Protein AF-A0A373LM29-F1 (afdb_monomer_lite)

Foldseek 3Di:
DDDDDDDDDDDDDDDDDDDDDDDDPDDPPVVVCVVDDPPPPVVPVCPDDDDPVVVVVVVVVCVVVPPPPPQDLVSVVVVLQQQKKFFADPDPDQKDFFFAALDPPGDTFFIFGGRFIWGFDDDDNQWTFTAFDPTTGIDGVVGIHHDPVRVQSQLCVLQKKWAAAPAKFFFAADPDPPGDGPDIDGHRDIFGFNDADPVNQWTWTDPDPPDIGIDGPVRTRIGGHGDTIDGPVVVVVVVVVVVVVVVVVVLVVLLVCQLVQLPDPVDPLLSLLSSLQLSVAASALLDKDFDDPVCPVALGMFHGSNTQGFQRLLVLLLQLCVVPVVVLLVLLLVLDDDPCSNVVSVVLVCVSNDPDRCRVVSDYDDPSSSSSSSSSSPDPSNVVSRSVVSSVLLVVQLCCCCPVLVAPQSLSSSLLSSVCSQPVVLSVVLSVVLQVVLPHRVSLNPDPCSLVSSLVSQCPDPRNVVVNVSSVVSSVSSNCSRVCVVVVVVVVVVVVVVVVVVVVVVVVVVVVVVVVVVVVVVVVVVVVVVVVVVVD

Secondary structure (DSSP, 8-state):
---------------------S-----SHHHHHHHH--TTHHHHT-SS---HHHHHHHHHHHHHH-------HHHHHHHHHHTEEEE---SS-SEEEEESSSSTTSPEEEEEETT-EEEEEEEETTEEEEEETTEEEEEEGGGEE-GGGHHHHHHHTT-EEEE--SS-EEEESSSSTTSPEEEEEPTT-EEEEEEE-TTSSEEEEE-SSS-EEEEETTT-EEEE--PPPEEHHHHHHHHHHHHHHHHHHHHHHHHHHHHHHS---S-HHHHHHHHHHHHHS---TT-EEE--TT-TT--SEEETTTTEETHHHHHHHHHHHHH-HHHHHHHHHHT--STTHHHHHHHHHHHHTSS--TTTTT----HHHHHHHHHHHTSHHHHHHHHHHHHHHHHHHHHHHHHTS---SHHHHHHHHHHHHH-HHHHHHHHHHHHHHTTSHHHHHH-TTHHHHHHHHHHHSTTTGGGHHHHHHHHHHHHHHHTS-S-HHHHHHHHHHHHHHHHHHHHHHHHHHHHHHHHHHHHHHHHHHHHHHHT-

Radius of gyration: 38.59 Å; chains: 1; bounding box: 109×78×110 Å

Structure (mmCIF, N/CA/C/O backbone):
data_AF-A0A373LM29-F1
#
_entry.id   AF-A0A373LM29-F1
#
loop_
_atom_site.group_PDB
_atom_site.id
_atom_site.type_symbol
_atom_site.label_atom_id
_atom_site.label_alt_id
_atom_site.label_comp_id
_atom_site.label_asym_id
_atom_site.label_entity_id
_atom_site.label_seq_id
_atom_site.pdbx_PDB_ins_code
_atom_site.Cartn_x
_atom_site.Cartn_y
_atom_site.Cartn_z
_atom_site.occupancy
_atom_site.B_iso_or_equiv
_atom_site.auth_seq_id
_atom_site.auth_comp_id
_atom_site.auth_asym_id
_atom_site.auth_atom_id
_atom_site.pdbx_PDB_model_num
ATOM 1 N N . MET A 1 1 ? -6.151 -47.023 -67.844 1.00 28.08 1 MET A N 1
ATOM 2 C CA . MET A 1 1 ? -7.246 -47.976 -67.551 1.00 28.08 1 MET A CA 1
ATOM 3 C C . MET A 1 1 ? -8.215 -47.364 -66.530 1.00 28.08 1 MET A C 1
ATOM 5 O O . MET A 1 1 ? -7.757 -46.992 -65.463 1.00 28.08 1 MET A O 1
ATOM 9 N N . ARG A 1 2 ? -9.507 -47.250 -66.916 1.00 25.52 2 ARG A N 1
ATOM 10 C CA . ARG A 1 2 ? -10.777 -47.074 -66.138 1.00 25.52 2 ARG A CA 1
ATOM 11 C C . ARG A 1 2 ? -10.863 -45.910 -65.105 1.00 25.52 2 ARG A C 1
ATOM 13 O O . ARG A 1 2 ? -10.330 -46.039 -64.017 1.00 25.52 2 ARG A O 1
ATOM 20 N N . LYS A 1 3 ? -11.390 -44.709 -65.452 1.00 23.17 3 LYS A N 1
ATOM 21 C CA . LYS A 1 3 ? -12.810 -44.182 -65.463 1.00 23.17 3 LYS A CA 1
ATOM 22 C C . LYS A 1 3 ? -13.514 -44.208 -64.081 1.00 23.17 3 LYS A C 1
ATOM 24 O O . LYS A 1 3 ? -13.527 -45.263 -63.463 1.00 23.17 3 LYS A O 1
ATOM 29 N N . LYS A 1 4 ? -14.113 -43.123 -63.540 1.00 22.72 4 LYS A N 1
ATOM 30 C CA . LYS A 1 4 ? -15.275 -42.273 -63.974 1.00 22.72 4 LYS A CA 1
ATOM 31 C C . LYS A 1 4 ? -15.140 -40.834 -63.377 1.00 22.72 4 LYS A C 1
ATOM 33 O O . LYS A 1 4 ? -14.701 -40.765 -62.237 1.00 22.72 4 LYS A O 1
ATOM 38 N N . VAL A 1 5 ? -15.348 -39.660 -64.008 1.00 23.27 5 VAL A N 1
ATOM 39 C CA . VAL A 1 5 ? -16.317 -39.049 -64.977 1.00 23.27 5 VAL A CA 1
ATOM 40 C C . VAL A 1 5 ? -17.492 -38.280 -64.321 1.00 23.27 5 VAL A C 1
ATOM 42 O O . VAL A 1 5 ? -18.133 -38.833 -63.432 1.00 23.27 5 VAL A O 1
ATOM 45 N N . CYS A 1 6 ? -17.724 -37.047 -64.842 1.00 20.19 6 CYS A N 1
ATOM 46 C CA . CYS A 1 6 ? -18.932 -36.167 -64.939 1.00 20.19 6 CYS A CA 1
ATOM 47 C C . CYS A 1 6 ? -18.599 -34.730 -64.455 1.00 20.19 6 CYS A C 1
ATOM 49 O O . CYS A 1 6 ? -18.489 -34.533 -63.252 1.00 20.19 6 CYS A O 1
ATOM 51 N N . ILE A 1 7 ? -18.202 -33.726 -65.261 1.00 24.00 7 ILE A N 1
ATOM 52 C CA . ILE A 1 7 ? -18.800 -32.990 -66.414 1.00 24.00 7 ILE A CA 1
ATOM 53 C C . ILE A 1 7 ? -20.195 -32.371 -66.155 1.00 24.00 7 ILE A C 1
ATOM 55 O O . ILE A 1 7 ? -21.092 -33.077 -65.706 1.00 24.00 7 ILE A O 1
ATOM 59 N N . LEU A 1 8 ? -20.321 -31.102 -66.601 1.00 22.56 8 LEU A N 1
ATOM 60 C CA . LEU A 1 8 ? -21.496 -30.297 -67.016 1.00 22.56 8 LEU A CA 1
ATOM 61 C C . LEU A 1 8 ? -22.105 -29.392 -65.929 1.00 22.56 8 LEU A C 1
ATOM 63 O O . LEU A 1 8 ? -22.351 -29.841 -64.822 1.00 22.56 8 LEU A O 1
ATOM 67 N N . ALA A 1 9 ? -22.416 -28.116 -66.165 1.00 22.73 9 ALA A N 1
ATOM 68 C CA . ALA A 1 9 ? -22.293 -27.259 -67.342 1.00 22.73 9 ALA A CA 1
ATOM 69 C C . ALA A 1 9 ? -22.375 -25.799 -66.861 1.00 22.73 9 ALA A C 1
ATOM 71 O O . ALA A 1 9 ? -23.258 -25.461 -66.077 1.00 22.73 9 ALA A O 1
ATOM 72 N N . ILE A 1 10 ? -21.476 -24.944 -67.341 1.00 28.41 10 ILE A N 1
ATOM 73 C CA . ILE A 1 10 ? -21.659 -23.492 -67.326 1.00 28.41 10 ILE A CA 1
ATOM 74 C C . ILE A 1 10 ? -22.197 -23.169 -68.720 1.00 28.41 10 ILE A C 1
ATOM 76 O O . ILE A 1 10 ? -21.441 -23.245 -69.686 1.00 28.41 10 ILE A O 1
ATOM 80 N N . SER A 1 11 ? -23.497 -22.892 -68.850 1.00 24.70 11 SER A N 1
ATOM 81 C CA . SER A 1 11 ? -24.034 -22.236 -70.045 1.00 24.70 11 SER A CA 1
ATOM 82 C C . SER A 1 11 ? -24.272 -20.769 -69.723 1.00 24.70 11 SER A C 1
ATOM 84 O O . SER A 1 11 ? -24.936 -20.434 -68.743 1.00 24.70 11 SER A O 1
ATOM 86 N N . ALA A 1 12 ? -23.676 -19.925 -70.551 1.00 30.03 12 ALA A N 1
ATOM 87 C CA . ALA A 1 12 ? -23.659 -18.480 -70.467 1.00 30.03 12 ALA A CA 1
ATOM 88 C C . ALA A 1 12 ? -25.061 -17.843 -70.450 1.00 30.03 12 ALA A C 1
ATOM 90 O O . ALA A 1 12 ? -25.943 -18.250 -71.202 1.00 30.03 12 ALA A O 1
ATOM 91 N N . MET A 1 13 ? -25.206 -16.761 -69.684 1.00 25.89 13 MET A N 1
ATOM 92 C CA . MET A 1 13 ? -25.984 -15.605 -70.121 1.00 25.89 13 MET A CA 1
ATOM 93 C C . MET A 1 13 ? -25.057 -14.395 -70.125 1.00 25.89 13 MET A C 1
ATOM 95 O O . MET A 1 13 ? -24.537 -13.956 -69.101 1.00 25.89 13 MET A O 1
ATOM 99 N N . THR A 1 14 ? -24.806 -13.942 -71.341 1.00 31.20 14 THR A N 1
ATOM 100 C CA . THR A 1 14 ? -24.091 -12.742 -71.742 1.00 31.20 14 THR A CA 1
ATOM 101 C C . THR A 1 14 ? -24.740 -11.516 -71.100 1.00 31.20 14 THR A C 1
ATOM 103 O O . THR A 1 14 ? -25.924 -11.276 -71.316 1.00 31.20 14 THR A O 1
ATOM 106 N N . ILE A 1 15 ? -23.976 -10.712 -70.357 1.00 29.80 15 ILE A N 1
ATOM 107 C CA . ILE A 1 15 ? -24.334 -9.314 -70.090 1.00 29.80 15 ILE A CA 1
ATOM 108 C C . ILE A 1 15 ? -23.175 -8.462 -70.591 1.00 29.80 15 ILE A C 1
ATOM 110 O O . ILE A 1 15 ? -22.022 -8.650 -70.201 1.00 29.80 15 ILE A O 1
ATOM 114 N N . CYS A 1 16 ? -23.514 -7.591 -71.535 1.00 24.25 16 CYS A N 1
ATOM 115 C CA . CYS A 1 16 ? -22.631 -6.694 -72.252 1.00 24.25 16 CYS A CA 1
ATOM 116 C C . CYS A 1 16 ? -21.751 -5.859 -71.316 1.00 24.25 16 CYS A C 1
ATOM 118 O O . CYS A 1 16 ? -22.202 -5.293 -70.322 1.00 24.25 16 CYS A O 1
ATOM 120 N N . SER A 1 17 ? -20.487 -5.755 -71.700 1.00 28.31 17 SER A N 1
ATOM 121 C CA . SER A 1 17 ? -19.491 -4.840 -71.163 1.00 28.31 17 SER A CA 1
ATOM 122 C C . SER A 1 17 ? -19.869 -3.374 -71.397 1.00 28.31 17 SER A C 1
ATOM 124 O O . SER A 1 17 ? -20.134 -2.979 -72.530 1.00 28.31 17 SER A O 1
ATOM 126 N N . VAL A 1 18 ? -19.765 -2.559 -70.346 1.00 26.70 18 VAL A N 1
ATOM 127 C CA . VAL A 1 18 ? -19.536 -1.106 -70.431 1.00 26.70 18 VAL A CA 1
ATOM 128 C C . VAL A 1 18 ? -18.296 -0.789 -69.585 1.00 26.70 18 VAL A C 1
ATOM 130 O O . VAL A 1 18 ? -18.194 -1.307 -68.470 1.00 26.70 18 VAL A O 1
ATOM 133 N N . PRO A 1 19 ? -17.323 -0.005 -70.082 1.00 32.31 19 PRO A N 1
ATOM 134 C CA . PRO A 1 19 ? -16.088 0.243 -69.356 1.00 32.31 19 PRO A CA 1
ATOM 135 C C . PRO A 1 19 ? -16.306 1.372 -68.346 1.00 32.31 19 PRO A C 1
ATOM 137 O O . PRO A 1 19 ? -16.708 2.471 -68.720 1.00 32.31 19 PRO A O 1
ATOM 140 N N . VAL A 1 20 ? -15.998 1.129 -67.070 1.00 27.05 20 VAL A N 1
ATOM 141 C CA . VAL A 1 20 ? -15.798 2.211 -66.098 1.00 27.05 20 VAL A CA 1
ATOM 142 C C . VAL A 1 20 ? -14.397 2.087 -65.525 1.00 27.05 20 VAL A C 1
ATOM 144 O O . VAL A 1 20 ? -14.000 1.073 -64.954 1.00 27.05 20 VAL A O 1
ATOM 147 N N . SER A 1 21 ? -13.635 3.141 -65.777 1.00 27.64 21 SER A N 1
ATOM 148 C CA . SER A 1 21 ? -12.252 3.339 -65.392 1.00 27.64 21 SER A CA 1
ATOM 149 C C . SER A 1 21 ? -12.068 3.472 -63.881 1.00 27.64 21 SER A C 1
ATOM 151 O O . SER A 1 21 ? -12.837 4.163 -63.223 1.00 27.64 21 SER A O 1
ATOM 153 N N . ALA A 1 22 ? -10.936 2.933 -63.427 1.00 30.28 22 ALA A N 1
ATOM 154 C CA . ALA A 1 22 ? -10.089 3.389 -62.325 1.00 30.28 22 ALA A CA 1
ATOM 155 C C . ALA A 1 22 ? -10.669 3.468 -60.894 1.00 30.28 22 ALA A C 1
ATOM 157 O O . ALA A 1 22 ? -11.504 4.296 -60.557 1.00 30.28 22 ALA A O 1
ATOM 158 N N . ASN A 1 23 ? -10.008 2.687 -60.030 1.00 34.69 23 ASN A N 1
ATOM 159 C CA . ASN A 1 23 ? -9.918 2.790 -58.573 1.00 34.69 23 ASN A CA 1
ATOM 160 C C . ASN A 1 23 ? -11.218 2.675 -57.775 1.00 34.69 23 ASN A C 1
ATOM 162 O O . ASN A 1 23 ? -11.899 3.660 -57.529 1.00 34.69 23 ASN A O 1
ATOM 166 N N . THR A 1 24 ? -11.449 1.494 -57.195 1.00 25.92 24 THR A N 1
ATOM 167 C CA . THR A 1 24 ? -11.818 1.348 -55.773 1.00 25.92 24 THR A CA 1
ATOM 168 C C . THR A 1 24 ? -11.823 -0.122 -55.357 1.00 25.92 24 THR A C 1
ATOM 170 O O . THR A 1 24 ? -12.195 -1.013 -56.113 1.00 25.92 24 THR A O 1
ATOM 173 N N . HIS A 1 25 ? -11.395 -0.377 -54.120 1.00 34.34 25 HIS A N 1
ATOM 174 C CA . HIS A 1 25 ? -11.605 -1.639 -53.420 1.00 34.34 25 HIS A CA 1
ATOM 175 C C . HIS A 1 25 ? -13.110 -1.900 -53.262 1.00 34.34 25 HIS A C 1
ATOM 177 O O . HIS A 1 25 ? -13.752 -1.372 -52.363 1.00 34.34 25 HIS A O 1
ATOM 183 N N . THR A 1 26 ? -13.671 -2.697 -54.157 1.00 26.58 26 THR A N 1
ATOM 184 C CA . THR A 1 26 ? -15.031 -3.255 -54.131 1.00 26.58 26 THR A CA 1
ATOM 185 C C . THR A 1 26 ? -14.968 -4.361 -55.191 1.00 26.58 26 THR A C 1
ATOM 187 O O . THR A 1 26 ? -14.635 -4.095 -56.330 1.00 26.58 26 THR A O 1
ATOM 190 N N . ILE A 1 27 ? -15.083 -5.661 -54.943 1.00 28.86 27 ILE A N 1
ATOM 191 C CA . ILE A 1 27 ? -16.066 -6.419 -54.186 1.00 28.86 27 ILE A CA 1
ATOM 192 C C . ILE A 1 27 ? -15.527 -7.868 -54.187 1.00 28.86 27 ILE A C 1
ATOM 194 O O . ILE A 1 27 ? -15.405 -8.486 -55.238 1.00 28.86 27 ILE A O 1
ATOM 198 N N . SER A 1 28 ? -15.192 -8.427 -53.023 1.00 30.12 28 SER A N 1
ATOM 199 C CA . SER A 1 28 ? -15.122 -9.894 -52.817 1.00 30.12 28 SER A CA 1
ATOM 200 C C . SER A 1 28 ? -16.263 -10.363 -51.898 1.00 30.12 28 SER A C 1
ATOM 202 O O . SER A 1 28 ? -16.387 -11.534 -51.551 1.00 30.12 28 SER A O 1
ATOM 204 N N . THR A 1 29 ? -17.144 -9.433 -51.520 1.00 30.00 29 THR A N 1
ATOM 205 C CA . THR A 1 29 ? -18.279 -9.673 -50.627 1.00 30.00 29 THR A CA 1
ATOM 206 C C . THR A 1 29 ? -19.484 -10.224 -51.388 1.00 30.00 29 THR A C 1
ATOM 208 O O . THR A 1 29 ? -20.133 -11.136 -50.896 1.00 30.00 29 THR A O 1
ATOM 211 N N . THR A 1 30 ? -19.745 -9.781 -52.622 1.00 28.11 30 THR A N 1
ATOM 212 C CA . THR A 1 30 ? -20.923 -10.231 -53.389 1.00 28.11 30 THR A CA 1
ATOM 213 C C . THR A 1 30 ? -20.796 -11.683 -53.859 1.00 28.11 30 THR A C 1
ATOM 215 O O . THR A 1 30 ? -21.791 -12.396 -53.904 1.00 28.11 30 THR A O 1
ATOM 218 N N . GLN A 1 31 ? -19.574 -12.181 -54.088 1.00 32.06 31 GLN A N 1
ATOM 219 C CA . GLN A 1 31 ? -19.336 -13.616 -54.314 1.00 32.06 31 GLN A CA 1
ATOM 220 C C . GLN A 1 31 ? -19.479 -14.437 -53.015 1.00 32.06 31 GLN A C 1
ATOM 222 O O . GLN A 1 31 ? -20.004 -15.546 -53.039 1.00 32.06 31 GLN A O 1
ATOM 227 N N . LYS A 1 32 ? -19.093 -13.863 -51.865 1.00 33.69 32 LYS A N 1
ATOM 228 C CA . LYS A 1 32 ? -19.192 -14.491 -50.533 1.00 33.69 32 LYS A CA 1
ATOM 229 C C . LYS A 1 32 ? -20.627 -14.632 -50.013 1.00 33.69 32 LYS A C 1
ATOM 231 O O . LYS A 1 32 ? -20.899 -15.556 -49.250 1.00 33.69 32 LYS A O 1
ATOM 236 N N . VAL A 1 33 ? -21.546 -13.749 -50.414 1.00 28.81 33 VAL A N 1
ATOM 237 C CA . VAL A 1 33 ? -22.965 -13.819 -50.006 1.00 28.81 33 VAL A CA 1
ATOM 238 C C . VAL A 1 33 ? -23.672 -15.040 -50.617 1.00 28.81 33 VAL A C 1
ATOM 240 O O . VAL A 1 33 ? -24.536 -15.631 -49.965 1.00 28.81 33 VAL A O 1
ATOM 243 N N . LEU A 1 34 ? -23.259 -15.495 -51.807 1.00 31.33 34 LEU A N 1
ATOM 244 C CA . LEU A 1 34 ? -23.828 -16.696 -52.435 1.00 31.33 34 LEU A CA 1
ATOM 245 C C . LEU A 1 34 ? -23.349 -18.019 -51.811 1.00 31.33 34 LEU A C 1
ATOM 247 O O . LEU A 1 34 ? -24.071 -19.009 -51.885 1.00 31.33 34 LEU A O 1
ATOM 251 N N . GLU A 1 35 ? -22.168 -18.071 -51.188 1.00 34.75 35 GLU A N 1
ATOM 252 C CA . GLU A 1 35 ? -21.618 -19.336 -50.663 1.00 34.75 35 GLU A CA 1
ATOM 253 C C . GLU A 1 35 ? -22.075 -19.678 -49.232 1.00 34.75 35 GLU A C 1
ATOM 255 O O . GLU A 1 35 ? -21.959 -20.830 -48.805 1.00 34.75 35 GLU A O 1
ATOM 260 N N . HIS A 1 36 ? -22.627 -18.710 -48.487 1.00 34.81 36 HIS A N 1
ATOM 261 C CA . HIS A 1 36 ? -22.957 -18.880 -47.064 1.00 34.81 36 HIS A CA 1
ATOM 262 C C . HIS A 1 36 ? -24.384 -18.498 -46.640 1.00 34.81 36 HIS A C 1
ATOM 264 O O . HIS A 1 36 ? -24.701 -18.577 -45.449 1.00 34.81 36 HIS A O 1
ATOM 270 N N . SER A 1 37 ? -25.270 -18.147 -47.569 1.00 32.31 37 SER A N 1
ATOM 271 C CA . SER A 1 37 ? -26.675 -17.867 -47.252 1.00 32.31 37 SER A CA 1
ATOM 272 C C . SER A 1 37 ? -27.450 -19.159 -46.933 1.00 32.31 37 SER A C 1
ATOM 274 O O . SER A 1 37 ? -27.363 -20.171 -47.628 1.00 32.31 37 SER A O 1
ATOM 276 N N . SER A 1 38 ? -28.202 -19.153 -45.827 1.00 41.41 38 SER A N 1
ATOM 277 C CA . SER A 1 38 ? -29.119 -20.244 -45.473 1.00 41.41 38 SER A CA 1
ATOM 278 C C . SER A 1 38 ? -30.366 -20.240 -46.364 1.00 41.41 38 SER A C 1
ATOM 280 O O . SER A 1 38 ? -30.845 -19.172 -46.733 1.00 41.41 38 SER A O 1
ATOM 282 N N . GLU A 1 39 ? -30.917 -21.435 -46.613 1.00 41.47 39 GLU A N 1
ATOM 283 C CA . GLU A 1 39 ? -31.986 -21.820 -47.565 1.00 41.47 39 GLU A CA 1
ATOM 284 C C . GLU A 1 39 ? -33.251 -20.924 -47.658 1.00 41.47 39 GLU A C 1
ATOM 286 O O . GLU A 1 39 ? -34.013 -21.100 -48.601 1.00 41.47 39 GLU A O 1
ATOM 291 N N . ASN A 1 40 ? -33.475 -19.958 -46.758 1.00 37.44 40 ASN A N 1
ATOM 292 C CA . ASN A 1 40 ? -34.617 -19.028 -46.804 1.00 37.44 40 ASN A CA 1
ATOM 293 C C . ASN A 1 40 ? -34.282 -17.620 -47.336 1.00 37.44 40 ASN A C 1
ATOM 295 O O . ASN A 1 40 ? -35.202 -16.864 -47.611 1.00 37.44 40 ASN A O 1
ATOM 299 N N . GLN A 1 41 ? -33.006 -17.241 -47.469 1.00 40.75 41 GLN A N 1
ATOM 300 C CA . GLN A 1 41 ? -32.635 -15.848 -47.773 1.00 40.75 41 GLN A CA 1
ATOM 301 C C . GLN A 1 41 ? -32.588 -15.536 -49.280 1.00 40.75 41 GLN A C 1
ATOM 303 O O . GLN A 1 41 ? -32.723 -14.390 -49.674 1.00 40.75 41 GLN A O 1
ATOM 308 N N . ILE A 1 42 ? -32.453 -16.556 -50.136 1.00 38.94 42 ILE A N 1
ATOM 309 C CA . ILE A 1 42 ? -32.417 -16.378 -51.602 1.00 38.94 42 ILE A CA 1
ATOM 310 C C . ILE A 1 42 ? -33.808 -16.031 -52.164 1.00 38.94 42 ILE A C 1
ATOM 312 O O . ILE A 1 42 ? -33.910 -15.416 -53.219 1.00 38.94 42 ILE A O 1
ATOM 316 N N . VAL A 1 43 ? -34.879 -16.415 -51.464 1.00 39.00 43 VAL A N 1
ATOM 317 C CA . VAL A 1 43 ? -36.260 -16.195 -51.921 1.00 39.00 43 VAL A CA 1
ATOM 318 C C . VAL A 1 43 ? -36.784 -14.810 -51.512 1.00 39.00 43 VAL A C 1
ATOM 320 O O . VAL A 1 43 ? -37.634 -14.256 -52.198 1.00 39.00 43 VAL A O 1
ATOM 323 N N . ASP A 1 44 ? -36.258 -14.228 -50.430 1.00 41.00 44 ASP A N 1
ATOM 324 C CA . ASP A 1 44 ? -36.796 -12.994 -49.830 1.00 41.00 44 ASP A CA 1
ATOM 325 C C . ASP A 1 44 ? -36.197 -11.702 -50.428 1.00 41.00 44 ASP A C 1
ATOM 327 O O . ASP A 1 44 ? -36.768 -10.628 -50.272 1.00 41.00 44 ASP A O 1
ATOM 331 N N . ASP A 1 45 ? -35.086 -11.791 -51.173 1.00 37.91 45 ASP A N 1
ATOM 332 C CA . ASP A 1 45 ? -34.423 -10.621 -51.781 1.00 37.91 45 ASP A CA 1
ATOM 333 C C . ASP A 1 45 ? -34.971 -10.244 -53.182 1.00 37.91 45 ASP A C 1
ATOM 335 O O . ASP A 1 45 ? -34.440 -9.347 -53.834 1.00 37.91 45 ASP A O 1
ATOM 339 N N . GLY A 1 46 ? -36.044 -10.887 -53.666 1.00 42.53 46 GLY A N 1
ATOM 340 C CA . GLY A 1 46 ? -36.860 -10.373 -54.783 1.00 42.53 46 GLY A CA 1
ATOM 341 C C . GLY A 1 46 ? -36.170 -10.210 -56.148 1.00 42.53 46 GLY A C 1
ATOM 342 O O . GLY A 1 46 ? -36.661 -9.461 -56.987 1.00 42.53 46 GLY A O 1
ATOM 343 N N . VAL A 1 47 ? -35.042 -10.884 -56.405 1.00 41.47 47 VAL A N 1
ATOM 344 C CA . VAL A 1 47 ? -34.251 -10.635 -57.630 1.00 41.47 47 VAL A CA 1
ATOM 345 C C . VAL A 1 47 ? -34.819 -11.331 -58.885 1.00 41.47 47 VAL A C 1
ATOM 347 O O . VAL A 1 47 ? -34.516 -10.901 -59.992 1.00 41.47 47 VAL A O 1
ATOM 350 N N . PHE A 1 48 ? -35.689 -12.344 -58.760 1.00 36.53 48 PHE A N 1
ATOM 351 C CA . PHE A 1 48 ? -36.421 -12.944 -59.892 1.00 36.53 48 PHE A CA 1
ATOM 352 C C . PHE A 1 48 ? -37.794 -13.479 -59.454 1.00 36.53 48 PHE A C 1
ATOM 354 O O . PHE A 1 48 ? -37.873 -14.252 -58.499 1.00 36.53 48 PHE A O 1
ATOM 361 N N . GLU A 1 49 ? -38.868 -13.132 -60.173 1.00 41.34 49 GLU A N 1
ATOM 362 C CA . GLU A 1 49 ? -40.171 -13.790 -60.003 1.00 41.34 49 GLU A CA 1
ATOM 363 C C . GLU A 1 49 ? -40.110 -15.219 -60.558 1.00 41.34 49 GLU A C 1
ATOM 365 O O . GLU A 1 49 ? -39.890 -15.440 -61.750 1.00 41.34 49 GLU A O 1
ATOM 370 N N . VAL A 1 50 ? -40.306 -16.207 -59.684 1.00 47.94 50 VAL A N 1
ATOM 371 C CA . VAL A 1 50 ? -40.377 -17.629 -60.042 1.00 47.94 50 VAL A CA 1
ATOM 372 C C . VAL A 1 50 ? -41.716 -18.178 -59.565 1.00 47.94 50 VAL A C 1
ATOM 374 O O . VAL A 1 50 ? -42.139 -17.919 -58.439 1.00 47.94 50 VAL A O 1
ATOM 377 N N . ASP A 1 51 ? -42.402 -18.952 -60.407 1.00 53.53 51 ASP A N 1
ATOM 378 C CA . ASP A 1 51 ? -43.695 -19.525 -60.044 1.00 53.53 51 ASP A CA 1
ATOM 379 C C . ASP A 1 51 ? -43.565 -20.560 -58.900 1.00 53.53 51 ASP A C 1
ATOM 381 O O . ASP A 1 51 ? -42.586 -21.311 -58.799 1.00 53.53 51 ASP A O 1
ATOM 385 N N . LYS A 1 52 ? -44.597 -20.645 -58.047 1.00 51.59 52 LYS A N 1
ATOM 386 C CA . LYS A 1 52 ? -44.624 -21.496 -56.837 1.00 51.59 52 LYS A CA 1
ATOM 387 C C . LYS A 1 52 ? -44.379 -22.990 -57.106 1.00 51.59 52 LYS A C 1
ATOM 389 O O . LYS A 1 52 ? -44.018 -23.734 -56.187 1.00 51.59 52 LYS A O 1
ATOM 394 N N . VAL A 1 53 ? -44.615 -23.478 -58.326 1.00 51.09 53 VAL A N 1
ATOM 395 C CA . VAL A 1 53 ? -44.383 -24.879 -58.710 1.00 51.09 53 VAL A CA 1
ATOM 396 C C . VAL A 1 53 ? -42.900 -25.113 -58.995 1.00 51.09 53 VAL A C 1
ATOM 398 O O . VAL A 1 53 ? -42.345 -26.126 -58.551 1.00 51.09 53 VAL A O 1
ATOM 401 N N . SER A 1 54 ? -42.243 -24.174 -59.672 1.00 49.53 54 SER A N 1
ATOM 402 C CA . SER A 1 54 ? -40.799 -24.198 -59.930 1.00 49.53 54 SER A CA 1
ATOM 403 C C . SER A 1 54 ? -39.990 -24.002 -58.648 1.00 49.53 54 SER A C 1
ATOM 405 O O . SER A 1 54 ? -39.044 -24.751 -58.397 1.00 49.53 54 SER A O 1
ATOM 407 N N . GLU A 1 55 ? -40.440 -23.118 -57.761 1.00 47.50 55 GLU A N 1
ATOM 408 C CA . GLU A 1 55 ? -39.856 -22.897 -56.435 1.00 47.50 55 GLU A CA 1
ATOM 409 C C . GLU A 1 55 ? -39.853 -24.186 -55.586 1.00 47.50 55 GLU A C 1
ATOM 411 O O . GLU A 1 55 ? -38.820 -24.629 -55.071 1.00 47.50 55 GLU A O 1
ATOM 416 N N . LYS A 1 56 ? -40.990 -24.897 -55.537 1.00 50.12 56 LYS A N 1
ATOM 417 C CA . LYS A 1 56 ? -41.096 -26.196 -54.849 1.00 50.12 56 LYS A CA 1
ATOM 418 C C . LYS A 1 56 ? -40.205 -27.273 -55.470 1.00 50.12 56 LYS A C 1
ATOM 420 O O . LYS A 1 56 ? -39.684 -28.117 -54.736 1.00 50.12 56 LYS A O 1
ATOM 425 N N . LYS A 1 57 ? -40.015 -27.277 -56.794 1.00 50.41 57 LYS A N 1
ATOM 426 C CA . LYS A 1 57 ? -39.129 -28.233 -57.485 1.00 50.41 57 LYS A CA 1
ATOM 427 C C . LYS A 1 57 ? -37.653 -27.947 -57.201 1.00 50.41 57 LYS A C 1
ATOM 429 O O . LYS A 1 57 ? -36.918 -28.897 -56.928 1.00 50.41 57 LYS A O 1
ATOM 434 N N . ILE A 1 58 ? -37.244 -26.678 -57.166 1.00 50.12 58 ILE A N 1
ATOM 435 C CA . ILE A 1 58 ? -35.883 -26.245 -56.814 1.00 50.12 58 ILE A CA 1
ATOM 436 C C . ILE A 1 58 ? -35.571 -26.619 -55.357 1.00 50.12 58 ILE A C 1
ATOM 438 O O . ILE A 1 58 ? -34.594 -27.324 -55.097 1.00 50.12 58 ILE A O 1
ATOM 442 N N . ILE A 1 59 ? -36.459 -26.292 -54.411 1.00 50.56 59 ILE A N 1
ATOM 443 C CA . ILE A 1 59 ? -36.306 -26.657 -52.990 1.00 50.56 59 ILE A CA 1
ATOM 444 C C . ILE A 1 59 ? -36.223 -28.182 -52.812 1.00 50.56 59 ILE A C 1
ATOM 446 O O . ILE A 1 59 ? -35.418 -28.684 -52.023 1.00 50.56 59 ILE A O 1
ATOM 450 N N . LYS A 1 60 ? -37.027 -28.955 -53.554 1.00 46.09 60 LYS A N 1
ATOM 451 C CA . LYS A 1 60 ? -37.032 -30.426 -53.482 1.00 46.09 60 LYS A CA 1
ATOM 452 C C . LYS A 1 60 ? -35.776 -31.046 -54.109 1.00 46.09 60 LYS A C 1
ATOM 454 O O . LYS A 1 60 ? -35.275 -32.033 -53.572 1.00 46.09 60 LYS A O 1
ATOM 459 N N . PHE A 1 61 ? -35.241 -30.468 -55.186 1.00 43.44 61 PHE A N 1
ATOM 460 C CA . PHE A 1 61 ? -33.981 -30.887 -55.813 1.00 43.44 61 PHE A CA 1
ATOM 461 C C . PHE A 1 61 ? -32.775 -30.627 -54.894 1.00 43.44 61 PHE A C 1
ATOM 463 O O . PHE A 1 61 ? -31.967 -31.532 -54.673 1.00 43.44 61 PHE A O 1
ATOM 470 N N . TYR A 1 62 ? -32.708 -29.451 -54.259 1.00 44.00 62 TYR A N 1
ATOM 471 C CA . TYR A 1 62 ? -31.658 -29.119 -53.288 1.00 44.00 62 TYR A CA 1
ATOM 472 C C . TYR A 1 62 ? -31.773 -29.932 -51.988 1.00 44.00 62 TYR A C 1
ATOM 474 O O . TYR A 1 62 ? -30.767 -30.466 -51.520 1.00 44.00 62 TYR A O 1
ATOM 482 N N . LYS A 1 63 ? -32.984 -30.163 -51.452 1.00 43.75 63 LYS A N 1
ATOM 483 C CA . LYS A 1 63 ? -33.194 -31.063 -50.296 1.00 43.75 63 LYS A CA 1
ATOM 484 C C . LYS A 1 63 ? -32.799 -32.514 -50.581 1.00 43.75 63 LYS A C 1
ATOM 486 O O . LYS A 1 63 ? -32.320 -33.197 -49.680 1.00 43.75 63 LYS A O 1
ATOM 491 N N . LYS A 1 64 ? -32.976 -32.994 -51.818 1.00 39.59 64 LYS A N 1
ATOM 492 C CA . LYS A 1 64 ? -32.613 -34.364 -52.222 1.00 39.59 64 LYS A CA 1
ATOM 493 C C . LYS A 1 64 ? -31.097 -34.542 -52.419 1.00 39.59 64 LYS A C 1
ATOM 495 O O . LYS A 1 64 ? -30.598 -35.646 -52.210 1.00 39.59 64 LYS A O 1
ATOM 500 N N . ASN A 1 65 ? -30.369 -33.467 -52.747 1.00 41.69 65 ASN A N 1
ATOM 501 C CA . ASN A 1 65 ? -28.918 -33.475 -52.996 1.00 41.69 65 ASN A CA 1
ATOM 502 C C . ASN A 1 65 ? -28.056 -32.910 -51.840 1.00 41.69 65 ASN A C 1
ATOM 504 O O . ASN A 1 65 ? -26.844 -33.129 -51.814 1.00 41.69 65 ASN A O 1
ATOM 508 N N . SER A 1 66 ? -28.656 -32.263 -50.835 1.00 40.91 66 SER A N 1
ATOM 509 C CA . SER A 1 66 ? -27.996 -31.785 -49.609 1.00 40.91 66 SER A CA 1
ATOM 510 C C . SER A 1 66 ? -27.740 -32.928 -48.614 1.00 40.91 66 SER A C 1
ATOM 512 O O . SER A 1 66 ? -28.385 -33.077 -47.574 1.00 40.91 66 SER A O 1
ATOM 514 N N . LYS A 1 67 ? -26.734 -33.765 -48.887 1.00 42.34 67 LYS A N 1
ATOM 515 C CA . LYS A 1 67 ? -26.079 -34.507 -47.801 1.00 42.34 67 LYS A CA 1
ATOM 516 C C . LYS A 1 67 ? -25.267 -33.485 -47.004 1.00 42.34 67 LYS A C 1
ATOM 518 O O . LYS A 1 67 ? -24.174 -33.137 -47.438 1.00 42.34 67 LYS A O 1
ATOM 523 N N . LYS A 1 68 ? -25.769 -33.006 -45.854 1.00 47.09 68 LYS A N 1
ATOM 524 C CA . LYS A 1 68 ? -24.998 -32.178 -44.896 1.00 47.09 68 LYS A CA 1
ATOM 525 C C . LYS A 1 68 ? -23.654 -32.857 -44.605 1.00 47.09 68 LYS A C 1
ATOM 527 O O . LYS A 1 68 ? -23.563 -33.742 -43.751 1.00 47.09 68 LYS A O 1
ATOM 532 N N . LYS A 1 69 ? -22.597 -32.471 -45.326 1.00 53.12 69 LYS A N 1
ATOM 533 C CA . LYS A 1 69 ? -21.240 -32.975 -45.112 1.00 53.12 69 LYS A CA 1
ATOM 534 C C . LYS A 1 69 ? -20.844 -32.554 -43.701 1.00 53.12 69 LYS A C 1
ATOM 536 O O . LYS A 1 69 ? -20.752 -31.367 -43.400 1.00 53.12 69 LYS A O 1
ATOM 541 N N . LYS A 1 70 ? -20.679 -33.523 -42.799 1.00 67.31 70 LYS A N 1
ATOM 542 C CA . LYS A 1 70 ? -20.312 -33.258 -41.404 1.00 67.31 70 LYS A CA 1
ATOM 543 C C . LYS A 1 70 ? -18.925 -32.609 -41.388 1.00 67.31 70 LYS A C 1
ATOM 545 O O . LYS A 1 70 ? -17.932 -33.304 -41.585 1.00 67.31 70 LYS A O 1
ATOM 550 N N . LEU A 1 71 ? -18.877 -31.293 -41.170 1.00 75.00 71 LEU A N 1
ATOM 551 C CA . LEU A 1 71 ? -17.635 -30.517 -41.072 1.00 75.00 71 LEU A CA 1
ATOM 552 C C . LEU A 1 71 ? -16.675 -31.174 -40.077 1.00 75.00 71 LEU A C 1
ATOM 554 O O . LEU A 1 71 ? -17.080 -31.546 -38.962 1.00 75.00 71 LEU A O 1
ATOM 558 N N . THR A 1 72 ? -15.408 -31.314 -40.472 1.00 84.88 72 THR A N 1
ATOM 559 C CA . THR A 1 72 ? -14.380 -31.862 -39.589 1.00 84.88 72 THR A CA 1
ATOM 560 C C . THR A 1 72 ? -14.079 -30.885 -38.449 1.00 84.88 72 THR A C 1
ATOM 562 O O . THR A 1 72 ? -14.509 -29.730 -38.445 1.00 84.88 72 THR A O 1
ATOM 565 N N . LYS A 1 73 ? -13.343 -31.347 -37.431 1.00 85.25 73 LYS A N 1
ATOM 566 C CA . LYS A 1 73 ? -12.926 -30.486 -36.310 1.00 85.25 73 LYS A CA 1
ATOM 567 C C . LYS A 1 73 ? -12.075 -29.300 -36.783 1.00 85.25 73 LYS A C 1
ATOM 569 O O . LYS A 1 73 ? -12.221 -28.215 -36.234 1.00 85.25 73 LYS A O 1
ATOM 574 N N . ILE A 1 74 ? -11.241 -29.513 -37.803 1.00 87.88 74 ILE A N 1
ATOM 575 C CA . ILE A 1 74 ? -10.406 -28.469 -38.403 1.00 87.88 74 ILE A CA 1
ATOM 576 C C . ILE A 1 74 ? -11.241 -27.495 -39.222 1.00 87.88 74 ILE A C 1
ATOM 578 O O . ILE A 1 74 ? -11.062 -26.297 -39.050 1.00 87.88 74 ILE A O 1
ATOM 582 N N . ASP A 1 75 ? -12.196 -27.970 -40.024 1.00 83.81 75 ASP A N 1
ATOM 583 C CA . ASP A 1 75 ? -13.048 -27.064 -40.811 1.00 83.81 75 ASP A CA 1
ATOM 584 C C . ASP A 1 75 ? -13.838 -26.126 -39.887 1.00 83.81 75 ASP A C 1
ATOM 586 O O . ASP A 1 75 ? -13.895 -24.922 -40.104 1.00 83.81 75 ASP A O 1
ATOM 590 N N . LYS A 1 76 ? -14.364 -26.656 -38.773 1.00 86.25 76 LYS A N 1
ATOM 591 C CA . LYS A 1 76 ? -15.031 -25.843 -37.742 1.00 86.25 76 LYS A CA 1
ATOM 592 C C . LYS A 1 76 ? -14.100 -24.847 -37.055 1.00 86.25 76 LYS A C 1
ATOM 594 O O . LYS A 1 76 ? -14.568 -23.808 -36.606 1.00 86.25 76 LYS A O 1
ATOM 599 N N . TYR A 1 77 ? -12.826 -25.192 -36.889 1.00 89.25 77 TYR A N 1
ATOM 600 C CA . TYR A 1 77 ? -11.835 -24.292 -36.309 1.00 89.25 77 TYR A CA 1
ATOM 601 C C . TYR A 1 77 ? -11.489 -23.163 -37.285 1.00 89.25 77 TYR A C 1
ATOM 603 O O . TYR A 1 77 ? -11.564 -22.005 -36.896 1.00 89.25 77 TYR A O 1
ATOM 611 N N . LYS A 1 78 ? -11.217 -23.485 -38.554 1.00 86.62 78 LYS A N 1
ATOM 612 C CA . LYS A 1 78 ? -10.898 -22.499 -39.596 1.00 86.62 78 LYS A CA 1
ATOM 613 C C . LYS A 1 78 ? -12.041 -21.516 -39.832 1.00 86.62 78 LYS A C 1
ATOM 615 O O . LYS A 1 78 ? -11.814 -20.321 -39.717 1.00 86.62 78 LYS A O 1
ATOM 620 N N . LEU A 1 79 ? -13.273 -22.012 -39.980 1.00 83.25 79 LEU A N 1
ATOM 621 C CA . LEU A 1 79 ? -14.466 -21.159 -40.093 1.00 83.25 79 LEU A CA 1
ATOM 622 C C . LEU A 1 79 ? -14.618 -20.208 -38.898 1.00 83.25 79 LEU A C 1
ATOM 624 O O . LEU A 1 79 ? -14.990 -19.053 -39.055 1.00 83.25 79 LEU A O 1
ATOM 628 N N . LYS A 1 80 ? -14.312 -20.677 -37.680 1.00 84.62 80 LYS A N 1
ATOM 629 C CA . LYS A 1 80 ? -14.320 -19.798 -36.506 1.00 84.62 80 LYS A CA 1
ATOM 630 C C . LYS A 1 80 ? -13.232 -18.738 -36.590 1.00 84.62 80 LYS A C 1
ATOM 632 O O . LYS A 1 80 ? -13.503 -17.616 -36.210 1.00 84.62 80 LYS A O 1
ATOM 637 N N . VAL A 1 81 ? -12.020 -19.091 -37.007 1.00 86.50 81 VAL A N 1
ATOM 638 C CA . VAL A 1 81 ? -10.895 -18.150 -37.103 1.00 86.50 81 VAL A CA 1
ATOM 639 C C . VAL A 1 81 ? -11.148 -17.081 -38.167 1.00 86.50 81 VAL A C 1
ATOM 641 O O . VAL A 1 81 ? -10.834 -15.925 -37.921 1.00 86.50 81 VAL A O 1
ATOM 644 N N . GLU A 1 82 ? -11.758 -17.445 -39.294 1.00 81.88 82 GLU A N 1
ATOM 645 C CA . GLU A 1 82 ? -12.119 -16.520 -40.378 1.00 81.88 82 GLU A CA 1
ATOM 646 C C . GLU A 1 82 ? -13.136 -15.455 -39.935 1.00 81.88 82 GLU A C 1
ATOM 648 O O . GLU A 1 82 ? -13.018 -14.294 -40.310 1.00 81.88 82 GLU A O 1
ATOM 653 N N . ASP A 1 83 ? -14.091 -15.831 -39.082 1.00 84.31 83 ASP A N 1
ATOM 654 C CA . ASP A 1 83 ? -15.097 -14.926 -38.506 1.00 84.31 83 ASP A CA 1
ATOM 655 C C . ASP A 1 83 ? -14.557 -14.055 -37.350 1.00 84.31 83 ASP A C 1
ATOM 657 O O . ASP A 1 83 ? -15.300 -13.253 -36.766 1.00 84.31 83 ASP A O 1
ATOM 661 N N . LEU A 1 84 ? -13.304 -14.252 -36.932 1.00 90.31 84 LEU A N 1
ATOM 662 C CA . LEU A 1 84 ? -12.728 -13.583 -35.770 1.00 90.31 84 LEU A CA 1
ATOM 663 C C . LEU A 1 84 ? -11.828 -12.416 -36.168 1.00 90.31 84 LEU A C 1
ATOM 665 O O . LEU A 1 84 ? -11.107 -12.443 -37.154 1.00 90.31 84 LEU A O 1
ATOM 669 N N . GLY A 1 85 ? -11.822 -11.405 -35.309 1.00 91.50 85 GLY A N 1
ATOM 670 C CA . GLY A 1 85 ? -10.790 -10.385 -35.245 1.00 91.50 85 GLY A CA 1
ATOM 671 C C . GLY A 1 85 ? -10.134 -10.406 -33.871 1.00 91.50 85 GLY A C 1
ATOM 672 O O . GLY A 1 85 ? -10.776 -10.747 -32.875 1.00 91.50 85 GLY A O 1
ATOM 673 N N . ILE A 1 86 ? -8.861 -10.039 -33.792 1.00 91.31 86 ILE A N 1
ATOM 674 C CA . ILE A 1 86 ? -8.134 -9.878 -32.538 1.00 91.31 86 ILE A CA 1
ATOM 675 C C . ILE A 1 86 ? -7.997 -8.404 -32.217 1.00 91.31 86 ILE A C 1
ATOM 677 O O . ILE A 1 86 ? -7.426 -7.627 -32.978 1.00 91.31 86 ILE A O 1
ATOM 681 N N . VAL A 1 87 ? -8.486 -8.021 -31.046 1.00 90.38 87 VAL A N 1
ATOM 682 C CA . VAL A 1 87 ? -8.339 -6.656 -30.554 1.00 90.38 87 VAL A CA 1
ATOM 683 C C . VAL A 1 87 ? -6.877 -6.39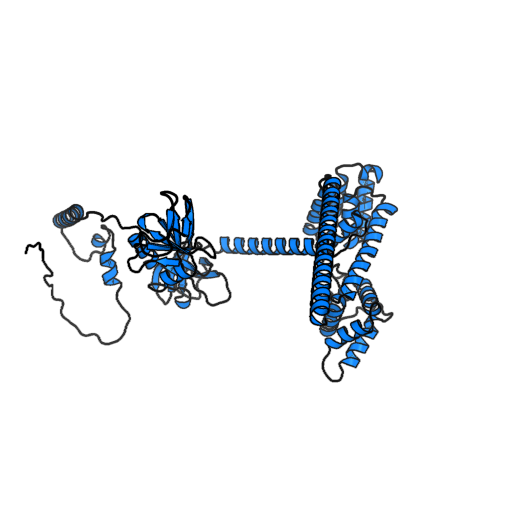5 -30.232 1.00 90.38 87 VAL A C 1
ATOM 685 O O . VAL A 1 87 ? -6.300 -7.061 -29.377 1.00 90.38 87 VAL A O 1
ATOM 688 N N . LYS A 1 88 ? -6.283 -5.403 -30.886 1.00 84.31 88 LYS A N 1
ATOM 689 C CA . LYS A 1 88 ? -4.882 -5.030 -30.710 1.00 84.31 88 LYS A CA 1
ATOM 690 C C . LYS A 1 88 ? -4.799 -3.525 -30.535 1.00 84.31 88 LYS A C 1
ATOM 692 O O . LYS A 1 88 ? -4.953 -2.791 -31.496 1.00 84.31 88 LYS A O 1
ATOM 697 N N . ASN A 1 89 ? -4.522 -3.062 -29.326 1.00 74.56 89 ASN A N 1
ATOM 698 C CA . ASN A 1 89 ? -4.226 -1.657 -29.079 1.00 74.56 89 ASN A CA 1
ATOM 699 C C . ASN A 1 89 ? -2.740 -1.529 -28.740 1.00 74.56 89 ASN A C 1
ATOM 701 O O . ASN A 1 89 ? -2.214 -2.305 -27.947 1.00 74.56 89 ASN A O 1
ATOM 705 N N . SER A 1 90 ? -2.060 -0.590 -29.393 1.00 57.62 90 SER A N 1
ATOM 706 C CA . SER A 1 90 ? -0.632 -0.321 -29.197 1.00 57.62 90 SER A CA 1
ATOM 707 C C . SER A 1 90 ? -0.355 0.672 -28.068 1.00 57.62 90 SER A C 1
ATOM 709 O O . SER A 1 90 ? 0.799 1.002 -27.822 1.00 57.62 90 SER A O 1
ATOM 711 N N . ARG A 1 91 ? -1.401 1.224 -27.447 1.00 59.12 91 ARG A N 1
ATOM 712 C CA . ARG A 1 91 ? -1.292 2.106 -26.282 1.00 59.12 91 ARG A CA 1
ATOM 713 C C . ARG A 1 91 ? -1.210 1.241 -25.028 1.00 59.12 91 ARG A C 1
ATOM 715 O O . ARG A 1 91 ? -1.846 0.192 -25.004 1.00 59.12 91 ARG A O 1
ATOM 722 N N . ASP A 1 92 ? -0.520 1.716 -23.993 1.00 54.91 92 ASP A N 1
ATOM 723 C CA . ASP A 1 92 ? -0.343 1.049 -22.684 1.00 54.91 92 ASP A CA 1
ATOM 724 C C . ASP A 1 92 ? -1.658 0.820 -21.890 1.00 54.91 92 ASP A C 1
ATOM 726 O O . ASP A 1 92 ? -1.642 0.572 -20.688 1.00 54.91 92 ASP A O 1
ATOM 730 N N . ASP A 1 93 ? -2.817 0.904 -22.547 1.00 69.38 93 ASP A N 1
ATOM 731 C CA . ASP A 1 93 ? -4.128 0.609 -21.985 1.00 69.38 93 ASP A CA 1
ATOM 732 C C . ASP A 1 93 ? -4.453 -0.880 -22.168 1.00 69.38 93 ASP A C 1
ATOM 734 O O . ASP A 1 93 ? -4.598 -1.335 -23.301 1.00 69.38 93 ASP A O 1
ATOM 738 N N . ASP A 1 94 ? -4.708 -1.618 -21.086 1.00 80.44 94 ASP A N 1
ATOM 739 C CA . ASP A 1 94 ? -5.080 -3.048 -21.135 1.00 80.44 94 ASP A CA 1
ATOM 740 C C . ASP A 1 94 ? -6.422 -3.339 -21.833 1.00 80.44 94 ASP A C 1
ATOM 742 O O . ASP A 1 94 ? -6.708 -4.481 -22.216 1.00 80.44 94 ASP A O 1
ATOM 746 N N . PHE A 1 95 ? -7.263 -2.314 -22.004 1.00 87.00 95 PHE A N 1
ATOM 747 C CA . PHE A 1 95 ? -8.607 -2.430 -22.563 1.00 87.00 95 PHE A CA 1
ATOM 748 C C . PHE A 1 95 ? -8.834 -1.477 -23.737 1.00 87.00 95 PHE A C 1
ATOM 750 O O . PHE A 1 95 ? -8.578 -0.275 -23.670 1.00 87.00 95 PHE A O 1
ATOM 757 N N . THR A 1 96 ? -9.450 -2.002 -24.791 1.00 90.50 96 THR A N 1
ATOM 758 C CA . THR A 1 96 ? -9.928 -1.237 -25.941 1.00 90.50 96 THR A CA 1
ATOM 759 C C . THR A 1 96 ? -11.397 -0.859 -25.768 1.00 90.50 96 THR A C 1
ATOM 761 O O . THR A 1 96 ? -12.232 -1.664 -25.347 1.00 90.50 96 THR A O 1
ATOM 764 N N . LYS A 1 97 ? -11.725 0.388 -26.123 1.00 92.00 97 LYS A N 1
ATOM 765 C CA . LYS A 1 97 ? -13.093 0.922 -26.103 1.00 92.00 97 LYS A CA 1
ATOM 766 C C . LYS A 1 97 ? -13.866 0.452 -27.334 1.00 92.00 97 LYS A C 1
ATOM 768 O O . LYS A 1 97 ? -13.420 0.674 -28.457 1.00 92.00 97 LYS A O 1
ATOM 773 N N . ILE A 1 98 ? -15.050 -0.109 -27.113 1.00 93.69 98 ILE A N 1
ATOM 774 C CA . ILE A 1 98 ? -16.019 -0.454 -28.156 1.00 93.69 98 ILE A CA 1
ATOM 775 C C . ILE A 1 98 ? -17.008 0.703 -28.282 1.00 93.69 98 ILE A C 1
ATOM 777 O O . ILE A 1 98 ? -17.630 1.116 -27.300 1.00 93.69 98 ILE A O 1
ATOM 781 N N . LYS A 1 99 ? -17.144 1.239 -29.489 1.00 94.38 99 LYS A N 1
ATOM 782 C CA . LYS A 1 99 ? -18.023 2.360 -29.826 1.00 94.38 99 LYS A CA 1
ATOM 783 C C . LYS A 1 99 ? -19.448 1.898 -30.119 1.00 94.38 99 LYS A C 1
ATOM 785 O O . LYS A 1 99 ? -19.646 0.765 -30.543 1.00 94.38 99 LYS A O 1
ATOM 790 N N . SER A 1 100 ? -20.442 2.746 -29.861 1.00 93.25 100 SER A N 1
ATOM 791 C CA . SER A 1 100 ? -21.843 2.435 -30.185 1.00 93.25 100 SER A CA 1
ATOM 792 C C . SER A 1 100 ? -22.144 2.550 -31.680 1.00 93.25 100 SER A C 1
ATOM 794 O O . SER A 1 100 ? -23.005 1.833 -32.174 1.00 93.25 100 SER A O 1
ATOM 796 N N . GLU A 1 101 ? -21.406 3.403 -32.389 1.00 91.69 101 GLU A N 1
ATOM 797 C CA . GLU A 1 101 ? -21.536 3.673 -33.826 1.00 91.69 101 GLU A CA 1
ATOM 798 C C . GLU A 1 101 ? -20.148 3.688 -34.484 1.00 91.69 101 GLU A C 1
ATOM 800 O O . GLU A 1 101 ? -19.128 3.818 -33.797 1.00 91.69 101 GLU A O 1
ATOM 805 N N . ASP A 1 102 ? -20.105 3.614 -35.811 1.00 88.38 102 ASP A N 1
ATOM 806 C CA . ASP A 1 102 ? -18.912 3.596 -36.670 1.00 88.38 102 ASP A CA 1
ATOM 807 C C . ASP A 1 102 ? -18.230 4.972 -36.821 1.00 88.38 102 ASP A C 1
ATOM 809 O O . ASP A 1 102 ? -17.639 5.313 -37.843 1.00 88.38 102 ASP A O 1
ATOM 813 N N . ASN A 1 103 ? -18.263 5.777 -35.757 1.00 87.69 103 ASN A N 1
ATOM 814 C CA . ASN A 1 103 ? -17.585 7.063 -35.686 1.00 87.69 103 ASN A CA 1
ATOM 815 C C . ASN A 1 103 ? -16.827 7.235 -34.359 1.00 87.69 103 ASN A C 1
ATOM 817 O O . ASN A 1 103 ? -17.215 6.740 -33.297 1.00 87.69 103 ASN A O 1
ATOM 821 N N . LYS A 1 104 ? -15.717 7.986 -34.398 1.00 83.88 104 LYS A N 1
ATOM 822 C CA . LYS A 1 104 ? -14.808 8.162 -33.245 1.00 83.88 104 LYS A CA 1
ATOM 823 C C . LYS A 1 104 ? -15.449 8.896 -32.059 1.00 83.88 104 LYS A C 1
ATOM 825 O O . LYS A 1 104 ? -15.030 8.673 -30.917 1.00 83.88 104 LYS A O 1
ATOM 830 N N . LYS A 1 105 ? -16.418 9.779 -32.321 1.00 87.75 105 LYS A N 1
ATOM 831 C CA . LYS A 1 105 ? -17.049 10.661 -31.323 1.00 87.75 105 LYS A CA 1
ATOM 832 C C . LYS A 1 105 ? -18.217 9.995 -30.586 1.00 87.75 105 LYS A C 1
ATOM 834 O O . LYS A 1 105 ? -18.622 10.496 -29.541 1.00 87.75 105 LYS A O 1
ATOM 839 N N . SER A 1 106 ? -18.697 8.852 -31.069 1.00 90.88 106 SER A N 1
ATOM 840 C CA . SER A 1 106 ? -19.802 8.114 -30.463 1.00 90.88 106 SER A CA 1
ATOM 841 C C . SER A 1 106 ? -19.501 7.637 -29.038 1.00 90.88 106 SER A C 1
ATOM 843 O O . SER A 1 106 ? -18.341 7.524 -28.591 1.00 90.88 106 SER A O 1
ATOM 845 N N . LYS A 1 107 ? -20.587 7.355 -28.310 1.00 93.38 107 LYS A N 1
ATOM 846 C CA . LYS A 1 107 ? -20.557 6.856 -26.933 1.00 93.38 107 LYS A CA 1
ATOM 847 C C . LYS A 1 107 ? -19.868 5.488 -26.873 1.00 93.38 107 LYS A C 1
ATOM 849 O O . LYS A 1 107 ? -19.765 4.753 -27.851 1.00 93.38 107 LYS A O 1
ATOM 854 N N . THR A 1 108 ? -19.355 5.143 -25.694 1.00 93.69 108 THR A N 1
ATOM 855 C CA . THR A 1 108 ? -18.715 3.837 -25.472 1.00 93.69 108 THR A CA 1
ATOM 856 C C . THR A 1 108 ? -19.776 2.811 -25.081 1.00 93.69 108 THR A C 1
ATOM 858 O O . THR A 1 108 ? -20.408 2.948 -24.032 1.00 93.69 108 THR A O 1
ATOM 861 N N . ALA A 1 109 ? -19.958 1.794 -25.922 1.00 91.56 109 ALA A N 1
ATOM 862 C CA . ALA A 1 109 ? -20.865 0.670 -25.695 1.00 91.56 109 ALA A CA 1
ATOM 863 C C . ALA A 1 109 ? -20.279 -0.355 -24.707 1.00 91.56 109 ALA A C 1
ATOM 865 O O . ALA A 1 109 ? -21.010 -0.979 -23.935 1.00 91.56 109 ALA A O 1
ATOM 866 N N . GLY A 1 110 ? -18.952 -0.507 -24.689 1.00 93.62 110 GLY A N 1
ATOM 867 C CA . GLY A 1 110 ? -18.280 -1.422 -23.777 1.00 93.62 110 GLY A CA 1
ATOM 868 C C . GLY A 1 110 ? -16.762 -1.381 -23.867 1.00 93.62 110 GLY A C 1
ATOM 869 O O . GLY A 1 110 ? -16.180 -0.554 -24.567 1.00 93.62 110 GLY A O 1
ATOM 870 N N . TYR A 1 111 ? -16.133 -2.294 -23.139 1.00 92.81 111 TYR A N 1
ATOM 871 C CA . TYR A 1 111 ? -14.687 -2.442 -23.046 1.00 92.81 111 TYR A CA 1
ATOM 872 C C . TYR A 1 111 ? -14.318 -3.899 -23.264 1.00 92.81 111 TYR A C 1
ATOM 874 O O . TYR A 1 111 ? -15.010 -4.800 -22.789 1.00 92.81 111 TYR A O 1
ATOM 882 N N . ILE A 1 112 ? -13.219 -4.140 -23.961 1.00 92.94 112 ILE A N 1
ATOM 883 C CA . ILE A 1 112 ? -12.686 -5.483 -24.146 1.00 92.94 112 ILE A CA 1
ATOM 884 C C . ILE A 1 112 ? -11.184 -5.474 -23.937 1.00 92.94 112 ILE A C 1
ATOM 886 O O . ILE A 1 112 ? -10.501 -4.544 -24.355 1.00 92.94 112 ILE A O 1
ATOM 890 N N . LYS A 1 113 ? -10.683 -6.501 -23.256 1.00 89.38 113 LYS A N 1
ATOM 891 C CA . LYS A 1 113 ? -9.257 -6.648 -22.997 1.00 89.38 113 LYS A CA 1
ATOM 892 C C . LYS A 1 113 ? -8.506 -6.839 -24.313 1.00 89.38 113 LYS A C 1
ATOM 894 O O . LYS A 1 113 ? -8.983 -7.557 -25.197 1.00 89.38 113 LYS A O 1
ATOM 899 N N . ASN A 1 114 ? -7.339 -6.225 -24.438 1.00 87.88 114 ASN A N 1
ATOM 900 C CA . ASN A 1 114 ? -6.485 -6.421 -25.604 1.00 87.88 114 ASN A CA 1
ATOM 901 C C . ASN A 1 114 ? -6.115 -7.903 -25.768 1.00 87.88 114 ASN A C 1
ATOM 903 O O . ASN A 1 114 ? -6.151 -8.683 -24.815 1.00 87.88 114 ASN A O 1
ATOM 907 N N . ASN A 1 115 ? -5.779 -8.287 -26.995 1.00 87.62 115 ASN A N 1
ATOM 908 C CA . ASN A 1 115 ? -5.485 -9.652 -27.437 1.00 87.62 115 ASN A CA 1
ATOM 909 C C . ASN A 1 115 ? -6.680 -10.616 -27.354 1.00 87.62 115 ASN A C 1
ATOM 911 O O . ASN A 1 115 ? -6.515 -11.822 -27.528 1.00 87.62 115 ASN A O 1
ATOM 915 N N . SER A 1 116 ? -7.889 -10.099 -27.119 1.00 90.31 116 SER A N 1
ATOM 916 C CA . SER A 1 116 ? -9.109 -10.906 -27.131 1.00 90.31 116 SER A CA 1
ATOM 917 C C . SER A 1 116 ? -9.644 -11.058 -28.550 1.00 90.31 116 SER A C 1
ATOM 919 O O . SER A 1 116 ? -9.687 -10.097 -29.319 1.00 90.31 116 SER A O 1
ATOM 921 N N . ALA A 1 117 ? -10.107 -12.262 -28.865 1.00 91.50 117 ALA A N 1
ATOM 922 C CA . ALA A 1 117 ? -10.828 -12.563 -30.088 1.00 91.50 117 ALA A CA 1
ATOM 923 C C . ALA A 1 117 ? -12.296 -12.114 -29.993 1.00 91.50 117 ALA A C 1
ATOM 925 O O . ALA A 1 117 ? -12.982 -12.402 -29.003 1.00 91.50 117 ALA A O 1
ATOM 926 N N . VAL A 1 118 ? -12.779 -11.439 -31.033 1.00 92.12 118 VAL A N 1
ATOM 927 C CA . VAL A 1 118 ? -14.154 -10.949 -31.199 1.00 92.12 118 VAL A CA 1
ATOM 928 C C . VAL A 1 118 ? -14.721 -11.416 -32.524 1.00 92.12 118 VAL A C 1
ATOM 930 O O . VAL A 1 118 ? -13.982 -11.521 -33.494 1.00 92.12 118 VAL A O 1
ATOM 933 N N . LYS A 1 119 ? -16.031 -11.669 -32.588 1.00 92.00 119 LYS A N 1
ATOM 934 C CA . LYS A 1 119 ? -16.668 -11.988 -33.866 1.00 92.00 119 LYS A CA 1
ATOM 935 C C . LYS A 1 119 ? -16.819 -10.711 -34.687 1.00 92.00 119 LYS A C 1
ATOM 937 O O . LYS A 1 119 ? -17.449 -9.774 -34.193 1.00 92.00 119 LYS A O 1
ATOM 942 N N . VAL A 1 120 ? -16.290 -10.699 -35.904 1.00 90.75 120 VAL A N 1
ATOM 943 C CA . VAL A 1 120 ? -16.493 -9.627 -36.884 1.00 90.75 120 VAL A CA 1
ATOM 944 C C . VAL A 1 120 ? -17.785 -9.904 -37.647 1.00 90.75 120 VAL A C 1
ATOM 946 O O . VAL A 1 120 ? -18.096 -11.048 -37.969 1.00 90.75 120 VAL A O 1
ATOM 949 N N . ILE A 1 121 ? -18.587 -8.863 -37.852 1.00 90.44 121 ILE A N 1
ATOM 950 C CA . ILE A 1 121 ? -19.879 -8.946 -38.545 1.00 90.44 121 ILE A CA 1
ATOM 951 C C . ILE A 1 121 ? -19.827 -8.149 -39.844 1.00 90.44 121 ILE A C 1
ATOM 953 O O . ILE A 1 121 ? -20.277 -8.628 -40.876 1.00 90.44 121 ILE A O 1
ATOM 957 N N . GLU A 1 122 ? -19.305 -6.927 -39.778 1.00 87.19 122 GLU A N 1
ATOM 958 C CA . GLU A 1 122 ? -19.395 -5.952 -40.861 1.00 87.19 122 GLU A CA 1
ATOM 959 C C . GLU A 1 122 ? -18.215 -4.980 -40.778 1.00 87.19 122 GLU A C 1
ATOM 961 O O . GLU A 1 122 ? -17.640 -4.794 -39.701 1.00 87.19 122 GLU A O 1
ATOM 966 N N . TYR A 1 123 ? -17.871 -4.354 -41.900 1.00 88.00 123 TYR A N 1
ATOM 967 C CA . TYR A 1 123 ? -16.880 -3.287 -41.976 1.00 88.00 123 TYR A CA 1
ATOM 968 C C . TYR A 1 123 ? -17.480 -2.083 -42.702 1.00 88.00 123 TYR A C 1
ATOM 970 O O . TYR A 1 123 ? -17.931 -2.207 -43.839 1.00 88.00 123 TYR A O 1
ATOM 978 N N . SER A 1 124 ? -17.480 -0.926 -42.043 1.00 82.81 124 SER A N 1
ATOM 979 C CA . SER A 1 124 ? -17.976 0.344 -42.579 1.00 82.81 124 SER A CA 1
ATOM 980 C C . SER A 1 124 ? -17.152 1.499 -42.014 1.00 82.81 124 SER A C 1
ATOM 982 O O . SER A 1 124 ? -16.712 1.455 -40.867 1.00 82.81 124 SER A O 1
ATOM 984 N N . ASN A 1 125 ? -16.917 2.549 -42.804 1.00 85.50 125 ASN A N 1
ATOM 985 C CA . ASN A 1 125 ? -16.317 3.805 -42.327 1.00 85.50 125 ASN A CA 1
ATOM 986 C C . ASN A 1 125 ? -14.974 3.660 -41.564 1.00 85.50 125 ASN A C 1
ATOM 988 O O . ASN A 1 125 ? -14.664 4.457 -40.676 1.00 85.50 125 ASN A O 1
ATOM 992 N N . ASN A 1 126 ? -14.139 2.675 -41.923 1.00 90.06 126 ASN A N 1
ATOM 993 C CA . ASN A 1 126 ? -12.895 2.301 -41.223 1.00 90.06 126 ASN A CA 1
ATOM 994 C C . ASN A 1 126 ? -13.099 1.747 -39.794 1.00 90.06 126 ASN A C 1
ATOM 996 O O . ASN A 1 126 ? -12.209 1.827 -38.935 1.00 90.06 126 ASN A O 1
ATOM 1000 N N . PHE A 1 127 ? -14.276 1.187 -39.524 1.00 91.06 127 PHE A N 1
ATOM 1001 C CA . PHE A 1 127 ? -14.630 0.480 -38.301 1.00 91.06 127 PHE A CA 1
ATOM 1002 C C . PHE A 1 127 ? -15.158 -0.917 -38.618 1.00 91.06 127 PHE A C 1
ATOM 1004 O O . PHE A 1 127 ? -15.910 -1.130 -39.562 1.00 91.06 127 PHE A O 1
ATOM 1011 N N . TYR A 1 128 ? -14.819 -1.866 -37.755 1.00 91.75 128 TYR A N 1
ATOM 1012 C CA . TYR A 1 128 ? -15.414 -3.191 -37.742 1.00 91.75 128 TYR A CA 1
ATOM 1013 C C . TYR A 1 128 ? -16.534 -3.244 -36.714 1.00 91.75 128 TYR A C 1
ATOM 1015 O O . TYR A 1 128 ? -16.320 -2.952 -35.532 1.00 91.75 128 TYR A O 1
ATOM 1023 N N . LYS A 1 129 ? -17.714 -3.677 -37.148 1.00 92.50 129 LYS A N 1
ATOM 1024 C CA . LYS A 1 129 ? -18.808 -4.072 -36.268 1.00 92.50 129 LYS A CA 1
ATOM 1025 C C . LYS A 1 129 ? -18.497 -5.440 -35.691 1.00 92.50 129 LYS A C 1
ATOM 1027 O O . LYS A 1 129 ? -18.299 -6.411 -36.424 1.00 92.50 129 LYS A O 1
ATOM 1032 N N . ILE A 1 130 ? -18.466 -5.518 -34.371 1.00 94.38 130 ILE A N 1
ATOM 1033 C CA . ILE A 1 130 ? -18.078 -6.715 -33.637 1.00 94.38 130 ILE A CA 1
ATOM 1034 C C . ILE A 1 130 ? -19.136 -7.114 -32.621 1.00 94.38 130 ILE A C 1
ATOM 1036 O O . ILE A 1 130 ? -19.884 -6.283 -32.099 1.00 94.38 130 ILE A O 1
ATOM 1040 N N . LYS A 1 131 ? -19.161 -8.407 -32.300 1.00 93.06 131 LYS A N 1
ATOM 1041 C CA . LYS A 1 131 ? -19.973 -8.974 -31.222 1.00 93.06 131 LYS A CA 1
ATOM 1042 C C . LYS A 1 131 ? -19.107 -9.808 -30.292 1.00 93.06 131 LYS A C 1
ATOM 1044 O O . LYS A 1 131 ? -18.411 -10.730 -30.713 1.00 93.06 131 LYS A O 1
ATOM 1049 N N . SER A 1 132 ? -19.172 -9.494 -29.001 1.00 92.31 132 SER A N 1
ATOM 1050 C CA . SER A 1 132 ? -18.471 -10.236 -27.954 1.00 92.31 132 SER A CA 1
ATOM 1051 C C . SER A 1 132 ? -19.266 -10.208 -26.653 1.00 92.31 132 SER A C 1
ATOM 1053 O O . SER A 1 132 ? -19.627 -9.152 -26.134 1.00 92.31 132 SER A O 1
ATOM 1055 N N . GLY A 1 133 ? -19.579 -11.390 -26.119 1.00 89.44 133 GLY A N 1
ATOM 1056 C CA . GLY A 1 133 ? -20.445 -11.513 -24.947 1.00 89.44 133 GLY A CA 1
ATOM 1057 C C . GLY A 1 133 ? -21.807 -10.846 -25.169 1.00 89.44 133 GLY A C 1
ATOM 1058 O O . GLY A 1 133 ? -22.527 -11.198 -26.101 1.00 89.44 133 GLY A O 1
ATOM 1059 N N . LYS A 1 134 ? -22.154 -9.892 -24.296 1.00 89.69 134 LYS A N 1
ATOM 1060 C CA . LYS A 1 134 ? -23.404 -9.111 -24.369 1.00 89.69 134 LYS A CA 1
ATOM 1061 C C . LYS A 1 134 ? -23.253 -7.785 -25.128 1.00 89.69 134 LYS A C 1
ATOM 1063 O O . LYS A 1 134 ? -24.217 -7.035 -25.215 1.00 89.69 134 LYS A O 1
ATOM 1068 N N . VAL A 1 135 ? -22.062 -7.471 -25.639 1.00 93.69 135 VAL A N 1
ATOM 1069 C CA . VAL A 1 135 ? -21.768 -6.189 -26.290 1.00 93.69 135 VAL A CA 1
ATOM 1070 C C . VAL A 1 135 ? -21.705 -6.386 -27.802 1.00 93.69 135 VAL A C 1
ATOM 1072 O O . VAL A 1 135 ? -21.000 -7.268 -28.295 1.00 93.69 135 VAL A O 1
ATOM 1075 N N . THR A 1 136 ? -22.437 -5.540 -28.524 1.00 94.69 136 THR A N 1
ATOM 1076 C CA . THR A 1 136 ? -22.301 -5.342 -29.972 1.00 94.69 136 THR A CA 1
ATOM 1077 C C . THR A 1 136 ? -21.952 -3.876 -30.198 1.00 94.69 136 THR A C 1
ATOM 1079 O O . THR A 1 136 ? -22.543 -3.010 -29.554 1.00 94.69 136 THR A O 1
ATOM 1082 N N . GLY A 1 137 ? -20.973 -3.595 -31.050 1.00 93.94 137 GLY A N 1
ATOM 1083 C CA . GLY A 1 137 ? -20.523 -2.230 -31.320 1.00 93.94 137 GLY A CA 1
ATOM 1084 C C . GLY A 1 137 ? -19.364 -2.201 -32.306 1.00 93.94 137 GLY A C 1
ATOM 1085 O O . GLY A 1 137 ? -19.135 -3.184 -33.002 1.00 93.94 137 GLY A O 1
ATOM 1086 N N . TYR A 1 138 ? -18.628 -1.096 -32.354 1.00 94.56 138 TYR A N 1
ATOM 1087 C CA . TYR A 1 138 ? -17.639 -0.816 -33.392 1.00 94.56 138 TYR A CA 1
ATOM 1088 C C . TYR A 1 138 ? -16.231 -0.624 -32.821 1.00 94.56 138 TYR A C 1
ATOM 1090 O O . TYR A 1 138 ? -16.041 0.033 -31.792 1.00 94.56 138 TYR A O 1
ATOM 1098 N N . ILE A 1 139 ? -15.227 -1.180 -33.497 1.00 93.31 139 ILE A N 1
ATOM 1099 C CA . ILE A 1 139 ? -13.801 -0.988 -33.198 1.00 93.31 139 ILE A CA 1
ATOM 1100 C C . ILE A 1 139 ? -13.122 -0.461 -34.460 1.00 93.31 139 ILE A C 1
ATOM 1102 O O . ILE A 1 139 ? -13.337 -0.988 -35.544 1.00 93.31 139 ILE A O 1
ATOM 1106 N N . GLY A 1 140 ? -12.317 0.594 -34.331 1.00 90.19 140 GLY A N 1
ATOM 1107 C CA . GLY A 1 140 ? -11.595 1.157 -35.474 1.00 90.19 140 GLY A CA 1
ATOM 1108 C C . GLY A 1 140 ? -10.574 0.167 -36.032 1.00 90.19 140 GLY A C 1
ATOM 1109 O O . GLY A 1 140 ? -9.940 -0.551 -35.264 1.00 90.19 140 GLY A O 1
ATOM 1110 N N . GLU A 1 141 ? -10.375 0.178 -37.345 1.00 89.75 141 GLU A N 1
ATOM 1111 C CA . GLU A 1 141 ? -9.494 -0.748 -38.072 1.00 89.75 141 GLU A CA 1
ATOM 1112 C C . GLU A 1 141 ? -8.086 -0.865 -37.477 1.00 89.75 141 GLU A C 1
ATOM 1114 O O . GLU A 1 141 ? -7.571 -1.959 -37.289 1.00 89.75 141 GLU A O 1
ATOM 1119 N N . LYS A 1 142 ? -7.494 0.258 -37.056 1.00 89.25 142 LYS A N 1
ATOM 1120 C CA . LYS A 1 142 ? -6.156 0.281 -36.437 1.00 89.25 142 LYS A CA 1
ATOM 1121 C C . LYS A 1 142 ? -6.052 -0.523 -35.135 1.00 89.25 142 LYS A C 1
ATOM 1123 O O . LYS A 1 142 ? -4.943 -0.816 -34.702 1.00 89.25 142 LYS A O 1
ATOM 1128 N N . ASN A 1 143 ? -7.187 -0.825 -34.503 1.00 89.81 143 ASN A N 1
ATOM 1129 C CA . ASN A 1 143 ? -7.262 -1.518 -33.223 1.00 89.81 143 ASN A CA 1
ATOM 1130 C C . ASN A 1 143 ? -7.743 -2.976 -33.352 1.00 89.81 143 ASN A C 1
ATOM 1132 O O . ASN A 1 143 ? -8.018 -3.619 -32.332 1.00 89.81 143 ASN A O 1
ATOM 1136 N N . LEU A 1 144 ? -7.903 -3.493 -34.576 1.00 91.31 144 LEU A N 1
ATOM 1137 C CA . LEU A 1 144 ? -8.401 -4.841 -34.824 1.00 91.31 144 LEU A CA 1
ATOM 1138 C C . LEU A 1 144 ? -7.601 -5.525 -35.934 1.00 91.31 144 LEU A C 1
ATOM 1140 O O . LEU A 1 144 ? -7.501 -5.025 -37.046 1.00 91.31 144 LEU A O 1
ATOM 1144 N N . LEU A 1 145 ? -7.054 -6.691 -35.618 1.00 90.56 145 LEU A N 1
ATOM 1145 C CA . LEU A 1 145 ? -6.343 -7.564 -36.542 1.00 90.56 145 LEU A CA 1
ATOM 1146 C C . LEU A 1 145 ? -7.312 -8.630 -37.065 1.00 90.56 145 LEU A C 1
ATOM 1148 O O . LEU A 1 145 ? -8.017 -9.246 -36.271 1.00 90.56 145 LEU A O 1
ATOM 1152 N N . VAL A 1 146 ? -7.371 -8.835 -38.378 1.00 89.25 146 VAL A N 1
ATOM 1153 C CA . VAL A 1 146 ? -8.366 -9.697 -39.045 1.00 89.25 146 VAL A CA 1
ATOM 1154 C C . VAL A 1 146 ? -7.701 -10.642 -40.053 1.00 89.25 146 VAL A C 1
ATOM 1156 O O . VAL A 1 146 ? -6.484 -10.604 -40.255 1.00 89.25 146 VAL A O 1
ATOM 1159 N N . ASP A 1 147 ? -8.496 -11.523 -40.658 1.00 86.06 147 ASP A N 1
ATOM 1160 C CA . ASP A 1 147 ? -8.085 -12.429 -41.732 1.00 86.06 147 ASP A CA 1
ATOM 1161 C C . ASP A 1 147 ? -6.878 -13.323 -41.369 1.00 86.06 147 ASP A C 1
ATOM 1163 O O . ASP A 1 147 ? -6.824 -13.956 -40.310 1.00 86.06 147 ASP A O 1
ATOM 1167 N N . LYS A 1 148 ? -5.889 -13.407 -42.271 1.00 84.31 148 LYS A N 1
ATOM 1168 C CA . LYS A 1 148 ? -4.746 -14.334 -42.212 1.00 84.31 148 LYS A CA 1
ATOM 1169 C C . LYS A 1 148 ? -3.836 -14.106 -41.004 1.00 84.31 148 LYS A C 1
ATOM 1171 O O . LYS A 1 148 ? -3.047 -14.984 -40.664 1.00 84.31 148 LYS A O 1
ATOM 1176 N N . GLU A 1 149 ? -3.929 -12.949 -40.358 1.00 87.75 149 GLU A N 1
ATOM 1177 C CA . GLU A 1 149 ? -3.096 -12.614 -39.205 1.00 87.75 149 GLU A CA 1
ATOM 1178 C C . GLU A 1 149 ? -3.633 -13.203 -37.888 1.00 87.75 149 GLU A C 1
ATOM 1180 O O . GLU A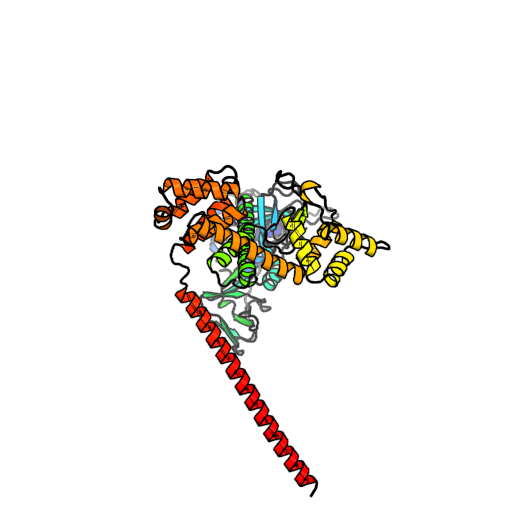 1 149 ? -2.886 -13.316 -36.911 1.00 87.75 149 GLU A O 1
ATOM 1185 N N . VAL A 1 150 ? -4.907 -13.618 -37.849 1.00 90.19 150 VAL A N 1
ATOM 1186 C CA . VAL A 1 150 ? -5.602 -14.056 -36.626 1.00 90.19 150 VAL A CA 1
ATOM 1187 C C . VAL A 1 150 ? -5.040 -15.373 -36.094 1.00 90.19 150 VAL A C 1
ATOM 1189 O O . VAL A 1 150 ? -4.684 -15.464 -34.917 1.00 90.19 150 VAL A O 1
ATOM 1192 N N . GLU A 1 151 ? -4.928 -16.399 -36.944 1.00 91.38 151 GLU A N 1
ATOM 1193 C CA . GLU A 1 151 ? -4.460 -17.734 -36.536 1.00 91.38 151 GLU A CA 1
ATOM 1194 C C . GLU A 1 151 ? -3.035 -17.703 -35.954 1.00 91.38 151 GLU A C 1
ATOM 1196 O O . GLU A 1 151 ? -2.839 -18.192 -34.833 1.00 91.38 151 GLU A O 1
ATOM 1201 N N . PRO A 1 152 ? -2.042 -17.085 -36.633 1.00 90.88 152 PRO A N 1
ATOM 1202 C CA . PRO A 1 152 ? -0.688 -16.989 -36.095 1.00 90.88 152 PRO A CA 1
ATOM 1203 C C . PRO A 1 152 ? -0.643 -16.245 -34.759 1.00 90.88 152 PRO A C 1
ATOM 1205 O O . PRO A 1 152 ? 0.105 -16.634 -33.859 1.00 90.88 152 PRO A O 1
ATOM 1208 N N . PHE A 1 153 ? -1.458 -15.197 -34.602 1.00 90.12 153 PHE A N 1
ATOM 1209 C CA . PHE A 1 153 ? -1.520 -14.433 -33.362 1.00 90.12 153 PHE A CA 1
ATOM 1210 C C . PHE A 1 153 ? -2.085 -15.262 -32.201 1.00 90.12 153 PHE A C 1
ATOM 1212 O O . PHE A 1 153 ? -1.520 -15.247 -31.103 1.00 90.12 153 PHE A O 1
ATOM 1219 N N . LEU A 1 154 ? -3.168 -16.010 -32.438 1.00 90.56 154 LEU A N 1
ATOM 1220 C CA . LEU A 1 154 ? -3.789 -16.874 -31.432 1.00 90.56 154 LEU A CA 1
ATOM 1221 C C . LEU A 1 154 ? -2.843 -17.991 -30.974 1.00 90.56 154 LEU A C 1
ATOM 1223 O O . LEU A 1 154 ? -2.734 -18.256 -29.777 1.00 90.56 154 LEU A O 1
ATOM 1227 N N . LEU A 1 155 ? -2.138 -18.627 -31.911 1.00 91.88 155 LEU A N 1
ATOM 1228 C CA . LEU A 1 155 ? -1.166 -19.681 -31.611 1.00 91.88 155 LEU A CA 1
ATOM 1229 C C . LEU A 1 155 ? 0.033 -19.134 -30.824 1.00 91.88 155 LEU A C 1
ATOM 1231 O O . LEU A 1 155 ? 0.404 -19.686 -29.786 1.00 91.88 155 LEU A O 1
ATOM 1235 N N . LYS A 1 156 ? 0.597 -17.996 -31.254 1.00 89.56 156 LYS A N 1
ATOM 1236 C CA . LYS A 1 156 ? 1.734 -17.345 -30.580 1.00 89.56 156 LYS A CA 1
ATOM 1237 C C . LYS A 1 156 ? 1.412 -16.967 -29.132 1.00 89.56 156 LYS A C 1
ATOM 1239 O O . LYS A 1 156 ? 2.247 -17.166 -28.248 1.00 89.56 156 LYS A O 1
ATOM 1244 N N . ASN A 1 157 ? 0.208 -16.452 -28.886 1.00 87.50 157 ASN A N 1
ATOM 1245 C CA . ASN A 1 157 ? -0.246 -16.053 -27.552 1.00 87.50 157 ASN A CA 1
ATOM 1246 C C . ASN A 1 157 ? -0.886 -17.195 -26.749 1.00 87.50 157 ASN A C 1
ATOM 1248 O O . ASN A 1 157 ? -1.345 -16.962 -25.634 1.00 87.50 157 ASN A O 1
ATOM 1252 N N . LYS A 1 158 ? -0.840 -18.437 -27.262 1.00 89.31 158 LYS A N 1
ATOM 1253 C CA . LYS A 1 158 ? -1.330 -19.650 -26.581 1.00 89.31 158 LYS A CA 1
ATOM 1254 C C . LYS A 1 158 ? -2.840 -19.637 -26.310 1.00 89.31 158 LYS A C 1
ATOM 1256 O O . LYS A 1 158 ? -3.306 -20.332 -25.416 1.00 89.31 158 LYS A O 1
ATOM 1261 N N . ASN A 1 159 ? -3.603 -18.886 -27.102 1.00 89.62 159 ASN A N 1
ATOM 1262 C CA . ASN A 1 159 ? -5.059 -18.789 -26.997 1.00 89.62 159 ASN A CA 1
ATOM 1263 C C . ASN A 1 159 ? -5.787 -19.963 -27.663 1.00 89.62 159 ASN A C 1
ATOM 1265 O O . ASN A 1 159 ? -6.992 -20.105 -27.490 1.00 89.62 159 ASN A O 1
ATOM 1269 N N . VAL A 1 160 ? -5.103 -20.794 -28.451 1.00 93.25 160 VAL A N 1
ATOM 1270 C CA . VAL A 1 160 ? -5.691 -22.019 -29.010 1.00 93.25 160 VAL A CA 1
ATOM 1271 C C . VAL A 1 160 ? -5.390 -23.174 -28.064 1.00 93.25 160 VAL A C 1
ATOM 1273 O O . VAL A 1 160 ? -4.224 -23.436 -27.775 1.00 93.25 160 VAL A O 1
ATOM 1276 N N . THR A 1 161 ? -6.415 -23.884 -27.598 1.00 93.62 161 THR A N 1
ATOM 1277 C CA . THR A 1 161 ? -6.261 -24.982 -26.633 1.00 93.62 161 THR A CA 1
ATOM 1278 C C . THR A 1 161 ? -6.719 -26.316 -27.210 1.00 93.62 161 THR A C 1
ATOM 1280 O O . THR A 1 161 ? -7.592 -26.390 -28.076 1.00 93.62 161 THR A O 1
ATOM 1283 N N . ALA A 1 162 ? -6.102 -27.391 -26.731 1.00 93.44 162 ALA A N 1
ATOM 1284 C CA . ALA A 1 162 ? -6.481 -28.765 -26.998 1.00 93.44 162 ALA A CA 1
ATOM 1285 C C . ALA A 1 162 ? -7.048 -29.391 -25.723 1.00 93.44 162 ALA A C 1
ATOM 1287 O O . ALA A 1 162 ? -6.332 -29.496 -24.725 1.00 93.44 162 ALA A O 1
ATOM 1288 N N . SER A 1 163 ? -8.297 -29.854 -25.772 1.00 91.50 163 SER A N 1
ATOM 1289 C CA . SER A 1 163 ? -8.922 -30.612 -24.686 1.00 91.50 163 SER A CA 1
ATOM 1290 C C . SER A 1 163 ? -9.093 -32.091 -25.042 1.00 91.50 163 SER A C 1
ATOM 1292 O O . SER A 1 163 ? -9.405 -32.460 -26.181 1.00 91.50 163 SER A O 1
ATOM 1294 N N . PHE A 1 164 ? -8.865 -32.964 -24.058 1.00 88.19 164 PHE A N 1
ATOM 1295 C CA . PHE A 1 164 ? -8.752 -34.413 -24.251 1.00 88.19 164 PHE A CA 1
ATOM 1296 C C . PHE A 1 164 ? -9.900 -35.149 -23.554 1.00 88.19 164 PHE A C 1
ATOM 1298 O O . PHE A 1 164 ? -9.865 -35.366 -22.349 1.00 88.19 164 PHE A O 1
ATOM 1305 N N . HIS A 1 165 ? -10.929 -35.570 -24.292 1.00 77.38 165 HIS A N 1
ATOM 1306 C CA . HIS A 1 165 ? -12.113 -36.205 -23.680 1.00 77.38 165 HIS A CA 1
ATOM 1307 C C . HIS A 1 165 ? -12.168 -37.729 -23.832 1.00 77.38 165 HIS A C 1
ATOM 1309 O O . HIS A 1 165 ? -12.868 -38.395 -23.072 1.00 77.38 165 HIS A O 1
ATOM 1315 N N . LYS A 1 166 ? -11.436 -38.301 -24.797 1.00 79.12 166 LYS A N 1
ATOM 1316 C CA . LYS A 1 166 ? -11.477 -39.746 -25.080 1.00 79.12 166 LYS A CA 1
ATOM 1317 C C . LYS A 1 166 ? -10.618 -40.581 -24.124 1.00 79.12 166 LYS A C 1
ATOM 1319 O O . LYS A 1 166 ? -10.933 -41.742 -23.905 1.00 79.12 166 LYS A O 1
ATOM 1324 N N . GLY A 1 167 ? -9.578 -39.995 -23.533 1.00 80.62 167 GLY A N 1
ATOM 1325 C CA . GLY A 1 167 ? -8.633 -40.685 -22.654 1.00 80.62 167 GLY A CA 1
ATOM 1326 C C . GLY A 1 167 ? -7.301 -39.945 -22.559 1.00 80.62 167 GLY A C 1
ATOM 1327 O O . GLY A 1 167 ? -7.126 -38.890 -23.174 1.00 80.62 167 GLY A O 1
ATOM 1328 N N . ASN A 1 168 ? -6.366 -40.513 -21.798 1.00 86.31 168 ASN A N 1
ATOM 1329 C CA . ASN A 1 168 ? -4.986 -40.035 -21.767 1.00 86.31 168 ASN A CA 1
ATOM 1330 C C . ASN A 1 168 ? -4.347 -40.245 -23.145 1.00 86.31 168 ASN A C 1
ATOM 1332 O O . ASN A 1 168 ? -4.518 -41.299 -23.753 1.00 86.31 168 ASN A O 1
ATOM 1336 N N . THR A 1 169 ? -3.636 -39.239 -23.647 1.00 88.25 169 THR A N 1
ATOM 1337 C CA . THR A 1 169 ? -3.053 -39.257 -24.996 1.00 88.25 169 THR A CA 1
ATOM 1338 C C . THR A 1 169 ? -1.544 -39.085 -24.923 1.00 88.25 169 THR A C 1
ATOM 1340 O O . THR A 1 169 ? -1.043 -38.194 -24.238 1.00 88.25 169 THR A O 1
ATOM 1343 N N . ASN A 1 170 ? -0.815 -39.937 -25.642 1.00 87.44 170 ASN A N 1
ATOM 1344 C CA . ASN A 1 170 ? 0.642 -39.893 -25.685 1.00 87.44 170 ASN A CA 1
ATOM 1345 C C . ASN A 1 170 ? 1.129 -38.694 -26.501 1.00 87.44 170 ASN A C 1
ATOM 1347 O O . ASN A 1 170 ? 0.785 -38.535 -27.672 1.00 87.44 170 ASN A O 1
ATOM 1351 N N . LEU A 1 171 ? 1.987 -37.892 -25.882 1.00 88.19 171 LEU A N 1
ATOM 1352 C CA . LEU A 1 171 ? 2.678 -36.771 -26.493 1.00 88.19 171 LEU A CA 1
ATOM 1353 C C . LEU A 1 171 ? 3.959 -37.281 -27.160 1.00 88.19 171 LEU A C 1
ATOM 1355 O O . LEU A 1 171 ? 4.781 -37.921 -26.502 1.00 88.19 171 LEU A O 1
ATOM 1359 N N . ARG A 1 172 ? 4.141 -37.023 -28.458 1.00 89.31 172 ARG A N 1
ATOM 1360 C CA . ARG A 1 172 ? 5.268 -37.571 -29.237 1.00 89.31 172 ARG A CA 1
ATOM 1361 C C . ARG A 1 172 ? 6.287 -36.507 -29.633 1.00 89.31 172 ARG A C 1
ATOM 1363 O O . ARG A 1 172 ? 5.922 -35.366 -29.881 1.00 89.31 172 ARG A O 1
ATOM 1370 N N . ASN A 1 173 ? 7.560 -36.874 -29.752 1.00 89.00 173 ASN A N 1
ATOM 1371 C CA . ASN A 1 173 ? 8.631 -35.927 -30.106 1.00 89.00 173 ASN A CA 1
ATOM 1372 C C . ASN A 1 173 ? 8.611 -35.430 -31.564 1.00 89.00 173 ASN A C 1
ATOM 1374 O O . ASN A 1 173 ? 9.375 -34.533 -31.901 1.00 89.00 173 ASN A O 1
ATOM 1378 N N . SER A 1 174 ? 7.780 -35.998 -32.444 1.00 87.31 174 SER A N 1
ATOM 1379 C CA . SER A 1 174 ? 7.724 -35.589 -33.851 1.00 87.31 174 SER A CA 1
ATOM 1380 C C . SER A 1 174 ? 6.337 -35.761 -34.466 1.00 87.31 174 SER A C 1
ATOM 1382 O O . SER A 1 174 ? 5.483 -36.495 -33.961 1.00 87.31 174 SER A O 1
ATOM 1384 N N . GLU A 1 175 ? 6.150 -35.172 -35.646 1.00 85.94 175 GLU A N 1
ATOM 1385 C CA . GLU A 1 175 ? 4.955 -35.338 -36.472 1.00 85.94 175 GLU A CA 1
ATOM 1386 C C . GLU A 1 175 ? 4.760 -36.768 -37.012 1.00 85.94 175 GLU A C 1
ATOM 1388 O O . GLU A 1 175 ? 3.757 -37.048 -37.665 1.00 85.94 175 GLU A O 1
ATOM 1393 N N . ARG A 1 176 ? 5.624 -37.746 -36.718 1.00 81.62 176 ARG A N 1
ATOM 1394 C CA . ARG A 1 176 ? 5.431 -39.145 -37.152 1.00 81.62 176 ARG A CA 1
ATOM 1395 C C . ARG A 1 176 ? 4.573 -39.924 -36.151 1.00 81.62 176 ARG A C 1
ATOM 1397 O O . ARG A 1 176 ? 4.671 -39.743 -34.945 1.00 81.62 176 ARG A O 1
ATOM 1404 N N . SER A 1 177 ? 3.649 -40.760 -36.630 1.00 70.88 177 SER A N 1
ATOM 1405 C CA . SER A 1 177 ? 2.698 -41.505 -35.774 1.00 70.88 177 SER A CA 1
ATOM 1406 C C . SER A 1 177 ? 3.363 -42.525 -34.840 1.00 70.88 177 SER A C 1
ATOM 1408 O O . SER A 1 177 ? 2.799 -42.830 -33.794 1.00 70.88 177 SER A O 1
ATOM 1410 N N . LYS A 1 178 ? 4.562 -43.009 -35.187 1.00 79.00 178 LYS A N 1
ATOM 1411 C CA . LYS A 1 178 ? 5.333 -44.006 -34.425 1.00 79.00 178 LYS A CA 1
ATOM 1412 C C . LYS A 1 178 ? 6.556 -43.434 -33.689 1.00 79.00 178 LYS A C 1
ATOM 1414 O O . LYS A 1 178 ? 7.420 -44.199 -33.288 1.00 79.00 178 LYS A O 1
ATOM 1419 N N . SER A 1 179 ? 6.678 -42.114 -33.535 1.00 85.88 179 SER A N 1
ATOM 1420 C CA . SER A 1 179 ? 7.864 -41.543 -32.882 1.00 85.88 179 SER A CA 1
ATOM 1421 C C . SER A 1 179 ? 7.813 -41.643 -31.358 1.00 85.88 179 SER A C 1
ATOM 1423 O O . SER A 1 179 ? 6.751 -41.899 -30.783 1.00 85.88 179 SER A O 1
ATOM 1425 N N . THR A 1 180 ? 8.961 -41.447 -30.711 1.00 87.06 180 THR A N 1
ATOM 1426 C CA . THR A 1 180 ? 9.141 -41.613 -29.266 1.00 87.06 180 THR A CA 1
ATOM 1427 C C . THR A 1 180 ? 8.117 -40.811 -28.469 1.00 87.06 180 THR A C 1
ATOM 1429 O O . THR A 1 180 ? 7.875 -39.630 -28.741 1.00 87.06 180 THR A O 1
ATOM 1432 N N . VAL A 1 181 ? 7.508 -41.471 -27.484 1.00 89.12 181 VAL A N 1
ATOM 1433 C CA . VAL A 1 181 ? 6.610 -40.836 -26.517 1.00 89.12 181 VAL A CA 1
ATOM 1434 C C . VAL A 1 181 ? 7.463 -40.093 -25.496 1.00 89.12 181 VAL A C 1
ATOM 1436 O O . VAL A 1 181 ? 8.346 -40.679 -24.883 1.00 89.12 181 VAL A O 1
ATOM 1439 N N . ILE A 1 182 ? 7.198 -38.804 -25.329 1.00 86.06 182 ILE A N 1
ATOM 1440 C CA . ILE A 1 182 ? 7.936 -37.902 -24.431 1.00 86.06 182 ILE A CA 1
ATOM 1441 C C . ILE A 1 182 ? 7.074 -37.386 -23.277 1.00 86.06 182 ILE A C 1
ATOM 1443 O O . ILE A 1 182 ? 7.534 -36.627 -22.429 1.00 86.06 182 ILE A O 1
ATOM 1447 N N . GLY A 1 183 ? 5.802 -37.778 -23.238 1.00 83.69 183 GLY A N 1
ATOM 1448 C CA . GLY A 1 183 ? 4.898 -37.431 -22.155 1.00 83.69 183 GLY A CA 1
ATOM 1449 C C . GLY A 1 183 ? 3.477 -37.907 -22.410 1.00 83.69 183 GLY A C 1
ATOM 1450 O O . GLY A 1 183 ? 3.180 -38.529 -23.428 1.00 83.69 183 GLY A O 1
ATOM 1451 N N . VAL A 1 184 ? 2.590 -37.575 -21.478 1.00 85.00 184 VAL A N 1
ATOM 1452 C CA . VAL A 1 184 ? 1.164 -37.904 -21.543 1.00 85.00 184 VAL A CA 1
ATOM 1453 C C . VAL A 1 184 ? 0.349 -36.646 -21.250 1.00 85.00 184 VAL A C 1
ATOM 1455 O O . VAL A 1 184 ? 0.607 -35.949 -20.263 1.00 85.00 184 VAL A O 1
ATOM 1458 N N . CYS A 1 185 ? -0.620 -36.354 -22.115 1.00 83.88 185 CYS A N 1
ATOM 1459 C CA . CYS A 1 185 ? -1.681 -35.376 -21.888 1.00 83.88 185 CYS A CA 1
ATOM 1460 C C . CYS A 1 185 ? -2.858 -36.085 -21.218 1.00 83.88 185 CYS A C 1
ATOM 1462 O O . CYS A 1 185 ? -3.334 -37.110 -21.716 1.00 83.88 185 CYS A O 1
ATOM 1464 N N . TYR A 1 186 ? -3.311 -35.562 -20.082 1.00 86.25 186 TYR A N 1
ATOM 1465 C CA . TYR A 1 186 ? -4.338 -36.223 -19.284 1.00 86.25 186 TYR A CA 1
ATOM 1466 C C . TYR A 1 186 ? -5.747 -35.926 -19.793 1.00 86.25 186 TYR A C 1
ATOM 1468 O O . TYR A 1 186 ? -6.033 -34.848 -20.319 1.00 86.25 186 TYR A O 1
ATOM 1476 N N . LYS A 1 187 ? -6.646 -36.896 -19.604 1.00 86.12 187 LYS A N 1
ATOM 1477 C CA . LYS A 1 187 ? -8.076 -36.724 -19.865 1.00 86.12 187 LYS A CA 1
ATOM 1478 C C . LYS A 1 187 ? -8.626 -35.530 -19.069 1.00 86.12 187 LYS A C 1
ATOM 1480 O O . LYS A 1 187 ? -8.218 -35.292 -17.936 1.00 86.12 187 LYS A O 1
ATOM 1485 N N . ASN A 1 188 ? -9.573 -34.804 -19.661 1.00 83.19 188 ASN A N 1
ATOM 1486 C CA . ASN A 1 188 ? -10.236 -33.615 -19.114 1.00 83.19 188 ASN A CA 1
ATOM 1487 C C . ASN A 1 188 ? -9.289 -32.451 -18.772 1.00 83.19 188 ASN A C 1
ATOM 1489 O O . ASN A 1 188 ? -9.683 -31.536 -18.058 1.00 83.19 188 ASN A O 1
ATOM 1493 N N . SER A 1 189 ? -8.055 -32.477 -19.279 1.00 85.12 189 SER A N 1
ATOM 1494 C CA . SER A 1 189 ? -7.120 -31.357 -19.184 1.00 85.12 189 SER A CA 1
ATOM 1495 C C . SER A 1 189 ? -7.108 -30.565 -20.488 1.00 85.12 189 SER A C 1
ATOM 1497 O O . SER A 1 189 ? -7.352 -31.123 -21.565 1.00 85.12 189 SER A O 1
ATOM 1499 N N . GLU A 1 190 ? -6.801 -29.275 -20.384 1.00 89.69 190 GLU A N 1
ATOM 1500 C CA . GLU A 1 190 ? -6.598 -28.383 -21.522 1.00 89.69 190 GLU A CA 1
ATOM 1501 C C . GLU A 1 190 ? -5.133 -27.966 -21.599 1.00 89.69 190 GLU A C 1
ATOM 1503 O O . GLU A 1 190 ? -4.513 -27.646 -20.585 1.00 89.69 190 GLU A O 1
ATOM 1508 N N . TYR A 1 191 ? -4.577 -27.982 -22.807 1.00 91.50 191 TYR A N 1
ATOM 1509 C CA . TYR A 1 191 ? -3.191 -27.594 -23.047 1.00 91.50 191 TYR A CA 1
ATOM 1510 C C . TYR A 1 191 ? -3.093 -26.654 -24.252 1.00 91.50 191 TYR A C 1
ATOM 1512 O O . TYR A 1 191 ? -3.814 -26.862 -25.231 1.00 91.50 191 TYR A O 1
ATOM 1520 N N . PRO A 1 192 ? -2.189 -25.660 -24.242 1.00 93.50 192 PRO A N 1
ATOM 1521 C CA . PRO A 1 192 ? -1.994 -24.782 -25.390 1.00 93.50 192 PRO A CA 1
ATOM 1522 C C . PRO A 1 192 ? -1.474 -25.504 -26.636 1.00 93.50 192 PRO A C 1
ATOM 1524 O O . PRO A 1 192 ? -0.544 -26.313 -26.552 1.00 93.50 192 PRO A O 1
ATOM 1527 N N . ILE A 1 193 ? -2.020 -25.145 -27.798 1.00 95.50 193 ILE A N 1
ATOM 1528 C CA . ILE A 1 193 ? -1.511 -25.517 -29.120 1.00 95.50 193 ILE A CA 1
ATOM 1529 C C . ILE A 1 193 ? -0.528 -24.441 -29.586 1.00 95.50 193 ILE A C 1
ATOM 1531 O O . ILE A 1 193 ? -0.867 -23.263 -29.648 1.00 95.50 193 ILE A O 1
ATOM 1535 N N . VAL A 1 194 ? 0.691 -24.856 -29.926 1.00 92.56 194 VAL A N 1
ATOM 1536 C CA . VAL A 1 194 ? 1.770 -23.978 -30.402 1.00 92.56 194 VAL A CA 1
ATOM 1537 C C . VAL A 1 194 ? 1.710 -23.804 -31.916 1.00 92.56 194 VAL A C 1
ATOM 1539 O O . VAL A 1 194 ? 1.911 -22.703 -32.417 1.00 92.56 194 VAL A O 1
ATOM 1542 N N . LYS A 1 195 ? 1.437 -24.887 -32.651 1.00 93.69 195 LYS A N 1
ATOM 1543 C CA . LYS A 1 195 ? 1.256 -24.879 -34.109 1.00 93.69 195 LYS A CA 1
ATOM 1544 C C . LYS A 1 195 ? 0.550 -26.145 -34.593 1.00 93.69 195 LYS A C 1
ATOM 1546 O O . LYS A 1 195 ? 0.468 -27.141 -33.870 1.00 93.69 195 LYS A O 1
ATOM 1551 N N . PHE A 1 196 ? 0.100 -26.121 -35.842 1.00 94.19 196 PHE A N 1
ATOM 1552 C CA . PHE A 1 196 ? -0.397 -27.292 -36.563 1.00 94.19 196 PHE A CA 1
ATOM 1553 C C . PHE A 1 196 ? 0.648 -27.812 -37.560 1.00 94.19 196 PHE A C 1
ATOM 1555 O O . PHE A 1 196 ? 1.517 -27.064 -38.009 1.00 94.19 196 PHE A O 1
ATOM 1562 N N . SER A 1 197 ? 0.562 -29.097 -37.915 1.00 92.88 197 SER A N 1
ATOM 1563 C CA . SER A 1 197 ? 1.293 -29.645 -39.065 1.00 92.88 197 SER A CA 1
ATOM 1564 C C . SER A 1 197 ? 0.788 -29.005 -40.360 1.00 92.88 197 SER A C 1
ATOM 1566 O O . SER A 1 197 ? -0.344 -28.521 -40.416 1.00 92.88 197 SER A O 1
ATOM 1568 N N . LYS A 1 198 ? 1.581 -29.054 -41.440 1.00 88.50 198 LYS A N 1
ATOM 1569 C CA . LYS A 1 198 ? 1.196 -28.474 -42.747 1.00 88.50 198 LYS A CA 1
ATOM 1570 C C . LYS A 1 198 ? -0.165 -28.971 -43.255 1.00 88.50 198 LYS A C 1
ATOM 1572 O O . LYS A 1 198 ? -0.894 -28.235 -43.908 1.00 88.50 198 LYS A O 1
ATOM 1577 N N . ASP A 1 199 ? -0.513 -30.218 -42.942 1.00 89.25 199 ASP A N 1
ATOM 1578 C CA . ASP A 1 199 ? -1.773 -30.858 -43.329 1.00 89.25 199 ASP A CA 1
ATOM 1579 C C . ASP A 1 199 ? -2.876 -30.782 -42.254 1.00 89.25 199 ASP A C 1
ATOM 1581 O O . ASP A 1 199 ? -3.934 -31.390 -42.423 1.00 89.25 199 ASP A O 1
ATOM 1585 N N . TYR A 1 200 ? -2.631 -30.078 -41.142 1.00 90.44 200 TYR A N 1
ATOM 1586 C CA . TYR A 1 200 ? -3.534 -29.933 -39.994 1.00 90.44 200 TYR A CA 1
ATOM 1587 C C . TYR A 1 200 ? -3.991 -31.257 -39.354 1.00 90.44 200 TYR A C 1
ATOM 1589 O O . TYR A 1 200 ? -4.952 -31.292 -38.582 1.00 90.44 200 TYR A O 1
ATOM 1597 N N . LYS A 1 201 ? -3.314 -32.380 -39.628 1.00 91.62 201 LYS A N 1
ATOM 1598 C CA . LYS A 1 201 ? -3.642 -33.670 -38.999 1.00 91.62 201 LYS A CA 1
ATOM 1599 C C . LYS A 1 201 ? -3.046 -33.806 -37.602 1.00 91.62 201 LYS A C 1
ATOM 1601 O O . LYS A 1 201 ? -3.511 -34.652 -36.824 1.00 91.62 201 LYS A O 1
ATOM 1606 N N . LYS A 1 202 ? -2.034 -32.999 -37.278 1.00 93.19 202 LYS A N 1
ATOM 1607 C CA . LYS A 1 202 ? -1.358 -32.984 -35.981 1.00 93.19 202 LYS A CA 1
ATOM 1608 C C . LYS A 1 202 ? -1.271 -31.581 -35.399 1.00 93.19 202 LYS A C 1
ATOM 1610 O O . LYS A 1 202 ? -1.203 -30.598 -36.131 1.00 93.19 202 LYS A O 1
ATOM 1615 N N . ALA A 1 203 ? -1.268 -31.530 -34.074 1.00 94.00 203 ALA A N 1
ATOM 1616 C CA . ALA A 1 203 ? -1.107 -30.316 -33.292 1.00 94.00 203 ALA A CA 1
ATOM 1617 C C . ALA A 1 203 ? 0.085 -30.485 -32.347 1.00 94.00 203 ALA A C 1
ATOM 1619 O O . ALA A 1 203 ? 0.236 -31.538 -31.720 1.00 94.00 203 ALA A O 1
ATOM 1620 N N . GLU A 1 204 ? 0.923 -29.461 -32.261 1.00 94.75 204 GLU A N 1
ATOM 1621 C CA . GLU A 1 204 ? 2.018 -29.379 -31.303 1.00 94.75 204 GLU A CA 1
ATOM 1622 C C . GLU A 1 204 ? 1.492 -28.759 -30.004 1.00 94.75 204 GLU A C 1
ATOM 1624 O O . GLU A 1 204 ? 1.026 -27.623 -29.991 1.00 94.75 204 GLU A O 1
ATOM 1629 N N . ILE A 1 205 ? 1.534 -29.520 -28.916 1.00 93.62 205 ILE A N 1
ATOM 1630 C CA . ILE A 1 205 ? 0.980 -29.189 -27.607 1.00 93.62 205 ILE A CA 1
ATOM 1631 C C . ILE A 1 205 ? 2.106 -28.826 -26.652 1.00 93.62 205 ILE A C 1
ATOM 1633 O O . ILE A 1 205 ? 3.041 -29.609 -26.459 1.00 93.62 205 ILE A O 1
ATOM 1637 N N . LYS A 1 206 ? 1.976 -27.676 -25.990 1.00 90.06 206 LYS A N 1
ATOM 1638 C CA . LYS A 1 206 ? 2.848 -27.293 -24.880 1.00 90.06 206 LYS A CA 1
ATOM 1639 C C . LYS A 1 206 ? 2.291 -27.859 -23.576 1.00 90.06 206 LYS A C 1
ATOM 1641 O O . LYS A 1 206 ? 1.345 -27.317 -23.012 1.00 90.06 206 LYS A O 1
ATOM 1646 N N . ARG A 1 207 ? 2.876 -28.955 -23.091 1.00 84.44 207 ARG A N 1
ATOM 1647 C CA . ARG A 1 207 ? 2.450 -29.617 -21.845 1.00 84.44 207 ARG A CA 1
ATOM 1648 C C . ARG A 1 207 ? 3.013 -28.925 -20.607 1.00 84.44 207 ARG A C 1
ATOM 1650 O O . ARG A 1 207 ? 2.318 -28.805 -19.605 1.00 84.44 207 ARG A O 1
ATOM 1657 N N . SER A 1 208 ? 4.271 -28.506 -20.667 1.00 77.38 208 SER A N 1
ATOM 1658 C CA . SER A 1 208 ? 4.950 -27.742 -19.616 1.00 77.38 208 SER A CA 1
ATOM 1659 C C . SER A 1 208 ? 5.893 -26.719 -20.248 1.00 77.38 208 SER A C 1
ATOM 1661 O O . SER A 1 208 ? 5.955 -26.589 -21.471 1.00 77.38 208 SER A O 1
ATOM 1663 N N . GLU A 1 209 ? 6.638 -25.968 -19.439 1.00 76.81 209 GLU A N 1
ATOM 1664 C CA . GLU A 1 209 ? 7.628 -25.020 -19.958 1.00 76.81 209 GLU A CA 1
ATOM 1665 C C . GLU A 1 209 ? 8.709 -25.687 -20.812 1.00 76.81 209 GLU A C 1
ATOM 1667 O O . GLU A 1 209 ? 9.113 -25.109 -21.820 1.00 76.81 209 GLU A O 1
ATOM 1672 N N . THR A 1 210 ? 9.104 -26.907 -20.444 1.00 80.69 210 THR A N 1
ATOM 1673 C CA . THR A 1 210 ? 10.200 -27.672 -21.055 1.00 80.69 210 THR A CA 1
ATOM 1674 C C . THR A 1 210 ? 9.734 -28.814 -21.957 1.00 80.69 210 THR A C 1
ATOM 1676 O O . THR A 1 210 ? 10.549 -29.387 -22.674 1.00 80.69 210 THR A O 1
ATOM 1679 N N . VAL A 1 211 ? 8.442 -29.162 -21.941 1.00 85.12 211 VAL A N 1
ATOM 1680 C CA . VAL A 1 211 ? 7.903 -30.301 -22.697 1.00 85.12 211 VAL A CA 1
ATOM 1681 C C . VAL A 1 211 ? 6.849 -29.835 -23.693 1.00 85.12 211 VAL A C 1
ATOM 1683 O O . VAL A 1 211 ? 5.735 -29.453 -23.321 1.00 85.12 211 VAL A O 1
ATOM 1686 N N . THR A 1 212 ? 7.197 -29.963 -24.971 1.00 90.75 212 THR A N 1
ATOM 1687 C CA . THR A 1 212 ? 6.328 -29.716 -26.122 1.00 90.75 212 THR A CA 1
ATOM 1688 C C . THR A 1 212 ? 6.379 -30.929 -27.043 1.00 90.75 212 THR A C 1
ATOM 1690 O O . THR A 1 212 ? 7.449 -31.497 -27.253 1.00 90.75 212 THR A O 1
ATOM 1693 N N . GLY A 1 213 ? 5.242 -31.349 -27.590 1.00 91.75 213 GLY A N 1
ATOM 1694 C CA . GLY A 1 213 ? 5.215 -32.470 -28.527 1.00 91.75 213 GLY A CA 1
ATOM 1695 C C . GLY A 1 213 ? 3.908 -32.600 -29.287 1.00 91.75 213 GLY A C 1
ATOM 1696 O O . GLY A 1 213 ? 3.007 -31.787 -29.151 1.00 91.75 213 GLY A O 1
ATOM 1697 N N . TRP A 1 214 ? 3.792 -33.637 -30.101 1.00 94.69 214 TRP A N 1
ATOM 1698 C CA . TRP A 1 214 ? 2.759 -33.761 -31.118 1.00 94.69 214 TRP A CA 1
ATOM 1699 C C . TRP A 1 214 ? 1.680 -34.772 -30.744 1.00 94.69 214 TRP A C 1
ATOM 1701 O O . TRP A 1 214 ? 1.985 -35.876 -30.286 1.00 94.69 214 TRP A O 1
ATOM 1711 N N . VAL A 1 215 ? 0.425 -34.416 -31.027 1.00 93.00 215 VAL A N 1
ATOM 1712 C CA . VAL A 1 215 ? -0.761 -35.282 -30.895 1.00 93.00 215 VAL A CA 1
ATOM 1713 C C . VAL A 1 215 ? -1.608 -35.247 -32.166 1.00 93.00 215 VAL A C 1
ATOM 1715 O O . VAL A 1 215 ? -1.500 -34.322 -32.977 1.00 93.00 215 VAL A O 1
ATOM 1718 N N . SER A 1 216 ? -2.462 -36.254 -32.372 1.00 91.62 216 SER A N 1
ATOM 1719 C CA . SER A 1 216 ? -3.388 -36.240 -33.506 1.00 91.62 216 SER A CA 1
ATOM 1720 C C . SER A 1 216 ? -4.573 -35.318 -33.237 1.00 91.62 216 SER A C 1
ATOM 1722 O O . SER A 1 216 ? -5.238 -35.421 -32.208 1.00 91.62 216 SER A O 1
ATOM 1724 N N . VAL A 1 217 ? -4.938 -34.492 -34.223 1.00 91.50 217 VAL A N 1
ATOM 1725 C CA . VAL A 1 217 ? -6.123 -33.623 -34.122 1.00 91.50 217 VAL A CA 1
ATOM 1726 C C . VAL A 1 217 ? -7.423 -34.425 -33.933 1.00 91.50 217 VAL A C 1
ATOM 1728 O O . VAL A 1 217 ? -8.397 -33.945 -33.354 1.00 91.50 217 VAL A O 1
ATOM 1731 N N . LYS A 1 218 ? -7.455 -35.693 -34.363 1.00 88.94 218 LYS A N 1
ATOM 1732 C CA . LYS A 1 218 ? -8.619 -36.573 -34.172 1.00 88.94 218 LYS A CA 1
ATOM 1733 C C . LYS A 1 218 ? -8.920 -36.840 -32.689 1.00 88.94 218 LYS A C 1
ATOM 1735 O O . LYS A 1 218 ? -10.088 -37.053 -32.335 1.00 88.94 218 LYS A O 1
ATOM 1740 N N . GLU A 1 219 ? -7.893 -36.810 -31.844 1.00 87.31 219 GLU A N 1
ATOM 1741 C CA . GLU A 1 219 ? -7.941 -37.173 -30.422 1.00 87.31 219 GLU A CA 1
ATOM 1742 C C . GLU A 1 219 ? -8.305 -35.988 -29.517 1.00 87.31 219 GLU A C 1
ATOM 1744 O O . GLU A 1 219 ? -8.805 -36.197 -28.414 1.00 87.31 219 GLU A O 1
ATOM 1749 N N . ILE A 1 220 ? -8.164 -34.759 -30.020 1.00 90.88 220 ILE A N 1
ATOM 1750 C CA . ILE A 1 220 ? -8.390 -33.517 -29.269 1.00 90.88 220 ILE A CA 1
ATOM 1751 C C . ILE A 1 220 ? -9.637 -32.773 -29.740 1.00 90.88 220 ILE A C 1
ATOM 1753 O O . ILE A 1 220 ? -10.097 -32.944 -30.872 1.00 90.88 220 ILE A O 1
ATOM 1757 N N . ASN A 1 221 ? -10.193 -31.926 -28.886 1.00 91.31 221 ASN A N 1
ATOM 1758 C CA . ASN A 1 221 ? -11.087 -30.849 -29.296 1.00 91.31 221 ASN A CA 1
ATOM 1759 C C . ASN A 1 221 ? -10.310 -29.532 -29.264 1.00 91.31 221 ASN A C 1
ATOM 1761 O O . ASN A 1 221 ? -9.490 -29.331 -28.375 1.00 91.31 221 ASN A O 1
ATOM 1765 N N . ILE A 1 222 ? -10.556 -28.666 -30.247 1.00 93.25 222 ILE A N 1
ATOM 1766 C CA . ILE A 1 222 ? -9.845 -27.393 -30.384 1.00 93.25 222 ILE A CA 1
ATOM 1767 C C . ILE A 1 222 ? -10.735 -26.275 -29.839 1.00 93.25 222 ILE A C 1
ATOM 1769 O O . ILE A 1 222 ? -11.863 -26.089 -30.311 1.00 93.25 222 ILE A O 1
ATOM 1773 N N . GLY A 1 223 ? -10.223 -25.560 -28.842 1.00 90.94 223 GLY A N 1
ATOM 1774 C CA . GLY A 1 223 ? -10.823 -24.376 -28.242 1.00 90.94 223 GLY A CA 1
ATOM 1775 C C . GLY A 1 223 ? -10.070 -23.102 -28.624 1.00 90.94 223 GLY A C 1
ATOM 1776 O O . GLY A 1 223 ? -8.905 -23.151 -29.013 1.00 90.94 223 GLY A O 1
ATOM 1777 N N . ILE A 1 224 ? -10.756 -21.963 -28.519 1.00 90.50 224 ILE A N 1
ATOM 1778 C CA . ILE A 1 224 ? -10.140 -20.633 -28.562 1.00 90.50 224 ILE A CA 1
ATOM 1779 C C . ILE A 1 224 ? -10.511 -19.939 -27.254 1.00 90.50 224 ILE A C 1
ATOM 1781 O O . ILE A 1 224 ? -11.691 -19.693 -26.992 1.00 90.50 224 ILE A O 1
ATOM 1785 N N . GLU A 1 225 ? -9.509 -19.652 -26.439 1.00 87.69 225 GLU A N 1
ATOM 1786 C CA . GLU A 1 225 ? -9.635 -18.927 -25.186 1.00 87.69 225 GLU A CA 1
ATOM 1787 C C . GLU A 1 225 ? -9.557 -17.421 -25.449 1.00 87.69 225 GLU A C 1
ATOM 1789 O O . GLU A 1 225 ? -8.592 -16.910 -26.019 1.00 87.69 225 GLU A O 1
ATOM 1794 N N . SER A 1 226 ? -10.601 -16.700 -25.046 1.00 88.56 226 SER A N 1
ATOM 1795 C CA . SER A 1 226 ? -10.709 -15.255 -25.235 1.00 88.56 226 SER A CA 1
ATOM 1796 C C . SER A 1 226 ? -11.552 -14.627 -24.131 1.00 88.56 226 SER A C 1
ATOM 1798 O O . SER A 1 226 ? -12.540 -15.214 -23.675 1.00 88.56 226 SER A O 1
ATOM 1800 N N . HIS A 1 227 ? -11.199 -13.405 -23.728 1.00 89.31 227 HIS A N 1
ATOM 1801 C CA . HIS A 1 227 ? -12.037 -12.626 -22.828 1.00 89.31 227 HIS A CA 1
ATOM 1802 C C . HIS A 1 227 ? -13.254 -12.067 -23.573 1.00 89.31 227 HIS A C 1
ATOM 1804 O O . HIS A 1 227 ? -13.188 -11.647 -24.729 1.00 89.31 227 HIS A O 1
ATOM 1810 N N . LYS A 1 228 ? -14.396 -12.031 -22.885 1.00 91.25 228 LYS A N 1
ATOM 1811 C CA . LYS A 1 228 ? -15.621 -11.428 -23.418 1.00 91.25 228 LYS A CA 1
ATOM 1812 C C . LYS A 1 228 ? -15.634 -9.929 -23.140 1.00 91.25 228 LYS A C 1
ATOM 1814 O O . LYS A 1 228 ? -15.180 -9.492 -22.084 1.00 91.25 228 LYS A O 1
ATOM 1819 N N . ALA A 1 229 ? -16.208 -9.156 -24.058 1.00 92.06 229 ALA A N 1
ATOM 1820 C CA . ALA A 1 229 ? -16.432 -7.737 -23.828 1.00 92.06 229 ALA A CA 1
ATOM 1821 C C . ALA A 1 229 ? -17.381 -7.498 -22.643 1.00 92.06 229 ALA A C 1
ATOM 1823 O O . ALA A 1 229 ? -18.348 -8.235 -22.417 1.00 92.06 229 ALA A O 1
ATOM 1824 N N . MET A 1 230 ? -17.099 -6.428 -21.910 1.00 91.06 230 MET A N 1
ATOM 1825 C CA . MET A 1 230 ? -17.838 -5.966 -20.745 1.00 91.06 230 MET A CA 1
ATOM 1826 C C . MET A 1 230 ? -18.626 -4.711 -21.105 1.00 91.06 230 MET A C 1
ATOM 1828 O O . MET A 1 230 ? -18.146 -3.849 -21.842 1.00 91.06 230 MET A O 1
ATOM 1832 N N . THR A 1 231 ? -19.833 -4.575 -20.560 1.00 93.12 231 THR A N 1
ATOM 1833 C CA . THR A 1 231 ? -20.573 -3.311 -20.654 1.00 93.12 231 THR A CA 1
ATOM 1834 C C . THR A 1 231 ? -19.853 -2.226 -19.855 1.00 93.12 231 THR A C 1
ATOM 1836 O O . THR A 1 231 ? -19.096 -2.517 -18.927 1.00 93.12 231 THR A O 1
ATOM 1839 N N . THR A 1 232 ? -20.131 -0.958 -20.152 1.00 87.31 232 THR A N 1
ATOM 1840 C CA . THR A 1 232 ? -19.560 0.178 -19.409 1.00 87.31 232 THR A CA 1
ATOM 1841 C C . THR A 1 232 ? -19.813 0.088 -17.897 1.00 87.31 232 THR A C 1
ATOM 1843 O O . THR A 1 232 ? -18.939 0.445 -17.110 1.00 87.31 232 THR A O 1
ATOM 1846 N N . LYS A 1 233 ? -20.979 -0.425 -17.474 1.00 90.00 233 LYS A N 1
ATOM 1847 C CA . LYS A 1 233 ? -21.295 -0.645 -16.053 1.00 90.00 233 LYS A CA 1
ATOM 1848 C C . LYS A 1 233 ? -20.395 -1.722 -15.437 1.00 90.00 233 LYS A C 1
ATOM 1850 O O . LYS A 1 233 ? -19.717 -1.448 -14.453 1.00 90.00 233 LYS A O 1
ATOM 1855 N N . ALA A 1 234 ? -20.331 -2.898 -16.064 1.00 89.25 234 ALA A N 1
ATOM 1856 C CA . ALA A 1 234 ? -19.520 -4.011 -15.573 1.00 89.25 234 ALA A CA 1
ATOM 1857 C C . ALA A 1 234 ? -18.021 -3.663 -15.538 1.00 89.25 234 ALA A C 1
ATOM 1859 O O . ALA A 1 234 ? -17.317 -4.052 -14.613 1.00 89.25 234 ALA A O 1
ATOM 1860 N N . TYR A 1 235 ? -17.530 -2.895 -16.516 1.00 86.19 235 TYR A N 1
ATOM 1861 C CA . TYR A 1 235 ? -16.139 -2.441 -16.540 1.00 86.19 235 TYR A CA 1
ATOM 1862 C C . TYR A 1 235 ? -15.810 -1.499 -15.371 1.00 86.19 235 TYR A C 1
ATOM 1864 O O . TYR A 1 235 ? -14.775 -1.651 -14.728 1.00 86.19 235 TYR A O 1
ATOM 1872 N N . LYS A 1 236 ? -16.701 -0.553 -15.040 1.00 83.94 236 LYS A N 1
ATOM 1873 C CA . LYS A 1 236 ? -16.512 0.330 -13.875 1.00 83.94 236 LYS A CA 1
ATOM 1874 C C . LYS A 1 236 ? -16.441 -0.462 -12.567 1.00 83.94 236 LYS A C 1
ATOM 1876 O O . LYS A 1 236 ? -15.591 -0.169 -11.730 1.00 83.94 236 LYS A O 1
ATOM 1881 N N . GLU A 1 237 ? -17.297 -1.470 -12.412 1.00 89.50 237 GLU A N 1
ATOM 1882 C CA . GLU A 1 237 ? -17.290 -2.372 -11.253 1.00 89.50 237 GLU A CA 1
ATOM 1883 C C . GLU A 1 237 ? -16.000 -3.209 -11.192 1.00 89.50 237 GLU A C 1
ATOM 1885 O O . GLU A 1 237 ? -15.394 -3.315 -10.127 1.00 89.50 237 GLU A O 1
ATOM 1890 N N . TYR A 1 238 ? -15.531 -3.729 -12.333 1.00 81.94 238 TYR A N 1
ATOM 1891 C CA . TYR A 1 238 ? -14.266 -4.462 -12.444 1.00 81.94 238 TYR A CA 1
ATOM 1892 C C . TYR A 1 238 ? -13.066 -3.621 -12.003 1.00 81.94 238 TYR A C 1
ATOM 1894 O O . TYR A 1 238 ? -12.319 -4.043 -11.125 1.00 81.94 238 TYR A O 1
ATOM 1902 N N . ILE A 1 239 ? -12.924 -2.404 -12.538 1.00 78.19 239 ILE A N 1
ATOM 1903 C CA . ILE A 1 239 ? -11.816 -1.507 -12.185 1.00 78.19 239 ILE A CA 1
ATOM 1904 C C . ILE A 1 239 ? -11.876 -1.105 -10.707 1.00 78.19 239 ILE A C 1
ATOM 1906 O O . ILE A 1 239 ? -10.842 -1.028 -10.046 1.00 78.19 239 ILE A O 1
ATOM 1910 N N . ALA A 1 240 ? -13.069 -0.867 -10.156 1.00 75.69 240 ALA A N 1
ATOM 1911 C CA . ALA A 1 240 ? -13.217 -0.582 -8.730 1.00 75.69 240 ALA A CA 1
ATOM 1912 C C . ALA A 1 240 ? -12.799 -1.781 -7.858 1.00 75.69 240 ALA A C 1
ATOM 1914 O O . ALA A 1 240 ? -12.143 -1.599 -6.832 1.00 75.69 240 ALA A O 1
ATOM 1915 N N . ALA A 1 241 ? -13.139 -3.003 -8.277 1.00 76.06 241 ALA A N 1
ATOM 1916 C CA . ALA A 1 241 ? -12.760 -4.226 -7.580 1.00 76.06 241 ALA A CA 1
ATOM 1917 C C . ALA A 1 241 ? -11.257 -4.531 -7.690 1.00 76.06 241 ALA A C 1
ATOM 1919 O O . ALA A 1 241 ? -10.659 -4.923 -6.690 1.00 76.06 241 ALA A O 1
ATOM 1920 N N . GLU A 1 242 ? -10.633 -4.330 -8.855 1.00 70.94 242 GLU A N 1
ATOM 1921 C CA . GLU A 1 242 ? -9.180 -4.477 -9.018 1.00 70.94 242 GLU A CA 1
ATOM 1922 C C . GLU A 1 242 ? -8.415 -3.471 -8.172 1.00 70.94 242 GLU A C 1
ATOM 1924 O O . GLU A 1 242 ? -7.562 -3.883 -7.395 1.00 70.94 242 GLU A O 1
ATOM 1929 N N . LYS A 1 243 ? -8.789 -2.186 -8.213 1.00 64.00 243 LYS A N 1
ATOM 1930 C CA . LYS A 1 243 ? -8.176 -1.167 -7.348 1.00 64.00 243 LYS A CA 1
ATOM 1931 C C . LYS A 1 243 ? -8.313 -1.517 -5.872 1.00 64.00 243 LYS A C 1
ATOM 1933 O O . LYS A 1 243 ? -7.381 -1.322 -5.102 1.00 64.00 243 LYS A O 1
ATOM 1938 N N . LYS A 1 244 ? -9.464 -2.062 -5.466 1.00 72.75 244 LYS A N 1
ATOM 1939 C CA . LYS A 1 244 ? -9.670 -2.533 -4.094 1.00 72.75 244 LYS A CA 1
ATOM 1940 C C . LYS A 1 244 ? -8.756 -3.716 -3.756 1.00 72.75 244 LYS A C 1
ATOM 1942 O O . LYS A 1 244 ? -8.152 -3.699 -2.694 1.00 72.75 244 LYS A O 1
ATOM 1947 N N . LYS A 1 245 ? -8.624 -4.708 -4.642 1.00 64.38 245 LYS A N 1
ATOM 1948 C CA . LYS A 1 245 ? -7.733 -5.865 -4.440 1.00 64.38 245 LYS A CA 1
ATOM 1949 C C . LYS A 1 245 ? -6.259 -5.472 -4.419 1.00 64.38 245 LYS A C 1
ATOM 1951 O O . LYS A 1 245 ? -5.523 -5.974 -3.580 1.00 64.38 245 LYS A O 1
ATOM 1956 N N . GLU A 1 246 ? -5.835 -4.592 -5.318 1.00 55.72 246 GLU A N 1
ATOM 1957 C CA . GLU A 1 246 ? -4.474 -4.058 -5.362 1.00 55.72 246 GLU A CA 1
ATOM 1958 C C . GLU A 1 246 ? -4.173 -3.275 -4.086 1.00 55.72 246 GLU A C 1
ATOM 1960 O O . GLU A 1 246 ? -3.169 -3.541 -3.434 1.00 55.72 246 GLU A O 1
ATOM 1965 N N . GLN A 1 247 ? -5.092 -2.405 -3.655 1.00 48.78 247 GLN A N 1
ATOM 1966 C CA . GLN A 1 247 ? -4.969 -1.698 -2.385 1.00 48.78 247 GLN A CA 1
ATOM 1967 C C . GLN A 1 247 ? -4.932 -2.666 -1.195 1.00 48.78 247 GLN A C 1
ATOM 1969 O O . GLN A 1 247 ? -4.117 -2.491 -0.302 1.00 48.78 247 GLN A O 1
ATOM 1974 N N . GLU A 1 248 ? -5.765 -3.708 -1.170 1.00 62.28 248 GLU A N 1
ATOM 1975 C CA . GLU A 1 248 ? -5.764 -4.721 -0.106 1.00 62.28 248 GLU A CA 1
ATOM 1976 C C . GLU A 1 248 ? -4.473 -5.554 -0.087 1.00 62.28 248 GLU A C 1
ATOM 1978 O O . GLU A 1 248 ? -3.953 -5.850 0.990 1.00 62.28 248 GLU A O 1
ATOM 1983 N N . ALA A 1 249 ? -3.931 -5.909 -1.255 1.00 54.91 249 ALA A N 1
ATOM 1984 C CA . ALA A 1 249 ? -2.673 -6.636 -1.390 1.00 54.91 249 ALA A CA 1
ATOM 1985 C C . ALA A 1 249 ? -1.474 -5.763 -1.001 1.00 54.91 249 ALA A C 1
ATOM 1987 O O . ALA A 1 249 ? -0.581 -6.234 -0.297 1.00 54.91 249 ALA A O 1
ATOM 1988 N N . LEU A 1 250 ? -1.481 -4.487 -1.392 1.00 43.22 250 LEU A N 1
ATOM 1989 C CA . LEU A 1 250 ? -0.473 -3.504 -1.009 1.00 43.22 250 LEU A CA 1
ATOM 1990 C C . LEU A 1 250 ? -0.554 -3.208 0.492 1.00 43.22 250 LEU A C 1
ATOM 1992 O O . LEU A 1 250 ? 0.470 -3.224 1.164 1.00 43.22 250 LEU A O 1
ATOM 1996 N N . ASP A 1 251 ? -1.759 -3.083 1.056 1.00 47.62 251 ASP A N 1
ATOM 1997 C CA . ASP A 1 251 ? -2.001 -2.989 2.498 1.00 47.62 251 ASP A CA 1
ATOM 1998 C C . ASP A 1 251 ? -1.514 -4.246 3.235 1.00 47.62 251 ASP A C 1
ATOM 2000 O O . ASP A 1 251 ? -0.999 -4.155 4.348 1.00 47.62 251 ASP A O 1
ATOM 2004 N N . GLN A 1 252 ? -1.692 -5.441 2.665 1.00 50.03 252 GLN A N 1
ATOM 2005 C CA . GLN A 1 252 ? -1.249 -6.700 3.265 1.00 50.03 252 GLN A CA 1
ATOM 2006 C C . GLN A 1 252 ? 0.272 -6.867 3.188 1.00 50.03 252 GLN A C 1
ATOM 2008 O O . GLN A 1 252 ? 0.881 -7.277 4.177 1.00 50.03 252 GLN A O 1
ATOM 2013 N N . ALA A 1 253 ? 0.889 -6.504 2.065 1.00 44.03 253 ALA A N 1
ATOM 2014 C CA . ALA A 1 253 ? 2.337 -6.474 1.892 1.00 44.03 253 ALA A CA 1
ATOM 2015 C C . ALA A 1 253 ? 2.977 -5.417 2.802 1.00 44.03 253 ALA A C 1
ATOM 2017 O O . ALA A 1 253 ? 3.977 -5.694 3.461 1.00 44.03 253 ALA A O 1
ATOM 2018 N N . LEU A 1 254 ? 2.346 -4.248 2.935 1.00 39.66 254 LEU A N 1
ATOM 2019 C CA . LEU A 1 254 ? 2.743 -3.193 3.860 1.00 39.66 254 LEU A CA 1
ATOM 2020 C C . LEU A 1 254 ? 2.597 -3.654 5.315 1.00 39.66 254 LEU A C 1
ATOM 2022 O O . LEU A 1 254 ? 3.530 -3.492 6.091 1.00 39.66 254 LEU A O 1
ATOM 2026 N N . LYS A 1 255 ? 1.496 -4.324 5.690 1.00 46.94 255 LYS A N 1
ATOM 2027 C CA . LYS A 1 255 ? 1.341 -4.958 7.016 1.00 46.94 255 LYS A CA 1
ATOM 2028 C C . LYS A 1 255 ? 2.437 -5.985 7.286 1.00 46.94 255 LYS A C 1
ATOM 2030 O O . LYS A 1 255 ? 2.979 -6.013 8.383 1.00 46.94 255 LYS A O 1
ATOM 2035 N N . GLN A 1 256 ? 2.775 -6.826 6.311 1.00 45.16 256 GLN A N 1
ATOM 2036 C CA . GLN A 1 256 ? 3.847 -7.813 6.457 1.00 45.16 256 GLN A CA 1
ATOM 2037 C C . GLN A 1 256 ? 5.220 -7.141 6.591 1.00 45.16 256 GLN A C 1
ATOM 2039 O O . GLN A 1 256 ? 6.000 -7.540 7.451 1.00 45.16 256 GLN A O 1
ATOM 2044 N N . ALA A 1 257 ? 5.490 -6.086 5.821 1.00 38.12 257 ALA A N 1
ATOM 2045 C CA . ALA A 1 257 ? 6.731 -5.318 5.886 1.00 38.12 257 ALA A CA 1
ATOM 2046 C C . ALA A 1 257 ? 6.862 -4.513 7.191 1.00 38.12 257 ALA A C 1
ATOM 2048 O O . ALA A 1 257 ? 7.937 -4.469 7.788 1.00 38.12 257 ALA A O 1
ATOM 2049 N N . ILE A 1 258 ? 5.773 -3.922 7.684 1.00 37.91 258 ILE A N 1
ATOM 2050 C CA . ILE A 1 258 ? 5.716 -3.232 8.979 1.00 37.91 258 ILE A CA 1
ATOM 2051 C C . ILE A 1 258 ? 5.944 -4.238 10.113 1.00 37.91 258 ILE A C 1
ATOM 2053 O O . ILE A 1 258 ? 6.848 -4.047 10.926 1.00 37.91 258 ILE A O 1
ATOM 2057 N N . ASN A 1 259 ? 5.200 -5.348 10.121 1.00 44.41 259 ASN A N 1
ATOM 2058 C CA . ASN A 1 259 ? 5.302 -6.378 11.158 1.00 44.41 259 ASN A CA 1
ATOM 2059 C C . ASN A 1 259 ? 6.672 -7.077 11.163 1.00 44.41 259 ASN A C 1
ATOM 2061 O O . ASN A 1 259 ? 7.127 -7.520 12.213 1.00 44.41 259 ASN A O 1
ATOM 2065 N N . ALA A 1 260 ? 7.340 -7.182 10.010 1.00 41.34 260 ALA A N 1
ATOM 2066 C CA . ALA A 1 260 ? 8.683 -7.749 9.909 1.00 41.34 260 ALA A CA 1
ATOM 2067 C C . ALA A 1 260 ? 9.800 -6.745 10.253 1.00 41.34 260 ALA A C 1
ATOM 2069 O O . ALA A 1 260 ? 10.904 -7.164 10.597 1.00 41.34 260 ALA A O 1
ATOM 2070 N N . SER A 1 261 ? 9.553 -5.432 10.157 1.00 37.72 261 SER A N 1
ATOM 2071 C CA . SER A 1 261 ? 10.604 -4.408 10.272 1.00 37.72 261 SER A CA 1
ATOM 2072 C C . SER A 1 261 ? 10.653 -3.686 11.620 1.00 37.72 261 SER A C 1
ATOM 2074 O O . SER A 1 261 ? 11.698 -3.114 11.953 1.00 37.72 261 SER A O 1
ATOM 2076 N N . VAL A 1 262 ? 9.590 -3.725 12.426 1.00 46.31 262 VAL A N 1
ATOM 2077 C CA . VAL A 1 262 ? 9.609 -3.240 13.812 1.00 46.31 262 VAL A CA 1
ATOM 2078 C C . VAL A 1 262 ? 9.992 -4.417 14.710 1.00 46.31 262 VAL A C 1
ATOM 2080 O O . VAL A 1 262 ? 9.137 -5.194 15.114 1.00 46.31 262 VAL A O 1
ATOM 2083 N N . GLY A 1 263 ? 11.287 -4.604 14.991 1.00 51.44 263 GLY A N 1
ATOM 2084 C CA . GLY A 1 263 ? 11.733 -5.666 15.905 1.00 51.44 263 GLY A CA 1
ATOM 2085 C C . GLY A 1 263 ? 10.943 -5.640 17.219 1.00 51.44 263 GLY A C 1
ATOM 2086 O O . GLY A 1 263 ? 10.681 -4.551 17.739 1.00 51.44 263 GLY A O 1
ATOM 2087 N N . THR A 1 264 ? 10.571 -6.818 17.726 1.00 55.00 264 THR A N 1
ATOM 2088 C CA . THR A 1 264 ? 9.693 -6.986 18.895 1.00 55.00 264 THR A CA 1
ATOM 2089 C C . THR A 1 264 ? 10.225 -6.208 20.092 1.00 55.00 264 THR A C 1
ATOM 2091 O O . THR A 1 264 ? 11.396 -6.350 20.445 1.00 55.00 264 THR A O 1
ATOM 2094 N N . THR A 1 265 ? 9.387 -5.397 20.732 1.00 55.59 265 THR A N 1
ATOM 2095 C CA . THR A 1 265 ? 9.744 -4.685 21.973 1.00 55.59 265 THR A CA 1
ATOM 2096 C C . THR A 1 265 ? 9.825 -5.616 23.183 1.00 55.59 265 THR A C 1
ATOM 2098 O O . THR A 1 265 ? 10.221 -5.182 24.259 1.00 55.59 265 THR A O 1
ATOM 2101 N N . GLY A 1 266 ? 9.420 -6.882 23.026 1.00 61.03 266 GLY A N 1
ATOM 2102 C CA . GLY A 1 266 ? 9.211 -7.822 24.130 1.00 61.03 266 GLY A CA 1
ATOM 2103 C C . GLY A 1 266 ? 7.866 -7.615 24.835 1.00 61.03 266 GLY A C 1
ATOM 2104 O O . GLY A 1 266 ? 7.452 -8.464 25.617 1.00 61.03 266 GLY A O 1
ATOM 2105 N N . ASN A 1 267 ? 7.143 -6.534 24.515 1.00 76.69 267 ASN A N 1
ATOM 2106 C CA . ASN A 1 267 ? 5.811 -6.241 25.024 1.00 76.69 267 ASN A CA 1
ATOM 2107 C C . ASN A 1 267 ? 4.777 -6.382 23.899 1.00 76.69 267 ASN A C 1
ATOM 2109 O O . ASN A 1 267 ? 4.637 -5.518 23.032 1.00 76.69 267 ASN A O 1
ATOM 2113 N N . SER A 1 268 ? 4.010 -7.472 23.940 1.00 78.50 268 SER A N 1
ATOM 2114 C CA . SER A 1 268 ? 3.032 -7.813 22.901 1.00 78.50 268 SER A CA 1
ATOM 2115 C C . SER A 1 268 ? 1.950 -6.746 22.690 1.00 78.50 268 SER A C 1
ATOM 2117 O O . SER A 1 268 ? 1.479 -6.581 21.566 1.00 78.50 268 SER A O 1
ATOM 2119 N N . LEU A 1 269 ? 1.578 -5.982 23.726 1.00 81.62 269 LEU A N 1
ATOM 2120 C CA . LEU A 1 269 ? 0.584 -4.905 23.614 1.00 81.62 269 LEU A CA 1
ATOM 2121 C C . LEU A 1 269 ? 1.139 -3.694 22.865 1.00 81.62 269 LEU A C 1
ATOM 2123 O O . LEU A 1 269 ? 0.425 -3.058 22.089 1.00 81.62 269 LEU A O 1
ATOM 2127 N N . VAL A 1 270 ? 2.412 -3.384 23.091 1.00 84.06 270 VAL A N 1
ATOM 2128 C CA . VAL A 1 270 ? 3.115 -2.288 22.417 1.00 84.06 270 VAL A CA 1
ATOM 2129 C C . VAL A 1 270 ? 3.322 -2.654 20.956 1.00 84.06 270 VAL A C 1
ATOM 2131 O O . VAL A 1 270 ? 2.965 -1.872 20.082 1.00 84.06 270 VAL A O 1
ATOM 2134 N N . ASP A 1 271 ? 3.789 -3.872 20.683 1.00 80.56 271 ASP A N 1
ATOM 2135 C CA . ASP A 1 271 ? 3.987 -4.366 19.319 1.00 80.56 271 ASP A CA 1
ATOM 2136 C C . ASP A 1 271 ? 2.664 -4.392 18.526 1.00 80.56 271 ASP A C 1
ATOM 2138 O O . ASP A 1 271 ? 2.612 -3.936 17.378 1.00 80.56 271 ASP A O 1
ATOM 2142 N N . ALA A 1 272 ? 1.567 -4.848 19.145 1.00 80.81 272 ALA A N 1
ATOM 2143 C CA . ALA A 1 272 ? 0.235 -4.826 18.538 1.00 80.81 272 ALA A CA 1
ATOM 2144 C C . ALA A 1 272 ? -0.261 -3.395 18.269 1.00 80.81 272 ALA A C 1
ATOM 2146 O O . ALA A 1 272 ? -0.817 -3.124 17.201 1.00 80.81 272 ALA A O 1
ATOM 2147 N N . SER A 1 273 ? -0.024 -2.474 19.207 1.00 87.69 273 SER A N 1
ATOM 2148 C CA . SER A 1 273 ? -0.398 -1.063 19.068 1.00 87.69 273 SER A CA 1
ATOM 2149 C C . SER A 1 273 ? 0.391 -0.380 17.953 1.00 87.69 273 SER A C 1
ATOM 2151 O O . SER A 1 273 ? -0.217 0.247 17.089 1.00 87.69 273 SER A O 1
ATOM 2153 N N . ILE A 1 274 ? 1.719 -0.556 17.902 1.00 85.62 274 ILE A N 1
ATOM 2154 C CA . ILE A 1 274 ? 2.564 0.000 16.833 1.00 85.62 274 ILE A CA 1
ATOM 2155 C C . ILE A 1 274 ? 2.076 -0.502 15.475 1.00 85.62 274 ILE A C 1
ATOM 2157 O O . ILE A 1 274 ? 1.848 0.309 14.583 1.00 85.62 274 ILE A O 1
ATOM 2161 N N . SER A 1 275 ? 1.855 -1.813 15.340 1.00 79.19 275 SER A N 1
ATOM 2162 C CA . SER A 1 275 ? 1.412 -2.435 14.085 1.00 79.19 275 SER A CA 1
ATOM 2163 C C . SER A 1 275 ? 0.072 -1.870 13.598 1.00 79.19 275 SER A C 1
ATOM 2165 O O . SER A 1 275 ? -0.114 -1.609 12.407 1.00 79.19 275 SER A O 1
ATOM 2167 N N . LEU A 1 276 ? -0.872 -1.660 14.520 1.00 81.50 276 LEU A N 1
ATOM 2168 C CA . LEU A 1 276 ? -2.184 -1.104 14.205 1.00 81.50 276 LEU A CA 1
ATOM 2169 C C . LEU A 1 276 ? -2.099 0.371 13.796 1.00 81.50 276 LEU A C 1
ATOM 2171 O O . LEU A 1 276 ? -2.717 0.764 12.805 1.00 81.50 276 LEU A O 1
ATOM 2175 N N . ILE A 1 277 ? -1.304 1.161 14.520 1.00 87.44 277 ILE A N 1
ATOM 2176 C CA . ILE A 1 277 ? -1.092 2.580 14.231 1.00 87.44 277 ILE A CA 1
ATOM 2177 C C . ILE A 1 277 ? -0.374 2.743 12.888 1.00 87.44 277 ILE A C 1
ATOM 2179 O O . ILE A 1 277 ? -0.856 3.495 12.048 1.00 87.44 277 ILE A O 1
ATOM 2183 N N . SER A 1 278 ? 0.709 2.000 12.621 1.00 81.56 278 SER A N 1
ATOM 2184 C CA . SER A 1 278 ? 1.448 2.086 11.348 1.00 81.56 278 SER A CA 1
ATOM 2185 C C . SER A 1 278 ? 0.540 1.935 10.131 1.00 81.56 278 SER A C 1
ATOM 2187 O O . SER A 1 278 ? 0.731 2.613 9.129 1.00 81.56 278 SER A O 1
ATOM 2189 N N . ARG A 1 279 ? -0.450 1.041 10.225 1.00 77.56 279 ARG A N 1
ATOM 2190 C CA . ARG A 1 279 ? -1.412 0.775 9.153 1.00 77.56 279 ARG A CA 1
ATOM 2191 C C . ARG A 1 279 ? -2.439 1.891 8.981 1.00 77.56 279 ARG A C 1
ATOM 2193 O O . ARG A 1 279 ? -2.979 2.051 7.894 1.00 77.56 279 ARG A O 1
ATOM 2200 N N . ASN A 1 280 ? -2.787 2.579 10.061 1.00 82.25 280 ASN A N 1
ATOM 2201 C CA . ASN A 1 280 ? -3.759 3.665 10.021 1.00 82.25 280 ASN A CA 1
ATOM 2202 C C . ASN A 1 280 ? -3.125 5.010 9.631 1.00 82.25 280 ASN A C 1
ATOM 2204 O O . ASN A 1 280 ? -3.855 5.904 9.207 1.00 82.25 280 ASN A O 1
ATOM 2208 N N . GLU A 1 281 ? -1.807 5.138 9.789 1.00 84.12 281 GLU A N 1
ATOM 2209 C CA . GLU A 1 281 ? -1.017 6.279 9.328 1.00 84.12 281 GLU A CA 1
ATOM 2210 C C . GLU A 1 281 ? -0.473 6.024 7.906 1.00 84.12 281 GLU A C 1
ATOM 2212 O O . GLU A 1 281 ? -1.205 5.540 7.046 1.00 84.12 281 GLU A O 1
ATOM 2217 N N . SER A 1 282 ? 0.786 6.373 7.616 1.00 76.00 282 SER A N 1
ATOM 2218 C CA . SER A 1 282 ? 1.344 6.230 6.260 1.00 76.00 282 SER A CA 1
ATOM 2219 C C . SER A 1 282 ? 2.079 4.912 6.017 1.00 76.00 282 SER A C 1
ATOM 2221 O O . SER A 1 282 ? 2.083 4.413 4.897 1.00 76.00 282 SER A O 1
ATOM 2223 N N . GLY A 1 283 ? 2.771 4.381 7.030 1.00 72.81 283 GLY A N 1
ATOM 2224 C CA . GLY A 1 283 ? 3.716 3.271 6.871 1.00 72.81 283 GLY A CA 1
ATOM 2225 C C . GLY A 1 283 ? 4.971 3.595 6.039 1.00 72.81 283 GLY A C 1
ATOM 2226 O O . GLY A 1 283 ? 5.893 2.783 6.008 1.00 72.81 283 GLY A O 1
ATOM 2227 N N . ASP A 1 284 ? 5.048 4.769 5.403 1.00 80.62 284 ASP A N 1
ATOM 2228 C CA . ASP A 1 284 ? 6.172 5.197 4.568 1.00 80.62 284 ASP A CA 1
ATOM 2229 C C . ASP A 1 284 ? 7.213 5.966 5.391 1.00 80.62 284 ASP A C 1
ATOM 2231 O O . ASP A 1 284 ? 7.011 7.113 5.795 1.00 80.62 284 ASP A O 1
ATOM 2235 N N . PHE A 1 285 ? 8.375 5.346 5.599 1.00 85.19 285 PHE A N 1
ATOM 2236 C CA . PHE A 1 285 ? 9.493 5.955 6.320 1.00 85.19 285 PHE A CA 1
ATOM 2237 C C . PHE A 1 285 ? 10.022 7.229 5.663 1.00 85.19 285 PHE A C 1
ATOM 2239 O O . PHE A 1 285 ? 10.709 7.987 6.335 1.00 85.19 285 PHE A O 1
ATOM 2246 N N . ARG A 1 286 ? 9.735 7.474 4.382 1.00 88.25 286 ARG A N 1
ATOM 2247 C CA . ARG A 1 286 ? 10.157 8.670 3.642 1.00 88.25 286 ARG A CA 1
ATOM 2248 C C . ARG A 1 286 ? 9.064 9.730 3.579 1.00 88.25 286 ARG A C 1
ATOM 2250 O O . ARG A 1 286 ? 9.271 10.747 2.922 1.00 88.25 286 ARG A O 1
ATOM 2257 N N . ALA A 1 287 ? 7.912 9.520 4.214 1.00 88.38 287 ALA A N 1
ATOM 2258 C CA . ALA A 1 287 ? 6.815 10.469 4.144 1.00 88.38 287 ALA A CA 1
ATOM 2259 C C . ALA A 1 287 ? 7.245 11.824 4.720 1.00 88.38 287 ALA A C 1
ATOM 2261 O O . ALA A 1 287 ? 7.707 11.915 5.852 1.00 88.38 287 ALA A O 1
ATOM 2262 N N . ALA A 1 288 ? 7.081 12.888 3.942 1.00 93.12 288 ALA A N 1
ATOM 2263 C CA . ALA A 1 288 ? 7.244 14.256 4.411 1.00 93.12 288 ALA A CA 1
ATOM 2264 C C . ALA A 1 288 ? 6.380 15.178 3.561 1.00 93.12 288 ALA A C 1
A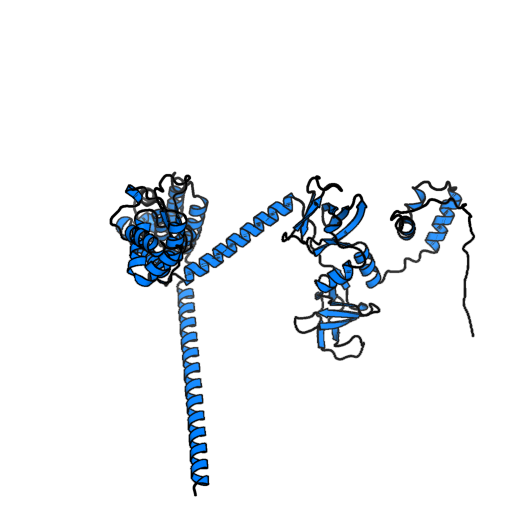TOM 2266 O O . ALA A 1 288 ? 6.385 15.077 2.326 1.00 93.12 288 ALA A O 1
ATOM 2267 N N . ARG A 1 289 ? 5.637 16.066 4.217 1.00 91.62 289 ARG A N 1
ATOM 2268 C CA . ARG A 1 289 ? 4.786 17.054 3.554 1.00 91.62 289 ARG A CA 1
ATOM 2269 C C . ARG A 1 289 ? 4.595 18.288 4.423 1.00 91.62 289 ARG A C 1
ATOM 2271 O O . ARG A 1 289 ? 4.555 18.188 5.647 1.00 91.62 289 ARG A O 1
ATOM 2278 N N . ASN A 1 290 ? 4.395 19.427 3.770 1.00 90.56 290 ASN A N 1
ATOM 2279 C CA . ASN A 1 290 ? 3.823 20.599 4.423 1.00 90.56 290 ASN A CA 1
ATOM 2280 C C . ASN A 1 290 ? 2.367 20.332 4.848 1.00 90.56 290 ASN A C 1
ATOM 2282 O O . ASN A 1 290 ? 1.731 19.357 4.422 1.00 90.56 290 ASN A O 1
ATOM 2286 N N . LYS A 1 291 ? 1.839 21.241 5.670 1.00 87.44 291 LYS A N 1
ATOM 2287 C CA . LYS A 1 291 ? 0.437 21.266 6.081 1.00 87.44 291 LYS A CA 1
ATOM 2288 C C . LYS A 1 291 ? -0.510 21.177 4.890 1.00 87.44 291 LYS A C 1
ATOM 2290 O O . LYS A 1 291 ? -0.266 21.759 3.830 1.00 87.44 291 LYS A O 1
ATOM 2295 N N . LEU A 1 292 ? -1.633 20.501 5.092 1.00 82.62 292 LEU A N 1
ATOM 2296 C CA . LEU A 1 292 ? -2.717 20.463 4.115 1.00 82.62 292 LEU A CA 1
ATOM 2297 C C . LEU A 1 292 ? -3.861 21.369 4.568 1.00 82.62 292 LEU A C 1
ATOM 2299 O O . LEU A 1 292 ? -4.236 21.365 5.734 1.00 82.62 292 LEU A O 1
ATOM 2303 N N . SER A 1 293 ? -4.476 22.095 3.631 1.00 80.81 293 SER A N 1
ATOM 2304 C CA . SER A 1 293 ? -5.603 23.002 3.918 1.00 80.81 293 SER A CA 1
ATOM 2305 C C . SER A 1 293 ? -6.778 22.311 4.618 1.00 80.81 293 SER A C 1
ATOM 2307 O O . SER A 1 293 ? -7.445 22.912 5.453 1.00 80.81 293 SER A O 1
ATOM 2309 N N . ARG A 1 294 ? -6.997 21.024 4.322 1.00 77.56 294 ARG A N 1
ATOM 2310 C CA . ARG A 1 294 ? -8.040 20.192 4.943 1.00 77.56 294 ARG A CA 1
ATOM 2311 C C . ARG A 1 294 ? -7.786 19.863 6.423 1.00 77.56 294 ARG A C 1
ATOM 2313 O O . ARG A 1 294 ? -8.693 19.386 7.096 1.00 77.56 294 ARG A O 1
ATOM 2320 N N . PHE A 1 295 ? -6.568 20.077 6.921 1.00 78.31 295 PHE A N 1
ATOM 2321 C CA . PHE A 1 295 ? -6.169 19.793 8.297 1.00 78.31 295 PHE A CA 1
ATOM 2322 C C . PHE A 1 295 ? -5.786 21.099 8.992 1.00 78.31 295 PHE A C 1
ATOM 2324 O O . PHE A 1 295 ? -4.614 21.422 9.137 1.00 78.31 295 PHE A O 1
ATOM 2331 N N . ALA A 1 296 ? -6.790 21.857 9.439 1.00 71.38 296 ALA A N 1
ATOM 2332 C CA . ALA A 1 296 ? -6.594 23.178 10.049 1.00 71.38 296 ALA A CA 1
ATOM 2333 C C . ALA A 1 296 ? -5.664 23.178 11.283 1.00 71.38 296 ALA A C 1
ATOM 2335 O O . ALA A 1 296 ? -5.054 24.198 11.591 1.00 71.38 296 ALA A O 1
ATOM 2336 N N . GLY A 1 297 ? -5.535 22.037 11.972 1.00 74.94 297 GLY A N 1
ATOM 2337 C CA . GLY A 1 297 ? -4.597 21.861 13.086 1.00 74.94 297 GLY A CA 1
ATOM 2338 C C . GLY A 1 297 ? -3.126 21.771 12.664 1.00 74.94 297 GLY A C 1
ATOM 2339 O O . GLY A 1 297 ? -2.249 21.962 13.504 1.00 74.94 297 GLY A O 1
ATOM 2340 N N . GLU A 1 298 ? -2.840 21.522 11.382 1.00 83.69 298 GLU A N 1
ATOM 2341 C CA . GLU A 1 298 ? -1.479 21.467 10.858 1.00 83.69 298 GLU A CA 1
ATOM 2342 C C . GLU A 1 298 ? -0.959 22.865 10.487 1.00 83.69 298 GLU A C 1
ATOM 2344 O O . GLU A 1 298 ? -1.484 23.562 9.619 1.00 83.69 298 GLU A O 1
ATOM 2349 N N . LYS A 1 299 ? 0.124 23.278 11.135 1.00 86.25 299 LYS A N 1
ATOM 2350 C CA . LYS A 1 299 ? 0.763 24.595 11.048 1.00 86.25 299 LYS A CA 1
ATOM 2351 C C . LYS A 1 299 ? 2.059 24.565 10.241 1.00 86.25 299 LYS A C 1
ATOM 2353 O O . LYS A 1 299 ? 2.381 25.580 9.630 1.00 86.25 299 LYS A O 1
ATOM 2358 N N . THR A 1 300 ? 2.764 23.432 10.216 1.00 91.50 300 THR A N 1
ATOM 2359 C CA . THR A 1 300 ? 4.088 23.289 9.586 1.00 91.50 300 THR A CA 1
ATOM 2360 C C . THR A 1 300 ? 4.225 21.961 8.814 1.00 91.50 300 THR A C 1
ATOM 2362 O O . THR A 1 300 ? 3.520 21.786 7.822 1.00 91.50 300 THR A O 1
ATOM 2365 N N . ILE A 1 301 ? 5.093 21.035 9.232 1.00 93.81 301 ILE A N 1
ATOM 2366 C CA . ILE A 1 301 ? 5.430 19.778 8.557 1.00 93.81 301 ILE A CA 1
ATOM 2367 C C . ILE A 1 301 ? 4.865 18.538 9.273 1.00 93.81 301 ILE A C 1
ATOM 2369 O O . ILE A 1 301 ? 4.762 18.501 10.501 1.00 93.81 301 ILE A O 1
ATOM 2373 N N . THR A 1 302 ? 4.558 17.505 8.487 1.00 93.69 302 THR A N 1
ATOM 2374 C CA . THR A 1 302 ? 4.274 16.138 8.952 1.00 93.69 302 THR A CA 1
ATOM 2375 C C . THR A 1 302 ? 5.265 15.167 8.313 1.00 93.69 302 THR A C 1
ATOM 2377 O O . THR A 1 302 ? 5.468 15.217 7.095 1.00 93.69 302 THR A O 1
ATOM 2380 N N . VAL A 1 303 ? 5.875 14.287 9.116 1.00 94.25 303 VAL A N 1
ATOM 2381 C CA . VAL A 1 303 ? 6.986 13.413 8.706 1.00 94.25 303 VAL A CA 1
ATOM 2382 C C . VAL A 1 303 ? 6.860 11.967 9.193 1.00 94.25 303 VAL A C 1
ATOM 2384 O O . VAL A 1 303 ? 6.277 11.677 10.237 1.00 94.25 303 VAL A O 1
ATOM 2387 N N . GLY A 1 304 ? 7.506 11.068 8.457 1.00 90.94 304 GLY A N 1
ATOM 2388 C CA . GLY A 1 304 ? 7.766 9.686 8.828 1.00 90.94 304 GLY A CA 1
ATOM 2389 C C . GLY A 1 304 ? 6.567 8.746 8.722 1.00 90.94 304 GLY A C 1
ATOM 2390 O O . GLY A 1 304 ? 5.416 9.152 8.525 1.00 90.94 304 GLY A O 1
ATOM 2391 N N . ALA A 1 305 ? 6.854 7.459 8.915 1.00 86.56 305 ALA A N 1
ATOM 2392 C CA . ALA A 1 305 ? 5.890 6.374 8.729 1.00 86.56 305 ALA A CA 1
ATOM 2393 C C . ALA A 1 305 ? 4.650 6.509 9.633 1.00 86.56 305 ALA A C 1
ATOM 2395 O O . ALA A 1 305 ? 3.544 6.141 9.223 1.00 86.56 305 ALA A O 1
ATOM 2396 N N . TRP A 1 306 ? 4.809 7.110 10.815 1.00 89.19 306 TRP A N 1
ATOM 2397 C CA . TRP A 1 306 ? 3.745 7.319 11.801 1.00 89.19 306 TRP A CA 1
ATOM 2398 C C . TRP A 1 306 ? 3.222 8.761 11.877 1.00 89.19 306 TRP A C 1
ATOM 2400 O O . TRP A 1 306 ? 2.474 9.081 12.797 1.00 89.19 306 TRP A O 1
ATOM 2410 N N . GLN A 1 307 ? 3.576 9.608 10.902 1.00 90.69 307 GLN A N 1
ATOM 2411 C CA . GLN A 1 307 ? 3.042 10.967 10.753 1.00 90.69 307 GLN A CA 1
ATOM 2412 C C . GLN A 1 307 ? 3.269 11.856 11.993 1.00 90.69 307 GLN A C 1
ATOM 2414 O O . GLN A 1 307 ? 2.343 12.490 12.499 1.00 90.69 307 GLN A O 1
ATOM 2419 N N . TRP A 1 308 ? 4.510 11.940 12.484 1.00 92.75 308 TRP A N 1
ATOM 2420 C CA . TRP A 1 308 ? 4.856 12.939 13.497 1.00 92.75 308 TRP A CA 1
ATOM 2421 C C . TRP A 1 308 ? 4.677 14.332 12.912 1.00 92.75 308 TRP A C 1
ATOM 2423 O O . TRP A 1 308 ? 5.146 14.620 11.813 1.00 92.75 308 TRP A O 1
ATOM 2433 N N . TYR A 1 309 ? 3.989 15.189 13.649 1.00 91.31 309 TYR A N 1
ATOM 2434 C CA . TYR A 1 309 ? 3.613 16.516 13.198 1.00 91.31 309 TYR A CA 1
ATOM 2435 C C . TYR A 1 309 ? 4.284 17.584 14.069 1.00 91.31 309 TYR A C 1
ATOM 2437 O O . TYR A 1 309 ? 4.496 17.376 15.268 1.00 91.31 309 TYR A O 1
ATOM 2445 N N . GLY A 1 310 ? 4.641 18.707 13.443 1.00 89.88 310 GLY A N 1
ATOM 2446 C CA . GLY A 1 310 ? 5.066 19.915 14.137 1.00 89.88 310 GLY A CA 1
ATOM 2447 C C . GLY A 1 310 ? 6.347 19.754 14.942 1.00 89.88 310 GLY A C 1
ATOM 2448 O O . GLY A 1 310 ? 7.364 19.318 14.406 1.00 89.88 310 GLY A O 1
ATOM 2449 N N . GLU A 1 311 ? 6.315 20.089 16.229 1.00 90.75 311 GLU A N 1
ATOM 2450 C CA . GLU A 1 311 ? 7.516 20.013 17.075 1.00 90.75 311 GLU A CA 1
ATOM 2451 C C . GLU A 1 311 ? 8.027 18.573 17.225 1.00 90.75 311 GLU A C 1
ATOM 2453 O O . GLU A 1 311 ? 9.227 18.316 17.288 1.00 90.75 311 GLU A O 1
ATOM 2458 N N . ARG A 1 312 ? 7.133 17.579 17.180 1.00 92.06 312 ARG A N 1
ATOM 2459 C CA . ARG A 1 312 ? 7.561 16.171 17.189 1.00 92.06 312 ARG A CA 1
ATOM 2460 C C . ARG A 1 312 ? 8.306 15.796 15.910 1.00 92.06 312 ARG A C 1
ATOM 2462 O O . ARG A 1 312 ? 9.247 15.011 15.974 1.00 92.06 312 ARG A O 1
ATOM 2469 N N . ALA A 1 313 ? 7.914 16.364 14.769 1.00 94.69 313 ALA A N 1
ATOM 2470 C CA . ALA A 1 313 ? 8.643 16.192 13.515 1.00 94.69 313 ALA A CA 1
ATOM 2471 C C . ALA A 1 313 ? 10.035 16.834 13.586 1.00 94.69 313 ALA A C 1
ATOM 2473 O O . ALA A 1 313 ? 11.016 16.227 13.157 1.00 94.69 313 ALA A O 1
ATOM 2474 N N . HIS A 1 314 ? 10.116 18.034 14.163 1.00 95.19 314 HIS A N 1
ATOM 2475 C CA . HIS A 1 314 ? 11.367 18.761 14.355 1.00 95.19 314 HIS A CA 1
ATOM 2476 C C . HIS A 1 314 ? 12.353 17.967 15.222 1.00 95.19 314 HIS A C 1
ATOM 2478 O O . HIS A 1 314 ? 13.472 17.685 14.794 1.00 95.19 314 HIS A O 1
ATOM 2484 N N . ASN A 1 315 ? 11.911 17.507 16.396 1.00 94.94 315 ASN A N 1
ATOM 2485 C CA . ASN A 1 315 ? 12.743 16.724 17.312 1.00 94.94 315 ASN A CA 1
ATOM 2486 C C . ASN A 1 315 ? 13.193 15.387 16.712 1.00 94.94 315 ASN A C 1
ATOM 2488 O O . ASN A 1 315 ? 14.344 14.991 16.884 1.00 94.94 315 ASN A O 1
ATOM 2492 N N . LEU A 1 316 ? 12.336 14.726 15.930 1.00 96.44 316 LEU A N 1
ATOM 2493 C CA . LEU A 1 316 ? 12.727 13.524 15.198 1.00 96.44 316 LEU A CA 1
ATOM 2494 C C . LEU A 1 316 ? 13.876 13.812 14.215 1.00 96.44 316 LEU A C 1
ATOM 2496 O O . LEU A 1 316 ? 14.832 13.046 14.147 1.00 96.44 316 LEU A O 1
ATOM 2500 N N . LEU A 1 317 ? 13.816 14.917 13.463 1.00 96.75 317 LEU A N 1
ATOM 2501 C CA . LEU A 1 317 ? 14.883 15.290 12.526 1.00 96.75 317 LEU A CA 1
ATOM 2502 C C . LEU A 1 317 ? 16.185 15.668 13.242 1.00 96.75 317 LEU A C 1
ATOM 2504 O O . LEU A 1 317 ? 17.258 15.311 12.749 1.00 96.75 317 LEU A O 1
ATOM 2508 N N . LYS A 1 318 ? 16.101 16.299 14.421 1.00 96.38 318 LYS A N 1
ATOM 2509 C CA . LYS A 1 318 ? 17.259 16.528 15.302 1.00 96.38 318 LYS A CA 1
ATOM 2510 C C . LYS A 1 318 ? 17.924 15.219 15.705 1.00 96.38 318 LYS A C 1
ATOM 2512 O O . LYS A 1 318 ? 19.137 15.092 15.563 1.00 96.38 318 LYS A O 1
ATOM 2517 N N . GLU A 1 319 ? 17.144 14.232 16.149 1.00 96.75 319 GLU A N 1
ATOM 2518 C CA . GLU A 1 319 ? 17.671 12.910 16.513 1.00 96.75 319 GLU A CA 1
ATOM 2519 C C . GLU A 1 319 ? 18.322 12.203 15.312 1.00 96.75 319 GLU A C 1
ATOM 2521 O O . GLU A 1 319 ? 19.393 11.609 15.446 1.00 96.75 319 GLU A O 1
ATOM 2526 N N . ILE A 1 320 ? 17.728 12.306 14.117 1.00 96.56 320 ILE A N 1
ATOM 2527 C CA . ILE A 1 320 ? 18.296 11.733 12.885 1.00 96.56 320 ILE A CA 1
ATOM 2528 C C . ILE A 1 320 ? 19.636 12.382 12.539 1.00 96.56 320 ILE A C 1
ATOM 2530 O O . ILE A 1 320 ? 20.587 11.674 12.206 1.00 96.56 320 ILE A O 1
ATOM 2534 N N . TYR A 1 321 ? 19.719 13.710 12.622 1.00 96.25 321 TYR A N 1
ATOM 2535 C CA . TYR A 1 321 ? 20.965 14.431 12.386 1.00 96.25 321 TYR A CA 1
ATOM 2536 C C . TYR A 1 321 ? 22.030 14.081 13.434 1.00 96.25 321 TYR A C 1
ATOM 2538 O O . TYR A 1 321 ? 23.184 13.841 13.087 1.00 96.25 321 TYR A O 1
ATOM 2546 N N . ALA A 1 322 ? 21.645 13.989 14.708 1.00 96.38 322 ALA A N 1
ATOM 2547 C CA . ALA A 1 322 ? 22.554 13.658 15.801 1.00 96.38 322 ALA A CA 1
ATOM 2548 C C . ALA A 1 322 ? 23.128 12.234 15.707 1.00 96.38 322 ALA A C 1
ATOM 2550 O O . ALA A 1 322 ? 24.247 12.011 16.164 1.00 96.38 322 ALA A O 1
ATOM 2551 N N . ALA A 1 323 ? 22.399 11.289 15.102 1.00 95.00 323 ALA A N 1
ATOM 2552 C CA . ALA A 1 323 ? 22.844 9.904 14.955 1.00 95.00 323 ALA A CA 1
ATOM 2553 C C . ALA A 1 323 ? 24.089 9.750 14.061 1.00 95.00 323 ALA A C 1
ATOM 2555 O O . ALA A 1 323 ? 24.890 8.848 14.288 1.00 95.00 323 ALA A O 1
ATOM 2556 N N . ASP A 1 324 ? 24.244 10.598 13.037 1.00 93.50 324 ASP A N 1
ATOM 2557 C CA . ASP A 1 324 ? 25.449 10.682 12.199 1.00 93.50 324 ASP A CA 1
ATOM 2558 C C . ASP A 1 324 ? 25.440 12.012 11.433 1.00 93.50 324 ASP A C 1
ATOM 2560 O O . ASP A 1 324 ? 24.814 12.141 10.373 1.00 93.50 324 ASP A O 1
ATOM 2564 N N . LYS A 1 325 ? 26.119 13.012 12.004 1.00 96.12 325 LYS A N 1
ATOM 2565 C CA . LYS A 1 325 ? 26.105 14.395 11.510 1.00 96.12 325 LYS A CA 1
ATOM 2566 C C . LYS A 1 325 ? 26.652 14.496 10.089 1.00 96.12 325 LYS A C 1
ATOM 2568 O O . LYS A 1 325 ? 26.054 15.174 9.254 1.00 96.12 325 LYS A O 1
ATOM 2573 N N . ASP A 1 326 ? 27.731 13.775 9.790 1.00 94.25 326 ASP A N 1
ATOM 2574 C CA . ASP A 1 326 ? 28.397 13.832 8.488 1.00 94.25 326 ASP A CA 1
ATOM 2575 C C . ASP A 1 326 ? 27.543 13.193 7.396 1.00 94.25 326 ASP A C 1
ATOM 2577 O O . ASP A 1 326 ? 27.355 13.777 6.322 1.00 94.25 326 ASP A O 1
ATOM 2581 N N . LYS A 1 327 ? 26.968 12.009 7.651 1.00 92.50 327 LYS A N 1
ATOM 2582 C CA . LYS A 1 327 ? 26.064 11.376 6.680 1.00 92.50 327 LYS A CA 1
ATOM 2583 C C . LYS A 1 327 ? 24.797 12.197 6.482 1.00 92.50 327 LYS A C 1
ATOM 2585 O O . LYS A 1 327 ? 24.374 12.378 5.339 1.00 92.50 327 LYS A O 1
ATOM 2590 N N . ALA A 1 328 ? 24.203 12.715 7.555 1.00 91.75 328 ALA A N 1
ATOM 2591 C CA . ALA A 1 328 ? 23.002 13.538 7.472 1.00 91.75 328 ALA A CA 1
ATOM 2592 C C . ALA A 1 328 ? 23.259 14.842 6.696 1.00 91.75 328 ALA A C 1
ATOM 2594 O O . ALA A 1 328 ? 22.503 15.173 5.779 1.00 91.75 328 ALA A O 1
ATOM 2595 N N . PHE A 1 329 ? 24.367 15.535 6.979 1.00 95.69 329 PHE A N 1
ATOM 2596 C CA . PHE A 1 329 ? 24.777 16.726 6.236 1.00 95.69 329 PHE A CA 1
ATOM 2597 C C . PHE A 1 329 ? 25.001 16.418 4.752 1.00 95.69 329 PHE A C 1
ATOM 2599 O O . PHE A 1 329 ? 24.487 17.127 3.885 1.00 95.69 329 PHE A O 1
ATOM 2606 N N . ASN A 1 330 ? 25.711 15.333 4.429 1.00 90.88 330 ASN A N 1
ATOM 2607 C CA . ASN A 1 330 ? 25.963 14.947 3.040 1.00 90.88 330 ASN A CA 1
ATOM 2608 C C . ASN A 1 330 ? 24.680 14.564 2.283 1.00 90.88 330 ASN A C 1
ATOM 2610 O O . ASN A 1 330 ? 24.540 14.925 1.110 1.00 90.88 330 ASN A O 1
ATOM 2614 N N . LEU A 1 331 ? 23.720 13.908 2.945 1.00 89.81 331 LEU A N 1
ATOM 2615 C CA . LEU A 1 331 ? 22.398 13.619 2.381 1.00 89.81 331 LEU A CA 1
ATOM 2616 C C . LEU A 1 331 ? 21.620 14.903 2.088 1.00 89.81 331 LEU A C 1
ATOM 2618 O O . LEU A 1 331 ? 21.155 15.076 0.961 1.00 89.81 331 LEU A O 1
ATOM 2622 N N . ALA A 1 332 ? 21.537 15.832 3.043 1.00 89.00 332 ALA A N 1
ATOM 2623 C CA . ALA A 1 332 ? 20.893 17.126 2.822 1.00 89.00 332 ALA A CA 1
ATOM 2624 C C . ALA A 1 332 ? 21.574 17.901 1.679 1.00 89.00 332 ALA A C 1
ATOM 2626 O O . ALA A 1 332 ? 20.912 18.379 0.758 1.00 89.00 332 ALA A O 1
ATOM 2627 N N . LYS A 1 333 ? 22.913 17.932 1.668 1.00 91.25 333 LYS A N 1
ATOM 2628 C CA . LYS A 1 333 ? 23.725 18.567 0.623 1.00 91.25 333 LYS A CA 1
ATOM 2629 C C . LYS A 1 333 ? 23.487 17.968 -0.762 1.00 91.25 333 LYS A C 1
ATOM 2631 O O . LYS A 1 333 ? 23.596 18.691 -1.747 1.00 91.25 333 LYS A O 1
ATOM 2636 N N . SER A 1 334 ? 23.190 16.672 -0.880 1.00 86.56 334 SER A N 1
ATOM 2637 C CA . SER A 1 334 ? 22.962 15.997 -2.173 1.00 86.56 334 SER A CA 1
ATOM 2638 C C . SER A 1 334 ? 21.759 16.523 -2.962 1.00 86.56 334 SER A C 1
ATOM 2640 O O . SER A 1 334 ? 21.734 16.386 -4.181 1.00 86.56 334 SER A O 1
ATOM 2642 N N . VAL A 1 335 ? 20.807 17.171 -2.287 1.00 84.00 335 VAL A N 1
ATOM 2643 C CA . VAL A 1 335 ? 19.576 17.703 -2.894 1.00 84.00 335 VAL A CA 1
ATOM 2644 C C . VAL A 1 335 ? 19.783 19.086 -3.526 1.00 84.00 335 VAL A C 1
ATOM 2646 O O . VAL A 1 335 ? 19.011 19.511 -4.387 1.00 84.00 335 VAL A O 1
ATOM 2649 N N . TYR A 1 336 ? 20.826 19.808 -3.115 1.00 81.69 336 TYR A N 1
ATOM 2650 C CA . TYR A 1 336 ? 21.148 21.129 -3.647 1.00 81.69 336 TYR A CA 1
ATOM 2651 C C . TYR A 1 336 ? 22.184 21.029 -4.776 1.00 81.69 336 TYR A C 1
ATOM 2653 O O . TYR A 1 336 ? 23.087 20.195 -4.743 1.00 81.69 336 TYR A O 1
ATOM 2661 N N . TYR A 1 337 ? 22.092 21.934 -5.753 1.00 80.69 337 TYR A N 1
ATOM 2662 C CA . TYR A 1 337 ? 22.982 22.004 -6.918 1.00 80.69 337 TYR A CA 1
ATOM 2663 C C . TYR A 1 337 ? 23.580 23.412 -7.069 1.00 80.69 337 TYR A C 1
ATOM 2665 O O . TYR A 1 337 ? 23.040 24.384 -6.534 1.00 80.69 337 TYR A O 1
ATOM 2673 N N . GLY A 1 338 ? 24.682 23.526 -7.815 1.00 85.50 338 GLY A N 1
ATOM 2674 C CA . GLY A 1 338 ? 25.355 24.797 -8.111 1.00 85.50 338 GLY A CA 1
ATOM 2675 C C . GLY A 1 338 ? 26.315 25.292 -7.020 1.00 85.50 338 GLY A C 1
ATOM 2676 O O . GLY A 1 338 ? 26.539 24.626 -6.010 1.00 85.50 338 GLY A O 1
ATOM 2677 N N . LYS A 1 339 ? 26.883 26.491 -7.224 1.00 85.38 339 LYS A N 1
ATOM 2678 C CA . LYS A 1 339 ? 27.963 27.060 -6.387 1.00 85.38 339 LYS A CA 1
ATOM 2679 C C . LYS A 1 339 ? 27.578 27.267 -4.911 1.00 85.38 339 LYS A C 1
ATOM 2681 O O . LYS A 1 339 ? 28.436 27.172 -4.047 1.00 85.38 339 LYS A O 1
ATOM 2686 N N . LYS A 1 340 ? 26.290 27.486 -4.608 1.00 90.81 340 LYS A N 1
ATOM 2687 C CA . LYS A 1 340 ? 25.769 27.685 -3.234 1.00 90.81 340 LYS A CA 1
ATOM 2688 C C . LYS A 1 340 ? 25.238 26.406 -2.570 1.00 90.81 340 LYS A C 1
ATOM 2690 O O . LYS A 1 340 ? 24.560 26.471 -1.548 1.00 90.81 340 LYS A O 1
ATOM 2695 N N . ARG A 1 341 ? 25.504 25.230 -3.150 1.00 90.69 341 ARG A N 1
ATOM 2696 C CA . ARG A 1 341 ? 25.023 23.929 -2.650 1.00 90.69 341 ARG A CA 1
ATOM 2697 C C . ARG A 1 341 ? 25.340 23.709 -1.171 1.00 90.69 341 ARG A C 1
ATOM 2699 O O . ARG A 1 341 ? 24.461 23.318 -0.410 1.00 90.69 341 ARG A O 1
ATOM 2706 N N . GLU A 1 342 ? 26.588 23.940 -0.781 1.00 92.69 342 GLU A N 1
ATOM 2707 C CA . GLU A 1 342 ? 27.038 23.692 0.588 1.00 92.69 342 GLU A CA 1
ATOM 2708 C C . GLU A 1 342 ? 26.460 24.704 1.580 1.00 92.69 342 GLU A C 1
ATOM 2710 O O . GLU A 1 342 ? 25.983 24.316 2.641 1.00 92.69 342 GLU A O 1
ATOM 2715 N N . GLU A 1 343 ? 26.431 25.984 1.208 1.00 95.69 343 GLU A N 1
ATOM 2716 C CA . GLU A 1 343 ? 25.837 27.055 2.015 1.00 95.69 343 GLU A CA 1
ATOM 2717 C C . GLU A 1 343 ? 24.350 26.786 2.298 1.00 95.69 343 GLU A C 1
ATOM 2719 O O . GLU A 1 343 ? 23.907 26.870 3.443 1.00 95.69 343 GLU A O 1
ATOM 2724 N N . ASN A 1 344 ? 23.585 26.392 1.275 1.00 93.19 344 ASN A N 1
ATOM 2725 C CA . ASN A 1 344 ? 22.166 26.063 1.423 1.00 93.19 344 ASN A CA 1
ATOM 2726 C C . ASN A 1 344 ? 21.947 24.852 2.340 1.00 93.19 344 ASN A C 1
ATOM 2728 O O . ASN A 1 344 ? 21.043 24.869 3.173 1.00 93.19 344 ASN A O 1
ATOM 2732 N N . ALA A 1 345 ? 22.796 23.826 2.227 1.00 94.31 345 ALA A N 1
ATOM 2733 C CA . ALA A 1 345 ? 22.744 22.667 3.111 1.00 94.31 345 ALA A CA 1
ATOM 2734 C C . ALA A 1 345 ? 23.060 23.045 4.566 1.00 94.31 345 ALA A C 1
ATOM 2736 O O . ALA A 1 345 ? 22.354 22.610 5.470 1.00 94.31 345 ALA A O 1
ATOM 2737 N N . LYS A 1 346 ? 24.071 23.898 4.796 1.00 96.69 346 LYS A N 1
ATOM 2738 C CA . LYS A 1 346 ? 24.412 24.414 6.134 1.00 96.69 346 LYS A CA 1
ATOM 2739 C C . LYS A 1 346 ? 23.252 25.194 6.747 1.00 96.69 346 LYS A C 1
ATOM 2741 O O . LYS A 1 346 ? 22.908 24.933 7.893 1.00 96.69 346 LYS A O 1
ATOM 2746 N N . LYS A 1 347 ? 22.606 26.083 5.983 1.00 96.38 347 LYS A N 1
ATOM 2747 C CA . LYS A 1 347 ? 21.422 26.833 6.444 1.00 96.38 347 LYS A CA 1
ATOM 2748 C C . LYS A 1 347 ? 20.267 25.910 6.825 1.00 96.38 347 LYS A C 1
ATOM 2750 O O . LYS A 1 347 ? 19.657 26.101 7.869 1.00 96.38 347 LYS A O 1
ATOM 2755 N N . PHE A 1 348 ? 19.995 24.897 6.005 1.00 96.12 348 PHE A N 1
ATOM 2756 C CA . PHE A 1 348 ? 18.922 23.946 6.279 1.00 96.12 348 PHE A CA 1
ATOM 2757 C C . PHE A 1 348 ? 19.204 23.068 7.508 1.00 96.12 348 PHE A C 1
ATOM 2759 O O . PHE A 1 348 ? 18.320 22.855 8.331 1.00 96.12 348 PHE A O 1
ATOM 2766 N N . ILE A 1 349 ? 20.440 22.591 7.676 1.00 96.50 349 ILE A N 1
ATOM 2767 C CA . ILE A 1 349 ? 20.823 21.837 8.876 1.00 96.50 349 ILE A CA 1
ATOM 2768 C C . ILE A 1 349 ? 20.778 22.720 10.125 1.00 96.50 349 ILE A C 1
ATOM 2770 O O . ILE A 1 349 ? 20.265 22.267 11.143 1.00 96.50 349 ILE A O 1
ATOM 2774 N N . ALA A 1 350 ? 21.251 23.969 10.046 1.00 96.44 350 ALA A N 1
ATOM 2775 C CA . ALA A 1 350 ? 21.180 24.912 11.160 1.00 96.44 350 ALA A CA 1
ATOM 2776 C C . ALA A 1 350 ? 19.736 25.099 11.642 1.00 96.44 350 ALA A C 1
ATOM 2778 O O . ALA A 1 350 ? 19.491 25.064 12.844 1.00 96.44 350 ALA A O 1
ATOM 2779 N N . ASP A 1 351 ? 18.791 25.202 10.706 1.00 94.69 351 ASP A N 1
ATOM 2780 C CA . ASP A 1 351 ? 17.362 25.253 10.996 1.00 94.69 351 ASP A CA 1
ATOM 2781 C C . ASP A 1 351 ? 16.808 23.954 11.614 1.00 94.69 351 ASP A C 1
ATOM 2783 O O . ASP A 1 351 ? 16.082 24.031 12.596 1.00 94.69 351 ASP A O 1
ATOM 2787 N N . ILE A 1 352 ? 17.188 22.764 11.121 1.00 94.38 352 ILE A N 1
ATOM 2788 C CA . ILE A 1 352 ? 16.821 21.482 11.767 1.00 94.38 352 ILE A CA 1
ATOM 2789 C C . ILE A 1 352 ? 17.329 21.415 13.207 1.00 94.38 352 ILE A C 1
ATOM 2791 O O . ILE A 1 352 ? 16.691 20.823 14.071 1.00 94.38 352 ILE A O 1
ATOM 2795 N N . THR A 1 353 ? 18.519 21.948 13.467 1.00 95.12 353 THR A N 1
ATOM 2796 C CA . THR A 1 353 ? 19.144 21.887 14.790 1.00 95.12 353 THR A CA 1
ATOM 2797 C C . THR A 1 353 ? 18.803 23.076 15.680 1.00 95.12 353 THR A C 1
ATOM 2799 O O . THR A 1 353 ? 19.293 23.128 16.807 1.00 95.12 353 THR A O 1
ATOM 2802 N N . SER A 1 354 ? 17.986 24.023 15.210 1.00 93.69 354 SER A N 1
ATOM 2803 C CA . SER A 1 354 ? 17.713 25.248 15.956 1.00 93.69 354 SER A CA 1
ATOM 2804 C C . SER A 1 354 ? 16.818 24.982 17.167 1.00 93.69 354 SER A C 1
ATOM 2806 O O . SER A 1 354 ? 16.094 23.985 17.254 1.00 93.69 354 SER A O 1
ATOM 2808 N N . SER A 1 355 ? 16.849 25.891 18.136 1.00 91.38 355 SER A N 1
ATOM 2809 C CA . SER A 1 355 ? 15.909 25.894 19.261 1.00 91.38 355 SER A CA 1
ATOM 2810 C C . SER A 1 355 ? 14.526 26.439 18.884 1.00 91.38 355 SER A C 1
ATOM 2812 O O . SER A 1 355 ? 13.660 26.528 19.753 1.00 91.38 355 SER A O 1
ATOM 2814 N N . ASP A 1 356 ? 14.304 26.820 17.622 1.00 87.88 356 ASP A N 1
ATOM 2815 C CA . ASP A 1 356 ? 13.044 27.420 17.197 1.00 87.88 356 ASP A CA 1
ATOM 2816 C C . ASP A 1 356 ? 11.912 26.401 17.241 1.00 87.88 356 ASP A C 1
ATOM 2818 O O . ASP A 1 356 ? 12.038 25.267 16.783 1.00 87.88 356 ASP A O 1
ATOM 2822 N N . ASN A 1 357 ? 10.752 26.835 17.721 1.00 88.69 357 ASN A N 1
ATOM 2823 C CA . ASN A 1 357 ? 9.550 26.024 17.651 1.00 88.69 357 ASN A CA 1
ATOM 2824 C C . ASN A 1 357 ? 8.889 26.203 16.276 1.00 88.69 357 ASN A C 1
ATOM 2826 O O . ASN A 1 357 ? 8.245 27.224 16.011 1.00 88.69 357 ASN A O 1
ATOM 2830 N N . TRP A 1 358 ? 9.020 25.198 15.407 1.00 91.69 358 TRP A N 1
ATOM 2831 C CA . TRP A 1 358 ? 8.475 25.234 14.044 1.00 91.69 358 TRP A CA 1
ATOM 2832 C C . TRP A 1 358 ? 6.948 25.386 13.981 1.00 91.69 358 TRP A C 1
ATOM 2834 O O . TRP A 1 358 ? 6.419 25.911 12.995 1.00 91.69 358 TRP A O 1
ATOM 2844 N N . GLU A 1 359 ? 6.214 24.962 15.014 1.00 89.44 359 GLU A N 1
ATOM 2845 C CA . GLU A 1 359 ? 4.769 25.194 15.083 1.00 89.44 359 GLU A CA 1
ATOM 2846 C C . GLU A 1 359 ? 4.432 26.648 15.402 1.00 89.44 359 GLU A C 1
ATOM 2848 O O . GLU A 1 359 ? 3.536 27.215 14.767 1.00 89.44 359 GLU A O 1
ATOM 2853 N N . SER A 1 360 ? 5.139 27.248 16.363 1.00 88.38 360 SER A N 1
ATOM 2854 C CA . SER A 1 360 ? 4.939 28.645 16.762 1.00 88.38 360 SER A CA 1
ATOM 2855 C C . SER A 1 360 ? 5.294 29.601 15.627 1.00 88.38 360 SER A C 1
ATOM 2857 O O . SER A 1 360 ? 4.537 30.528 15.341 1.00 88.38 360 SER A O 1
ATOM 2859 N N . THR A 1 361 ? 6.392 29.330 14.919 1.00 88.19 361 THR A N 1
ATOM 2860 C CA . THR A 1 361 ? 6.834 30.130 13.766 1.00 88.19 361 THR A CA 1
ATOM 2861 C C . THR A 1 361 ? 6.066 29.813 12.482 1.00 88.19 361 THR A C 1
ATOM 2863 O O . THR A 1 361 ? 6.232 30.505 11.479 1.00 88.19 361 THR A O 1
ATOM 2866 N N . LYS A 1 362 ? 5.201 28.785 12.493 1.00 89.88 362 LYS A N 1
ATOM 2867 C CA . LYS A 1 362 ? 4.467 28.289 11.314 1.00 89.88 362 LYS A CA 1
ATOM 2868 C C . LYS A 1 362 ? 5.412 28.033 10.134 1.00 89.88 362 LYS A C 1
ATOM 2870 O O . LYS A 1 362 ? 5.108 28.405 8.994 1.00 89.88 362 LYS A O 1
ATOM 2875 N N . ARG A 1 363 ? 6.571 27.427 10.421 1.00 92.38 363 ARG A N 1
ATOM 2876 C CA . ARG A 1 363 ? 7.655 27.242 9.456 1.00 92.38 363 ARG A CA 1
ATOM 2877 C C . ARG A 1 363 ? 7.151 26.548 8.191 1.00 92.38 363 ARG A C 1
ATOM 2879 O O . ARG A 1 363 ? 6.496 25.505 8.268 1.00 92.38 363 ARG A O 1
ATOM 2886 N N . LYS A 1 364 ? 7.472 27.121 7.029 1.00 90.75 364 LYS A N 1
ATOM 2887 C CA . LYS A 1 364 ? 7.162 26.558 5.709 1.00 90.75 364 LYS A CA 1
ATOM 2888 C C . LYS A 1 364 ? 8.420 25.963 5.096 1.00 90.75 364 LYS A C 1
ATOM 2890 O O . LYS A 1 364 ? 9.464 26.602 5.126 1.00 90.75 364 LYS A O 1
ATOM 2895 N N . PHE A 1 365 ? 8.279 24.791 4.490 1.00 93.25 365 PHE A N 1
ATOM 2896 C CA . PHE A 1 365 ? 9.370 24.112 3.799 1.00 93.25 365 PHE A CA 1
ATOM 2897 C C . PHE A 1 365 ? 9.227 24.285 2.293 1.00 93.25 365 PHE A C 1
ATOM 2899 O O . PHE A 1 365 ? 8.142 24.100 1.738 1.00 93.25 365 PHE A O 1
ATOM 2906 N N . THR A 1 366 ? 10.325 24.597 1.624 1.00 92.75 366 THR A N 1
ATOM 2907 C CA . THR A 1 366 ? 10.429 24.535 0.164 1.00 92.75 366 THR A CA 1
ATOM 2908 C C . THR A 1 366 ? 10.448 23.082 -0.321 1.00 92.75 366 THR A C 1
ATOM 2910 O O . THR A 1 366 ? 10.767 22.162 0.435 1.00 92.75 366 THR A O 1
ATOM 2913 N N . ASP A 1 367 ? 10.179 22.847 -1.607 1.00 88.00 367 ASP A N 1
ATOM 2914 C CA . ASP A 1 367 ? 10.208 21.491 -2.184 1.00 88.00 367 ASP A CA 1
ATOM 2915 C C . ASP A 1 367 ? 11.582 20.816 -2.054 1.00 88.00 367 ASP A C 1
ATOM 2917 O O . ASP A 1 367 ? 11.681 19.600 -1.854 1.00 88.00 367 ASP A O 1
ATOM 2921 N N . LYS A 1 368 ? 12.659 21.610 -2.117 1.00 88.75 368 LYS A N 1
ATOM 2922 C CA . LYS A 1 368 ? 14.030 21.125 -1.906 1.00 88.75 368 LYS A CA 1
ATOM 2923 C C . LYS A 1 368 ? 14.252 20.700 -0.459 1.00 88.75 368 LYS A C 1
ATOM 2925 O O . LYS A 1 368 ? 14.780 19.618 -0.230 1.00 88.75 368 LYS A O 1
ATOM 2930 N N . GLU A 1 369 ? 13.809 21.500 0.506 1.00 94.94 369 GLU A N 1
ATOM 2931 C CA . GLU A 1 369 ? 13.912 21.142 1.924 1.00 94.94 369 GLU A CA 1
ATOM 2932 C C . GLU A 1 369 ? 13.059 19.914 2.247 1.00 94.94 369 GLU A C 1
ATOM 2934 O O . GLU A 1 369 ? 13.549 18.996 2.895 1.00 94.94 369 GLU A O 1
ATOM 2939 N N . ILE A 1 370 ? 11.835 19.812 1.712 1.00 93.62 370 ILE A N 1
ATOM 2940 C CA . ILE A 1 370 ? 11.028 18.588 1.822 1.00 93.62 370 ILE A CA 1
ATOM 2941 C C . ILE A 1 370 ? 11.794 17.393 1.250 1.00 93.62 370 ILE A C 1
ATOM 2943 O O . ILE A 1 370 ? 11.846 16.342 1.881 1.00 93.62 370 ILE A O 1
ATOM 2947 N N . THR A 1 371 ? 12.430 17.532 0.087 1.00 89.62 371 THR A N 1
ATOM 2948 C CA . THR A 1 371 ? 13.229 16.451 -0.509 1.00 89.62 371 THR A CA 1
ATOM 2949 C C . THR A 1 371 ? 14.415 16.057 0.380 1.00 89.62 371 THR A C 1
ATOM 2951 O O . THR A 1 371 ? 14.671 14.864 0.556 1.00 89.62 371 THR A O 1
ATOM 2954 N N . ALA A 1 372 ? 15.086 17.026 1.009 1.00 91.00 372 ALA A N 1
ATOM 2955 C CA . ALA A 1 372 ? 16.140 16.772 1.988 1.00 91.00 372 ALA A CA 1
ATOM 2956 C C . ALA A 1 372 ? 15.604 16.054 3.240 1.00 91.00 372 ALA A C 1
ATOM 2958 O O . ALA A 1 372 ? 16.187 15.055 3.658 1.00 91.00 372 ALA A O 1
ATOM 2959 N N . VAL A 1 373 ? 14.448 16.466 3.775 1.00 96.44 373 VAL A N 1
ATOM 2960 C CA . VAL A 1 373 ? 13.752 15.764 4.867 1.00 96.44 373 VAL A CA 1
ATOM 2961 C C . VAL A 1 373 ? 13.465 14.308 4.482 1.00 96.44 373 VAL A C 1
ATOM 2963 O O . VAL A 1 373 ? 13.799 13.398 5.238 1.00 96.44 373 VAL A O 1
ATOM 2966 N N . LYS A 1 374 ? 12.915 14.050 3.287 1.00 92.75 374 LYS A N 1
ATOM 2967 C CA . LYS A 1 374 ? 12.647 12.680 2.804 1.00 92.75 374 LYS A CA 1
ATOM 2968 C C . LYS A 1 374 ? 13.922 11.836 2.717 1.00 92.75 374 LYS A C 1
ATOM 2970 O O . LYS A 1 374 ? 13.890 10.646 3.032 1.00 92.75 374 LYS A O 1
ATOM 2975 N N . ALA A 1 375 ? 15.036 12.434 2.288 1.00 87.50 375 ALA A N 1
ATOM 2976 C CA . ALA A 1 375 ? 16.332 11.762 2.225 1.00 87.50 375 ALA A CA 1
ATOM 2977 C C . ALA A 1 375 ? 16.858 11.398 3.624 1.00 87.50 375 ALA A C 1
ATOM 2979 O O . ALA A 1 375 ? 17.294 10.266 3.830 1.00 87.50 375 ALA A O 1
ATOM 2980 N N . LEU A 1 376 ? 16.755 12.319 4.589 1.00 92.62 376 LEU A N 1
ATOM 2981 C CA . LEU A 1 376 ? 17.137 12.086 5.984 1.00 92.62 376 LEU A CA 1
ATOM 2982 C C . LEU A 1 376 ? 16.296 10.976 6.619 1.00 92.62 376 LEU A C 1
ATOM 2984 O O . LEU A 1 376 ? 16.850 10.012 7.147 1.00 92.62 376 LEU A O 1
ATOM 2988 N N . LEU A 1 377 ? 14.970 11.064 6.505 1.00 92.06 377 LEU A N 1
ATOM 2989 C CA . LEU A 1 377 ? 14.034 10.085 7.060 1.00 92.06 377 LEU A CA 1
ATOM 2990 C C . LEU A 1 377 ? 14.221 8.683 6.463 1.00 92.06 377 LEU A C 1
ATOM 2992 O O . LEU A 1 377 ? 14.154 7.689 7.182 1.00 92.06 377 LEU A O 1
ATOM 2996 N N . GLY A 1 378 ? 14.483 8.607 5.155 1.00 84.31 378 GLY A N 1
ATOM 2997 C CA . GLY A 1 378 ? 14.701 7.353 4.436 1.00 84.31 378 GLY A CA 1
ATOM 2998 C C . GLY A 1 378 ? 16.084 6.732 4.611 1.00 84.31 378 GLY A C 1
ATOM 2999 O O . GLY A 1 378 ? 16.313 5.638 4.096 1.00 84.31 378 GLY A O 1
ATOM 3000 N N . SER A 1 379 ? 17.015 7.420 5.274 1.00 85.00 379 SER A N 1
ATOM 3001 C CA . SER A 1 379 ? 18.346 6.883 5.554 1.00 85.00 379 SER A CA 1
ATOM 3002 C C . SER A 1 379 ? 18.282 5.743 6.578 1.00 85.00 379 SER A C 1
ATOM 3004 O O . SER A 1 379 ? 17.311 5.621 7.324 1.00 85.00 379 SER A O 1
ATOM 3006 N N . GLY A 1 380 ? 19.331 4.916 6.661 1.00 83.38 380 GLY A N 1
ATOM 3007 C CA . GLY A 1 380 ? 19.398 3.842 7.663 1.00 83.38 380 GLY A CA 1
ATO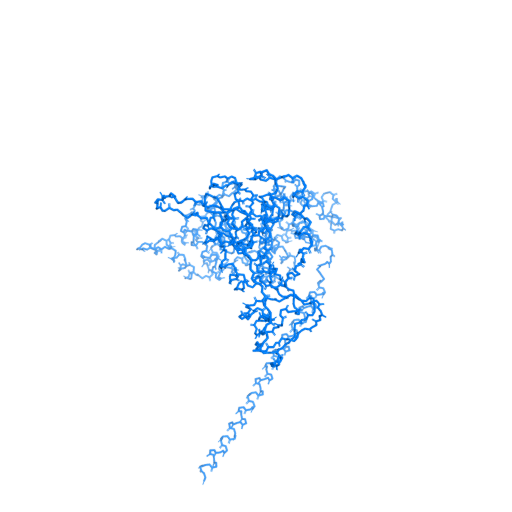M 3008 C C . GLY A 1 380 ? 19.198 4.358 9.096 1.00 83.38 380 GLY A C 1
ATOM 3009 O O . GLY A 1 380 ? 18.404 3.793 9.850 1.00 83.38 380 GLY A O 1
ATOM 3010 N N . ASN A 1 381 ? 19.831 5.488 9.431 1.00 89.81 381 ASN A N 1
ATOM 3011 C CA . ASN A 1 381 ? 19.656 6.164 10.719 1.00 89.81 381 ASN A CA 1
ATOM 3012 C C . ASN A 1 381 ? 18.257 6.771 10.858 1.00 89.81 381 ASN A C 1
ATOM 3014 O O . ASN A 1 381 ? 17.631 6.623 11.903 1.00 89.81 381 ASN A O 1
ATOM 3018 N N . GLY A 1 382 ? 17.728 7.373 9.789 1.00 90.81 382 GLY A N 1
ATOM 3019 C CA . GLY A 1 382 ? 16.360 7.889 9.725 1.00 90.81 382 GLY A CA 1
ATOM 3020 C C . GLY A 1 382 ? 15.310 6.845 10.091 1.00 90.81 382 GLY A C 1
ATOM 3021 O O . GLY A 1 382 ? 14.441 7.077 10.933 1.00 90.81 382 GLY A O 1
ATOM 3022 N N . VAL A 1 383 ? 15.434 5.655 9.509 1.00 88.19 383 VAL A N 1
ATOM 3023 C CA . VAL A 1 383 ? 14.563 4.511 9.787 1.00 88.19 383 VAL A CA 1
ATOM 3024 C C . VAL A 1 383 ? 14.752 4.005 11.220 1.00 88.19 383 VAL A C 1
ATOM 3026 O O . VAL A 1 383 ? 13.768 3.686 11.891 1.00 88.19 383 VAL A O 1
ATOM 3029 N N . ALA A 1 384 ? 15.993 3.925 11.711 1.00 88.19 384 ALA A N 1
ATOM 3030 C CA . ALA A 1 384 ? 16.286 3.467 13.069 1.00 88.19 384 ALA A CA 1
ATOM 3031 C C . ALA A 1 384 ? 15.709 4.409 14.141 1.00 88.19 384 ALA A C 1
ATOM 3033 O O . ALA A 1 384 ? 15.058 3.943 15.079 1.00 88.19 384 ALA A O 1
ATOM 3034 N N . VAL A 1 385 ? 15.876 5.721 13.966 1.00 94.56 385 VAL A N 1
ATOM 3035 C CA . VAL A 1 385 ? 15.340 6.748 14.869 1.00 94.56 385 VAL A CA 1
ATOM 3036 C C . VAL A 1 385 ? 13.813 6.729 14.867 1.00 94.56 385 VAL A C 1
ATOM 3038 O O . VAL A 1 385 ? 13.218 6.653 15.936 1.00 94.56 385 VAL A O 1
ATOM 3041 N N . GLN A 1 386 ? 13.161 6.656 13.699 1.00 94.00 386 GLN A N 1
ATOM 3042 C CA . GLN A 1 386 ? 11.698 6.507 13.619 1.00 94.00 386 GLN A CA 1
ATOM 3043 C C . GLN A 1 386 ? 11.189 5.286 14.399 1.00 94.00 386 GLN A C 1
ATOM 3045 O O . GLN A 1 386 ? 10.224 5.380 15.159 1.00 94.00 386 GLN A O 1
ATOM 3050 N N . LYS A 1 387 ? 11.856 4.135 14.252 1.00 90.12 387 LYS A N 1
ATOM 3051 C CA . LYS A 1 387 ? 11.508 2.912 14.992 1.00 90.12 387 LYS A CA 1
ATOM 3052 C C . LYS A 1 387 ? 11.726 3.060 16.496 1.00 90.12 387 LYS A C 1
ATOM 3054 O O . LYS A 1 387 ? 10.938 2.527 17.270 1.00 90.12 387 LYS A O 1
ATOM 3059 N N . SER A 1 388 ? 12.785 3.744 16.917 1.00 92.19 388 SER A N 1
ATOM 3060 C CA . SER A 1 388 ? 13.041 4.024 18.333 1.00 92.19 388 SER A CA 1
ATOM 3061 C C . SER A 1 388 ? 11.971 4.954 18.909 1.00 92.19 388 SER A C 1
ATOM 3063 O O . SER A 1 388 ? 11.373 4.654 19.944 1.00 92.19 388 SER A O 1
ATOM 3065 N N . GLN A 1 389 ? 11.653 6.031 18.191 1.00 94.31 389 GLN A N 1
ATOM 3066 C CA . GLN A 1 389 ? 10.698 7.037 18.631 1.00 94.31 389 GLN A CA 1
ATOM 3067 C C . GLN A 1 389 ? 9.288 6.463 18.776 1.00 94.31 389 GLN A C 1
ATOM 3069 O O . GLN A 1 389 ? 8.668 6.633 19.824 1.00 94.31 389 GLN A O 1
ATOM 3074 N N . VAL A 1 390 ? 8.798 5.701 17.789 1.00 92.75 390 VAL A N 1
ATOM 3075 C CA . VAL A 1 390 ? 7.456 5.103 17.891 1.00 92.75 390 VAL A CA 1
ATOM 3076 C C . VAL A 1 390 ? 7.360 4.124 19.062 1.00 92.75 390 VAL A C 1
ATOM 3078 O O . VAL A 1 390 ? 6.332 4.067 19.732 1.00 92.75 390 VAL A O 1
ATOM 3081 N N . LYS A 1 391 ? 8.439 3.390 19.366 1.00 91.75 391 LYS A N 1
ATOM 3082 C CA . LYS A 1 391 ? 8.483 2.502 20.533 1.00 91.75 391 LYS A CA 1
ATOM 3083 C C . LYS A 1 391 ? 8.337 3.291 21.827 1.00 91.75 391 LYS A C 1
ATOM 3085 O O . LYS A 1 391 ? 7.502 2.923 22.646 1.00 91.75 391 LYS A O 1
ATOM 3090 N N . LYS A 1 392 ? 9.098 4.378 22.000 1.00 92.81 392 LYS A N 1
ATOM 3091 C CA . LYS A 1 392 ? 8.989 5.264 23.174 1.00 92.81 392 LYS A CA 1
ATOM 3092 C C . LYS A 1 392 ? 7.573 5.831 23.306 1.00 92.81 392 LYS A C 1
ATOM 3094 O O . LYS A 1 392 ? 6.954 5.712 24.361 1.00 92.81 392 LYS A O 1
ATOM 3099 N N . ASP A 1 393 ? 7.041 6.378 22.218 1.00 94.25 393 ASP A N 1
ATOM 3100 C CA . ASP A 1 393 ? 5.728 7.017 22.203 1.00 94.25 393 ASP A CA 1
ATOM 3101 C C . ASP A 1 393 ? 4.613 6.023 22.553 1.00 94.25 393 ASP A C 1
ATOM 3103 O O . ASP A 1 393 ? 3.806 6.270 23.448 1.00 94.25 393 ASP A O 1
ATOM 3107 N N . VAL A 1 394 ? 4.584 4.863 21.892 1.00 94.56 394 VAL A N 1
ATOM 3108 C CA . VAL A 1 394 ? 3.544 3.854 22.125 1.00 94.56 394 VAL A CA 1
ATOM 3109 C C . VAL A 1 394 ? 3.699 3.189 23.491 1.00 94.56 394 VAL A C 1
ATOM 3111 O O . VAL A 1 394 ? 2.688 2.934 24.143 1.00 94.56 394 VAL A O 1
ATOM 3114 N N . ASN A 1 395 ? 4.924 2.975 23.981 1.00 94.19 395 ASN A N 1
ATOM 3115 C CA . ASN A 1 395 ? 5.155 2.524 25.357 1.00 94.19 395 ASN A CA 1
ATOM 3116 C C . ASN A 1 395 ? 4.512 3.475 26.372 1.00 94.19 395 ASN A C 1
ATOM 3118 O O . ASN A 1 395 ? 3.804 3.027 27.278 1.00 94.19 395 ASN A O 1
ATOM 3122 N N . ASN A 1 396 ? 4.709 4.784 26.203 1.00 96.12 396 ASN A N 1
ATOM 3123 C CA . ASN A 1 396 ? 4.117 5.791 27.080 1.00 96.12 396 ASN A CA 1
ATOM 3124 C C . ASN A 1 396 ? 2.586 5.766 27.009 1.00 96.12 396 ASN A C 1
ATOM 3126 O O . ASN A 1 396 ? 1.916 5.789 28.040 1.00 96.12 396 ASN A O 1
ATOM 3130 N N . ILE A 1 397 ? 2.017 5.639 25.809 1.00 97.31 397 ILE A N 1
ATOM 3131 C CA . ILE A 1 397 ? 0.563 5.562 25.610 1.00 97.31 397 ILE A CA 1
ATOM 3132 C C . ILE A 1 397 ? -0.033 4.307 26.263 1.00 97.31 397 ILE A C 1
ATOM 3134 O O . ILE A 1 397 ? -1.034 4.391 26.978 1.00 97.31 397 ILE A O 1
ATOM 3138 N N . VAL A 1 398 ? 0.590 3.144 26.065 1.00 95.12 398 VAL A N 1
ATOM 3139 C CA . VAL A 1 398 ? 0.179 1.890 26.714 1.00 95.12 398 VAL A CA 1
ATOM 3140 C C . VAL A 1 398 ? 0.291 2.016 28.235 1.00 95.12 398 VAL A C 1
ATOM 3142 O O . VAL A 1 398 ? -0.586 1.547 28.959 1.00 95.12 398 VAL A O 1
ATOM 3145 N N . SER A 1 399 ? 1.316 2.708 28.732 1.00 96.25 399 SER A N 1
ATOM 3146 C CA . SER A 1 399 ? 1.477 2.974 30.164 1.00 96.25 399 SER A CA 1
ATOM 3147 C C . SER A 1 399 ? 0.367 3.879 30.698 1.00 96.25 399 SER A C 1
ATOM 3149 O O . SER A 1 399 ? -0.174 3.593 31.759 1.00 96.25 399 SER A O 1
ATOM 3151 N N . ILE A 1 400 ? -0.064 4.902 29.954 1.00 97.75 400 ILE A N 1
ATOM 3152 C CA . ILE A 1 400 ? -1.238 5.722 30.308 1.00 97.75 400 ILE A CA 1
ATOM 3153 C C . ILE A 1 400 ? -2.501 4.851 30.383 1.00 97.75 400 ILE A C 1
ATOM 3155 O O . ILE A 1 400 ? -3.252 4.934 31.357 1.00 97.75 400 ILE A O 1
ATOM 3159 N N . ALA A 1 401 ? -2.724 3.977 29.398 1.00 97.31 401 ALA A N 1
ATOM 3160 C CA . ALA A 1 401 ? -3.876 3.072 29.384 1.00 97.31 401 ALA A CA 1
ATOM 3161 C C . ALA A 1 401 ? -3.926 2.185 30.643 1.00 97.31 401 ALA A C 1
ATOM 3163 O O . ALA A 1 401 ? -4.969 2.056 31.287 1.00 97.31 401 ALA A O 1
ATOM 3164 N N . LYS A 1 402 ? -2.782 1.605 31.024 1.00 95.69 402 LYS A N 1
ATOM 3165 C CA . LYS A 1 402 ? -2.678 0.667 32.151 1.00 95.69 402 LYS A CA 1
ATOM 3166 C C . LYS A 1 402 ? -2.611 1.367 33.507 1.00 95.69 402 LYS A C 1
ATOM 3168 O O . LYS A 1 402 ? -3.214 0.898 34.464 1.00 95.69 402 LYS A O 1
ATOM 3173 N N . ASN A 1 403 ? -1.908 2.490 33.609 1.00 96.75 403 ASN A N 1
ATOM 3174 C CA . ASN A 1 403 ? -1.602 3.116 34.895 1.00 96.75 403 ASN A CA 1
ATOM 3175 C C . ASN A 1 403 ? -2.609 4.202 35.263 1.00 96.75 403 ASN A C 1
ATOM 3177 O O . ASN A 1 403 ? -2.992 4.281 36.428 1.00 96.75 403 ASN A O 1
ATOM 3181 N N . THR A 1 404 ? -3.061 5.002 34.293 1.00 97.12 404 THR A N 1
ATOM 3182 C CA . THR A 1 404 ? -4.050 6.065 34.522 1.00 97.12 404 THR A CA 1
ATOM 3183 C C . THR A 1 404 ? -5.467 5.517 34.435 1.00 97.12 404 THR A C 1
ATOM 3185 O O . THR A 1 404 ? -6.264 5.738 35.338 1.00 97.12 404 THR A O 1
ATOM 3188 N N . TYR A 1 405 ? -5.775 4.764 33.376 1.00 97.19 405 TYR A N 1
ATOM 3189 C CA . TYR A 1 405 ? -7.133 4.263 33.134 1.00 97.19 405 TYR A CA 1
ATOM 3190 C C . TYR A 1 405 ? -7.379 2.857 33.670 1.00 97.19 405 TYR A C 1
ATOM 3192 O O . TYR A 1 405 ? -8.507 2.384 33.582 1.00 97.19 405 TYR A O 1
ATOM 3200 N N . LYS A 1 406 ? -6.350 2.196 34.223 1.00 97.00 406 LYS A N 1
ATOM 3201 C CA . LYS A 1 406 ? -6.403 0.837 34.793 1.00 97.00 406 LYS A CA 1
ATOM 3202 C C . LYS A 1 406 ? -6.950 -0.225 33.824 1.00 97.00 406 LYS A C 1
ATOM 3204 O O . LYS A 1 406 ? -7.501 -1.240 34.250 1.00 97.00 406 LYS A O 1
ATOM 3209 N N . LEU A 1 407 ? -6.786 -0.020 32.514 1.00 94.00 407 LEU A N 1
ATOM 3210 C CA . LEU A 1 407 ? -7.209 -0.979 31.492 1.00 94.00 407 LEU A CA 1
ATOM 3211 C C . LEU A 1 407 ? -6.284 -2.205 31.523 1.00 94.00 407 LEU A C 1
ATOM 3213 O O . LEU A 1 407 ? -5.073 -2.093 31.328 1.00 94.00 407 LEU A O 1
ATOM 3217 N N . LYS A 1 408 ? -6.863 -3.380 31.777 1.00 89.62 408 LYS A N 1
ATOM 3218 C CA . LYS A 1 408 ? -6.178 -4.681 31.848 1.00 89.62 408 LYS A CA 1
ATOM 3219 C C . LYS A 1 408 ? -6.465 -5.532 30.609 1.00 89.62 408 LYS A C 1
ATOM 3221 O O . LYS A 1 408 ? -5.613 -6.313 30.195 1.00 89.62 408 LYS A O 1
ATOM 3226 N N . ASN A 1 409 ? -7.639 -5.362 29.999 1.00 86.06 409 ASN A N 1
ATOM 3227 C CA . ASN A 1 409 ? -8.032 -6.086 28.794 1.00 86.06 409 ASN A CA 1
ATOM 3228 C C . ASN A 1 409 ? -7.153 -5.670 27.584 1.00 86.06 409 ASN A C 1
ATOM 3230 O O . ASN A 1 409 ? -7.145 -4.486 27.226 1.00 86.06 409 ASN A O 1
ATOM 3234 N N . PRO A 1 410 ? -6.445 -6.609 26.920 1.00 85.44 410 PRO A N 1
ATOM 3235 C CA . PRO A 1 410 ? -5.554 -6.311 25.795 1.00 85.44 410 PRO A CA 1
ATOM 3236 C C . PRO A 1 410 ? -6.200 -5.513 24.661 1.00 85.44 410 PRO A C 1
ATOM 3238 O O . PRO A 1 410 ? -5.594 -4.570 24.152 1.00 85.44 410 PRO A O 1
ATOM 3241 N N . ALA A 1 411 ? -7.434 -5.847 24.276 1.00 86.25 411 ALA A N 1
ATOM 3242 C CA . ALA A 1 411 ? -8.113 -5.138 23.201 1.00 86.25 411 ALA A CA 1
ATOM 3243 C C . ALA A 1 411 ? -8.485 -3.707 23.595 1.00 86.25 411 ALA A C 1
ATOM 3245 O O . ALA A 1 411 ? -8.374 -2.817 22.758 1.00 86.25 411 ALA A O 1
ATOM 3246 N N . LEU A 1 412 ? -8.887 -3.470 24.851 1.00 92.94 412 LEU A N 1
ATOM 3247 C CA . LEU A 1 412 ? -9.145 -2.113 25.348 1.00 92.94 412 LEU A CA 1
ATOM 3248 C C . LEU A 1 412 ? -7.869 -1.268 25.327 1.00 92.94 412 LEU A C 1
ATOM 3250 O O . LEU A 1 412 ? -7.904 -0.127 24.877 1.00 92.94 412 LEU A O 1
ATOM 3254 N N . VAL A 1 413 ? -6.739 -1.839 25.757 1.00 93.75 413 VAL A N 1
ATOM 3255 C CA . VAL A 1 413 ? -5.440 -1.148 25.765 1.00 93.75 413 VAL A CA 1
ATOM 3256 C C . VAL A 1 413 ? -5.005 -0.771 24.348 1.00 93.75 413 VAL A C 1
ATOM 3258 O O . VAL A 1 413 ? -4.667 0.385 24.103 1.00 93.75 413 VAL A O 1
ATOM 3261 N N . VAL A 1 414 ? -5.045 -1.716 23.403 1.00 91.25 414 VAL A N 1
ATOM 3262 C CA . VAL A 1 414 ? -4.624 -1.473 22.012 1.00 91.25 414 VAL A CA 1
ATOM 3263 C C . VAL A 1 414 ? -5.577 -0.507 21.298 1.00 91.25 414 VAL A C 1
ATOM 3265 O O . VAL A 1 414 ? -5.128 0.384 20.576 1.00 91.25 414 VAL A O 1
ATOM 3268 N N . TYR A 1 415 ? -6.889 -0.627 21.530 1.00 95.50 415 TYR A N 1
ATOM 3269 C CA . TYR A 1 415 ? -7.880 0.288 20.960 1.00 95.50 415 TYR A CA 1
ATOM 3270 C C . TYR A 1 415 ? -7.704 1.713 21.502 1.00 95.50 415 TYR A C 1
ATOM 3272 O O . TYR A 1 415 ? -7.705 2.672 20.728 1.00 95.50 415 TYR A O 1
ATOM 3280 N N . PHE A 1 416 ? -7.485 1.851 22.815 1.00 97.75 416 PHE A N 1
ATOM 3281 C CA . PHE A 1 416 ? -7.150 3.128 23.440 1.00 97.75 416 PHE A CA 1
ATOM 3282 C C . PHE A 1 416 ? -5.870 3.721 22.854 1.00 97.75 416 PHE A C 1
ATOM 3284 O O . PHE A 1 416 ? -5.853 4.908 22.543 1.00 97.75 416 PHE A O 1
ATOM 3291 N N . ALA A 1 417 ? -4.823 2.915 22.655 1.00 96.56 417 ALA A N 1
ATOM 3292 C CA . ALA A 1 417 ? -3.548 3.411 22.153 1.00 96.56 417 ALA A CA 1
ATOM 3293 C C . ALA A 1 417 ? -3.660 4.036 20.754 1.00 96.56 417 ALA A C 1
ATOM 3295 O O . ALA A 1 417 ? -3.115 5.111 20.511 1.00 96.56 417 ALA A O 1
ATOM 3296 N N . ASP A 1 418 ? -4.418 3.412 19.853 1.00 95.19 418 ASP A N 1
ATOM 3297 C CA . ASP A 1 418 ? -4.657 3.952 18.512 1.00 95.19 418 ASP A CA 1
ATOM 3298 C C . ASP A 1 418 ? -5.592 5.178 18.517 1.00 95.19 418 ASP A C 1
ATOM 3300 O O . ASP A 1 418 ? -5.354 6.118 17.759 1.00 95.19 418 ASP A O 1
ATOM 3304 N N . MET A 1 419 ? -6.600 5.236 19.401 1.00 96.94 419 MET A N 1
ATOM 3305 C CA . MET A 1 419 ? -7.375 6.473 19.604 1.00 96.94 419 MET A CA 1
ATOM 3306 C C . MET A 1 419 ? -6.490 7.608 20.122 1.00 96.94 419 MET A C 1
ATOM 3308 O O . MET A 1 419 ? -6.578 8.733 19.636 1.00 96.94 419 MET A O 1
ATOM 3312 N N . PHE A 1 420 ? -5.638 7.312 21.101 1.00 97.19 420 PHE A N 1
ATOM 3313 C CA . PHE A 1 420 ? -4.761 8.288 21.732 1.00 97.19 420 PHE A CA 1
ATOM 3314 C C . PHE A 1 420 ? -3.715 8.814 20.753 1.00 97.19 420 PHE A C 1
ATOM 3316 O O . PHE A 1 420 ? -3.432 10.008 20.761 1.00 97.19 420 PHE A O 1
ATOM 3323 N N . TRP A 1 421 ? -3.188 7.952 19.878 1.00 94.38 421 TRP A N 1
ATOM 3324 C CA . TRP A 1 421 ? -2.299 8.370 18.795 1.00 94.38 421 TRP A CA 1
ATOM 3325 C C . TRP A 1 421 ? -2.960 9.407 17.883 1.00 94.38 421 TRP A C 1
ATOM 3327 O O . TRP A 1 421 ? -2.327 10.387 17.502 1.00 94.38 421 TRP A O 1
ATOM 3337 N N . GLN A 1 422 ? -4.243 9.210 17.564 1.00 90.69 422 GLN A N 1
ATOM 3338 C CA . GLN A 1 422 ? -4.998 10.103 16.688 1.00 90.69 422 GLN A CA 1
ATOM 3339 C C . GLN A 1 422 ? -5.419 11.412 17.378 1.00 90.69 422 GLN A C 1
ATOM 3341 O O . GLN A 1 422 ? -5.310 12.483 16.787 1.00 90.69 422 GLN A O 1
ATOM 3346 N N . SER A 1 423 ? -5.958 11.334 18.597 1.00 92.19 423 SER A N 1
ATOM 3347 C CA . SER A 1 423 ? -6.372 12.492 19.397 1.00 92.19 423 SER A CA 1
ATOM 3348 C C . SER A 1 423 ? -6.300 12.147 20.887 1.00 92.19 423 SER A C 1
ATOM 3350 O O . SER A 1 423 ? -7.209 11.488 21.405 1.00 92.19 423 SER A O 1
ATOM 3352 N N . PRO A 1 424 ? -5.260 12.608 21.607 1.00 94.56 424 PRO A N 1
ATOM 3353 C CA . PRO A 1 424 ? -5.102 12.331 23.030 1.00 94.56 424 PRO A CA 1
ATOM 3354 C C . PRO A 1 424 ? -6.314 12.763 23.859 1.00 94.56 424 PRO A C 1
ATOM 3356 O O . PRO A 1 424 ? -6.838 11.966 24.630 1.00 94.56 424 PRO A O 1
ATOM 3359 N N . ASN A 1 425 ? -6.806 13.992 23.676 1.00 95.19 425 ASN A N 1
ATOM 3360 C CA . ASN A 1 425 ? -7.902 14.531 24.490 1.00 95.19 425 ASN A CA 1
ATOM 3361 C C . ASN A 1 425 ? -9.195 13.735 24.289 1.00 95.19 425 ASN A C 1
ATOM 3363 O O . ASN A 1 425 ? -9.776 13.248 25.257 1.00 95.19 425 ASN A O 1
ATOM 3367 N N . THR A 1 426 ? -9.577 13.486 23.035 1.00 95.88 426 THR A N 1
ATOM 3368 C CA . THR A 1 426 ? -10.788 12.709 22.740 1.00 95.88 426 THR A CA 1
ATOM 3369 C C . THR A 1 426 ? -10.653 11.252 23.193 1.00 95.88 426 THR A C 1
ATOM 3371 O O . THR A 1 426 ? -11.617 10.661 23.670 1.00 95.88 426 THR A O 1
ATOM 3374 N N . ALA A 1 427 ? -9.461 10.649 23.106 1.00 97.88 427 ALA A N 1
ATOM 3375 C CA . ALA A 1 427 ? -9.236 9.296 23.619 1.00 97.88 427 ALA A CA 1
ATOM 3376 C C . ALA A 1 427 ? -9.421 9.219 25.141 1.00 97.88 427 ALA A C 1
ATOM 3378 O O . ALA A 1 427 ? -10.026 8.273 25.647 1.00 97.88 427 ALA A O 1
ATOM 3379 N N . ARG A 1 428 ? -8.930 10.231 25.868 1.00 98.38 428 ARG A N 1
ATOM 3380 C CA . ARG A 1 428 ? -9.109 10.358 27.319 1.00 98.38 428 ARG A CA 1
ATOM 3381 C C . ARG A 1 428 ? -10.582 10.512 27.694 1.00 98.38 428 ARG A C 1
ATOM 3383 O O . ARG A 1 428 ? -11.018 9.871 28.645 1.00 98.38 428 ARG A O 1
ATOM 3390 N N . GLU A 1 429 ? -11.333 11.329 26.959 1.00 97.94 429 GLU A N 1
ATOM 3391 C CA . GLU A 1 429 ? -12.779 11.518 27.153 1.00 97.94 429 GLU A CA 1
ATOM 3392 C C . GLU A 1 429 ? -13.551 10.216 26.932 1.00 97.94 429 GLU A C 1
ATOM 3394 O O . GLU A 1 429 ? -14.293 9.788 27.813 1.00 97.94 429 GLU A O 1
ATOM 3399 N N . VAL A 1 430 ? -13.316 9.535 25.805 1.00 98.00 430 VAL A N 1
ATOM 3400 C CA . VAL A 1 430 ? -13.965 8.254 25.487 1.00 98.00 430 VAL A CA 1
ATOM 3401 C C . VAL A 1 430 ? -13.653 7.199 26.550 1.00 98.00 430 VAL A C 1
ATOM 3403 O O . VAL A 1 430 ? -14.546 6.458 26.963 1.00 98.00 430 VAL A O 1
ATOM 3406 N N . ALA A 1 431 ? -12.408 7.127 27.029 1.00 98.06 431 ALA A N 1
ATOM 3407 C CA . ALA A 1 431 ? -12.036 6.194 28.088 1.00 98.06 431 ALA A CA 1
ATOM 3408 C C . ALA A 1 431 ? -12.797 6.468 29.393 1.00 98.06 431 ALA A C 1
ATOM 3410 O O . ALA A 1 431 ? -13.347 5.528 29.964 1.00 98.06 431 ALA A O 1
ATOM 3411 N N . LYS A 1 432 ? -12.887 7.736 29.823 1.00 98.06 432 LYS A N 1
ATOM 3412 C CA . LYS A 1 432 ? -13.660 8.135 31.014 1.00 98.06 432 LYS A CA 1
ATOM 3413 C C . LYS A 1 432 ? -15.139 7.777 30.866 1.00 98.06 432 LYS A C 1
ATOM 3415 O O . LYS A 1 432 ? -15.649 7.019 31.678 1.00 98.06 432 LYS A O 1
ATOM 3420 N N . GLN A 1 433 ? -15.772 8.187 29.765 1.00 97.94 433 GLN A N 1
ATOM 3421 C CA . GLN A 1 433 ? -17.180 7.870 29.479 1.00 97.94 433 GLN A CA 1
ATOM 3422 C C . GLN A 1 433 ? -17.456 6.362 29.502 1.00 97.94 433 GLN A C 1
ATOM 3424 O O . GLN A 1 433 ? -18.489 5.913 29.995 1.00 97.94 433 GLN A O 1
ATOM 3429 N N . THR A 1 434 ? -16.520 5.562 28.984 1.00 97.94 434 THR A N 1
ATOM 3430 C CA . THR A 1 434 ? -16.644 4.102 29.009 1.00 97.94 434 THR A CA 1
ATOM 3431 C C . THR A 1 434 ? -16.549 3.560 30.436 1.00 97.94 434 THR A C 1
ATOM 3433 O O . THR A 1 434 ? -17.363 2.727 30.823 1.00 97.94 434 THR A O 1
ATOM 3436 N N . ILE A 1 435 ? -15.577 4.022 31.226 1.00 98.19 435 ILE A N 1
ATOM 3437 C CA . ILE A 1 435 ? -15.403 3.605 32.625 1.00 98.19 435 ILE A CA 1
ATOM 3438 C C . ILE A 1 435 ? -16.642 3.962 33.457 1.00 98.19 435 ILE A C 1
ATOM 3440 O O . ILE A 1 435 ? -17.137 3.113 34.200 1.00 98.19 435 ILE A O 1
ATOM 3444 N N . ASP A 1 436 ? -17.174 5.171 33.281 1.00 98.00 436 ASP A N 1
ATOM 3445 C CA . ASP A 1 436 ? -18.359 5.654 33.992 1.00 98.00 436 ASP A CA 1
ATOM 3446 C C . ASP A 1 436 ? -19.598 4.821 33.638 1.00 98.00 436 ASP A C 1
ATOM 3448 O O . ASP A 1 436 ? -20.350 4.415 34.524 1.00 98.00 436 ASP A O 1
ATOM 3452 N N . TYR A 1 437 ? -19.766 4.462 32.358 1.00 98.00 437 TYR A N 1
ATOM 3453 C CA . TYR A 1 437 ? -20.863 3.601 31.902 1.00 98.00 437 TYR A CA 1
ATOM 3454 C C . TYR A 1 437 ? -20.875 2.233 32.602 1.00 98.00 437 TYR A C 1
ATOM 3456 O O . TYR A 1 437 ? -21.932 1.754 33.011 1.00 98.00 437 TYR A O 1
ATOM 3464 N N . PHE A 1 438 ? -19.706 1.614 32.787 1.00 97.25 438 PHE A N 1
ATOM 3465 C CA . PHE A 1 438 ? -19.589 0.341 33.510 1.00 97.25 438 PHE A CA 1
ATOM 3466 C C . PHE A 1 438 ? -19.519 0.506 35.033 1.00 97.25 438 PHE A C 1
ATOM 3468 O O . PHE A 1 438 ? -19.422 -0.493 35.747 1.00 97.25 438 PHE A O 1
ATOM 3475 N N . LYS A 1 439 ? -19.616 1.740 35.547 1.00 96.75 439 LYS A N 1
ATOM 3476 C CA . LYS A 1 439 ? -19.506 2.073 36.974 1.00 96.75 439 LYS A CA 1
ATOM 3477 C C . LYS A 1 439 ? -18.176 1.605 37.576 1.00 96.75 439 LYS A C 1
ATOM 3479 O O . LYS A 1 439 ? -18.152 1.030 38.665 1.00 96.75 439 LYS A O 1
ATOM 3484 N N . GLY A 1 440 ? -17.085 1.809 36.838 1.00 95.25 440 GLY A N 1
ATOM 3485 C CA . GLY A 1 440 ? -15.723 1.519 37.281 1.00 95.25 440 GLY A CA 1
ATOM 3486 C C . GLY A 1 440 ? -14.930 0.619 36.334 1.00 95.25 440 GLY A C 1
ATOM 3487 O O . GLY A 1 440 ? -15.464 -0.180 35.561 1.00 95.25 440 GLY A O 1
ATOM 3488 N N . THR A 1 441 ? -13.605 0.741 36.417 1.00 93.94 441 THR A N 1
ATOM 3489 C CA . THR A 1 441 ? -12.693 0.080 35.482 1.00 93.94 441 THR A CA 1
ATOM 3490 C C . THR A 1 441 ? -12.664 -1.444 35.622 1.00 93.94 441 THR A C 1
ATOM 3492 O O . THR A 1 441 ? -12.513 -2.139 34.618 1.00 93.94 441 THR A O 1
ATOM 3495 N N . ASP A 1 442 ? -12.809 -1.998 36.828 1.00 92.69 442 ASP A N 1
ATOM 3496 C CA . ASP A 1 442 ? -12.777 -3.457 36.996 1.00 92.69 442 ASP A CA 1
ATOM 3497 C C . ASP A 1 442 ? -13.967 -4.132 36.300 1.00 92.69 442 ASP A C 1
ATOM 3499 O O . ASP A 1 442 ? -13.782 -5.138 35.615 1.00 92.69 442 ASP A O 1
ATOM 3503 N N . LYS A 1 443 ? -15.157 -3.516 36.355 1.00 93.94 443 LYS A N 1
ATOM 3504 C CA . LYS A 1 443 ? -16.341 -3.979 35.615 1.00 93.94 443 LYS A CA 1
ATOM 3505 C C . LYS A 1 443 ? -16.141 -3.874 34.105 1.00 93.94 443 LYS A C 1
ATOM 3507 O O . LYS A 1 443 ? -16.397 -4.840 33.397 1.00 93.94 443 LYS A O 1
ATOM 3512 N N . LEU A 1 444 ? -15.605 -2.752 33.616 1.00 95.31 444 LEU A N 1
ATOM 3513 C CA . LEU A 1 444 ? -15.253 -2.591 32.199 1.00 95.31 444 LEU A CA 1
ATOM 3514 C C . LEU A 1 444 ? -14.278 -3.679 31.718 1.00 95.31 444 LEU A C 1
ATOM 3516 O O . LEU A 1 444 ? -14.452 -4.239 30.639 1.00 95.31 444 LEU A O 1
ATOM 3520 N N . ASN A 1 445 ? -13.241 -3.979 32.501 1.00 89.25 445 ASN A N 1
ATOM 3521 C CA . ASN A 1 445 ? -12.254 -4.992 32.131 1.00 89.25 445 ASN A CA 1
ATOM 3522 C C . ASN A 1 445 ? -12.846 -6.407 32.066 1.00 89.25 445 ASN A C 1
ATOM 3524 O O . ASN A 1 445 ? -12.385 -7.203 31.245 1.00 89.25 445 ASN A O 1
ATOM 3528 N N . ALA A 1 446 ? -13.821 -6.713 32.926 1.00 88.31 446 ALA A N 1
ATOM 3529 C CA . ALA A 1 446 ? -14.485 -8.013 32.990 1.00 88.31 446 ALA A CA 1
ATOM 3530 C C . ALA A 1 446 ? -15.592 -8.186 31.932 1.00 88.31 446 ALA A C 1
ATOM 3532 O O . ALA A 1 446 ? -15.933 -9.314 31.577 1.00 88.31 446 ALA A O 1
ATOM 3533 N N . ASP A 1 447 ? -16.156 -7.093 31.414 1.00 89.62 447 ASP A N 1
ATOM 3534 C CA . ASP A 1 447 ? -17.303 -7.149 30.512 1.00 89.62 447 ASP A CA 1
ATOM 3535 C C . ASP A 1 447 ? -16.914 -7.504 29.062 1.00 89.62 447 ASP A C 1
ATOM 3537 O O . ASP A 1 447 ? -16.100 -6.841 28.410 1.00 89.62 447 ASP A O 1
ATOM 3541 N N . LYS A 1 448 ? -17.573 -8.529 28.504 1.00 87.00 448 LYS A N 1
ATOM 3542 C CA . LYS A 1 448 ? -17.387 -8.989 27.114 1.00 87.00 448 LYS A CA 1
ATOM 3543 C C . LYS A 1 448 ? -17.693 -7.916 26.057 1.00 87.00 448 LYS A C 1
ATOM 3545 O O . LYS A 1 448 ? -17.142 -7.953 24.956 1.00 87.00 448 LYS A O 1
ATOM 3550 N N . ASN A 1 449 ? -18.554 -6.957 26.387 1.00 88.75 449 ASN A N 1
ATOM 3551 C CA . ASN A 1 449 ? -18.975 -5.847 25.542 1.00 88.75 449 ASN A CA 1
ATOM 3552 C C . ASN A 1 449 ? -18.192 -4.555 25.820 1.00 88.75 449 ASN A C 1
ATOM 3554 O O . ASN A 1 449 ? -18.433 -3.559 25.137 1.00 88.75 449 ASN A O 1
ATOM 3558 N N . GLY A 1 450 ? -17.223 -4.555 26.744 1.00 92.12 450 GLY A N 1
ATOM 3559 C CA . GLY A 1 450 ? -16.427 -3.370 27.080 1.00 92.12 450 GLY A CA 1
ATOM 3560 C C . GLY A 1 450 ? -15.804 -2.691 25.855 1.00 92.12 450 GLY A C 1
ATOM 3561 O O . GLY A 1 450 ? -15.941 -1.483 25.657 1.00 92.12 450 GLY A O 1
ATOM 3562 N N . LEU A 1 451 ? -15.194 -3.481 24.961 1.00 91.44 451 LEU A N 1
ATOM 3563 C CA . LEU A 1 451 ? -14.611 -2.977 23.710 1.00 91.44 451 LEU A CA 1
ATOM 3564 C C . LEU A 1 451 ? -15.674 -2.425 22.752 1.00 91.44 451 LEU A C 1
ATOM 3566 O O . LEU A 1 451 ? -15.445 -1.407 22.102 1.00 91.44 451 LEU A O 1
ATOM 3570 N N . ALA A 1 452 ? -16.825 -3.095 22.647 1.00 93.31 452 ALA A N 1
ATOM 3571 C CA . ALA A 1 452 ? -17.918 -2.649 21.787 1.00 93.31 452 ALA A CA 1
ATOM 3572 C C . ALA A 1 452 ? -18.460 -1.296 22.257 1.00 93.31 452 ALA A C 1
ATOM 3574 O O . ALA A 1 452 ? -18.678 -0.407 21.438 1.00 93.31 452 ALA A O 1
ATOM 3575 N N . LYS A 1 453 ? -18.582 -1.108 23.575 1.00 97.00 453 LYS A N 1
ATOM 3576 C CA . LYS A 1 453 ? -19.053 0.150 24.147 1.00 97.00 453 LYS A CA 1
ATOM 3577 C C . LYS A 1 453 ? -18.047 1.287 23.985 1.00 97.00 453 LYS A C 1
ATOM 3579 O O . LYS A 1 453 ? -18.428 2.382 23.579 1.00 97.00 453 LYS A O 1
ATOM 3584 N N . MET A 1 454 ? -16.758 1.020 24.211 1.00 97.50 454 MET A N 1
ATOM 3585 C CA . MET A 1 454 ? -15.700 2.001 23.941 1.00 97.50 454 MET A CA 1
ATOM 3586 C C . MET A 1 454 ? -15.678 2.412 22.462 1.00 97.50 454 MET A C 1
ATOM 3588 O O . MET A 1 454 ? -15.487 3.584 22.135 1.00 97.50 454 MET A O 1
ATOM 3592 N N . HIS A 1 455 ? -15.901 1.458 21.555 1.00 96.75 455 HIS A N 1
ATOM 3593 C CA . HIS A 1 455 ? -16.013 1.731 20.128 1.00 96.75 455 HIS A CA 1
ATOM 3594 C C . HIS A 1 455 ? -17.245 2.580 19.790 1.00 96.75 455 HIS A C 1
ATOM 3596 O O . HIS A 1 455 ? -17.106 3.553 19.054 1.00 96.75 455 HIS A O 1
ATOM 3602 N N . GLU A 1 456 ? -18.410 2.281 20.370 1.00 94.56 456 GLU A 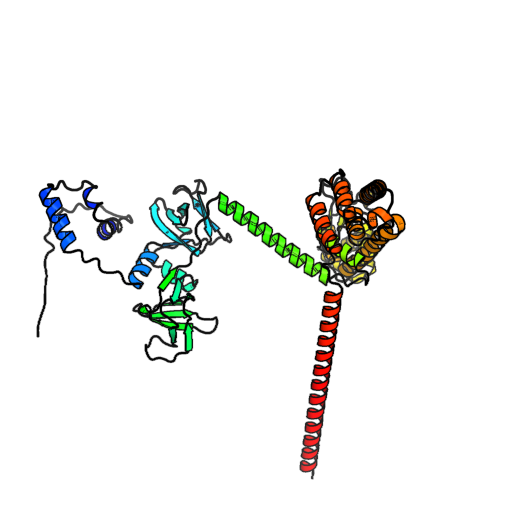N 1
ATOM 3603 C CA . GLU A 1 456 ? -19.630 3.078 20.204 1.00 94.56 456 GLU A CA 1
ATOM 3604 C C . GLU A 1 456 ? -19.391 4.548 20.589 1.00 94.56 456 GLU A C 1
ATOM 3606 O O . GLU A 1 456 ? -19.624 5.444 19.772 1.00 94.56 456 GLU A O 1
ATOM 3611 N N . PHE A 1 457 ? -18.851 4.805 21.786 1.00 97.38 457 PHE A N 1
ATOM 3612 C CA . PHE A 1 457 ? -18.531 6.166 22.232 1.00 97.38 457 PHE A CA 1
ATOM 3613 C C . PHE A 1 457 ? -17.496 6.844 21.332 1.00 97.38 457 PHE A C 1
ATOM 3615 O O . PHE A 1 457 ? -17.660 8.011 20.975 1.00 97.38 457 PHE A O 1
ATOM 3622 N N . ALA A 1 458 ? -16.478 6.107 20.878 1.00 94.69 458 ALA A N 1
ATOM 3623 C CA . ALA A 1 458 ? -15.528 6.632 19.907 1.00 94.69 458 ALA A CA 1
ATOM 3624 C C . ALA A 1 458 ? -16.224 7.053 18.604 1.00 94.69 458 ALA A C 1
ATOM 3626 O O . ALA A 1 458 ? -15.998 8.157 18.128 1.00 94.69 458 ALA A O 1
ATOM 3627 N N . THR A 1 459 ? -17.096 6.221 18.030 1.00 91.12 459 THR A N 1
ATOM 3628 C CA . THR A 1 459 ? -17.780 6.536 16.762 1.00 91.12 459 THR A CA 1
ATOM 3629 C C . THR A 1 459 ? -18.762 7.701 16.861 1.00 91.12 459 THR A C 1
ATOM 3631 O O . THR A 1 459 ? -18.985 8.381 15.863 1.00 91.12 459 THR A O 1
ATOM 3634 N N . LYS A 1 460 ? -19.305 7.964 18.055 1.00 92.44 460 LYS A N 1
ATOM 3635 C CA . LYS A 1 460 ? -20.185 9.108 18.323 1.00 92.44 460 LYS A CA 1
ATOM 3636 C C . LYS A 1 460 ? -19.427 10.423 18.523 1.00 92.44 460 LYS A C 1
ATOM 3638 O O . LYS A 1 460 ? -20.041 11.483 18.445 1.00 92.44 460 LYS A O 1
ATOM 3643 N N . SER A 1 461 ? -18.115 10.390 18.769 1.00 92.88 461 SER A N 1
ATOM 3644 C CA . SER A 1 461 ? -17.339 11.620 18.947 1.00 92.88 461 SER A CA 1
ATOM 3645 C C . SER A 1 461 ? -17.151 12.356 17.618 1.00 92.88 461 SER A C 1
ATOM 3647 O O . SER A 1 461 ? -16.921 11.750 16.568 1.00 92.88 461 SER A O 1
ATOM 3649 N N . SER A 1 462 ? -17.195 13.687 17.654 1.00 86.56 462 SER A N 1
ATOM 3650 C CA . SER A 1 462 ? -17.025 14.530 16.462 1.00 86.56 462 SER A CA 1
ATOM 3651 C C . SER A 1 462 ? -15.637 14.390 15.818 1.00 86.56 462 SER A C 1
ATOM 3653 O O . SER A 1 462 ? -15.488 14.607 14.613 1.00 86.56 462 SER A O 1
ATOM 3655 N N . THR A 1 463 ? -14.624 14.005 16.599 1.00 87.25 463 THR A N 1
ATOM 3656 C CA . THR A 1 463 ? -13.251 13.782 16.129 1.00 87.25 463 THR A CA 1
ATOM 3657 C C . THR A 1 463 ? -13.108 12.429 15.443 1.00 87.25 463 THR A C 1
ATOM 3659 O O . THR A 1 463 ? -12.653 12.363 14.303 1.00 87.25 463 THR A O 1
ATOM 3662 N N . PHE A 1 464 ? -13.494 11.338 16.109 1.00 89.75 464 PHE A N 1
ATOM 3663 C CA . PHE A 1 464 ? -13.254 9.983 15.605 1.00 89.75 464 PHE A CA 1
ATOM 3664 C C . PHE A 1 464 ? -14.353 9.494 14.657 1.00 89.75 464 PHE A C 1
ATOM 3666 O O . PHE A 1 464 ? -14.055 8.716 13.750 1.00 89.75 464 PHE A O 1
ATOM 3673 N N . GLY A 1 465 ? -15.592 9.970 14.812 1.00 82.44 465 GLY A N 1
ATOM 3674 C CA . GLY A 1 465 ? -16.723 9.621 13.948 1.00 82.44 465 GLY A CA 1
ATOM 3675 C C . GLY A 1 465 ? -16.498 9.989 12.479 1.00 82.44 465 GLY A C 1
ATOM 3676 O O . GLY A 1 465 ? -16.871 9.228 11.587 1.00 82.44 465 GLY A O 1
ATOM 3677 N N . LYS A 1 466 ? -15.759 11.078 12.212 1.00 85.06 466 LYS A N 1
ATOM 3678 C CA . LYS A 1 466 ? -15.310 11.473 10.857 1.00 85.06 466 LYS A CA 1
ATOM 3679 C C . LYS A 1 466 ? -14.404 10.431 10.189 1.00 85.06 466 LYS A C 1
ATOM 3681 O O . LYS A 1 466 ? -14.259 10.430 8.971 1.00 85.06 466 LYS A O 1
ATOM 3686 N N . PHE A 1 467 ? -13.807 9.536 10.975 1.00 83.19 467 PHE A N 1
ATOM 3687 C CA . PHE A 1 467 ? -12.905 8.474 10.531 1.00 83.19 467 PHE A CA 1
ATOM 3688 C C . PHE A 1 467 ? -13.488 7.084 10.833 1.00 83.19 467 PHE A C 1
ATOM 3690 O O . PHE A 1 467 ? -12.762 6.170 11.241 1.00 83.19 467 PHE A O 1
ATOM 3697 N N . SER A 1 468 ? -14.797 6.909 10.623 1.00 78.81 468 SER A N 1
ATOM 3698 C CA . SER A 1 468 ? -15.537 5.671 10.919 1.00 78.81 468 SER A CA 1
ATOM 3699 C C . SER A 1 468 ? -14.900 4.421 10.300 1.00 78.81 468 SER A C 1
ATOM 3701 O O . SER A 1 468 ? -14.728 3.421 10.991 1.00 78.81 468 SER A O 1
ATOM 3703 N N . THR A 1 469 ? -14.422 4.484 9.052 1.00 80.31 469 THR A N 1
ATOM 3704 C CA . THR A 1 469 ? -13.694 3.376 8.402 1.00 80.31 469 THR A CA 1
ATOM 3705 C C . THR A 1 469 ? -12.461 2.937 9.201 1.00 80.31 469 THR A C 1
ATOM 3707 O O . THR A 1 469 ? -12.248 1.742 9.424 1.00 80.31 469 THR A O 1
ATOM 3710 N N . ARG A 1 470 ? -11.658 3.898 9.681 1.00 86.00 470 ARG A N 1
ATOM 3711 C CA . ARG A 1 470 ? -10.475 3.642 10.519 1.00 86.00 470 ARG A CA 1
ATOM 3712 C C . ARG A 1 470 ? -10.885 3.096 11.896 1.00 86.00 470 ARG A C 1
ATOM 3714 O O . ARG A 1 470 ? -10.230 2.181 12.396 1.00 86.00 470 ARG A O 1
ATOM 3721 N N . ARG A 1 471 ? -11.978 3.586 12.494 1.00 90.31 471 ARG A N 1
ATOM 3722 C CA . ARG A 1 471 ? -12.500 3.079 13.781 1.00 90.31 471 ARG A CA 1
ATOM 3723 C C . ARG A 1 471 ? -13.034 1.653 13.689 1.00 90.31 471 ARG A C 1
ATOM 3725 O O . ARG A 1 471 ? -12.651 0.824 14.511 1.00 90.31 471 ARG A O 1
ATOM 3732 N N . ASN A 1 472 ? -13.829 1.343 12.670 1.00 82.06 472 ASN A N 1
ATOM 3733 C CA . ASN A 1 472 ? -14.415 0.016 12.457 1.00 82.06 472 ASN A CA 1
ATOM 3734 C C . ASN A 1 472 ? -13.336 -1.046 12.222 1.00 82.06 472 ASN A C 1
ATOM 3736 O O . ASN A 1 472 ? -13.421 -2.165 12.737 1.00 82.06 472 ASN A O 1
ATOM 3740 N N . TYR A 1 473 ? -12.282 -0.683 11.485 1.00 83.94 473 TYR A N 1
ATOM 3741 C CA . TYR A 1 473 ? -11.133 -1.560 11.305 1.00 83.94 473 TYR A CA 1
ATOM 3742 C C . TYR A 1 473 ? -10.397 -1.816 12.624 1.00 83.94 473 TYR A C 1
ATOM 3744 O O . TYR A 1 473 ? -10.183 -2.977 12.975 1.00 83.94 473 TYR A O 1
ATOM 3752 N N . THR A 1 474 ? -10.029 -0.761 13.366 1.00 85.56 474 THR A N 1
ATOM 3753 C CA . THR A 1 474 ? -9.337 -0.902 14.659 1.00 85.56 474 THR A CA 1
ATOM 3754 C C . THR A 1 474 ? -10.161 -1.757 15.616 1.00 85.56 474 THR A C 1
ATOM 3756 O O . THR A 1 474 ? -9.615 -2.674 16.226 1.00 85.56 474 THR A O 1
ATOM 3759 N N . TYR A 1 475 ? -11.473 -1.527 15.700 1.00 86.44 475 TYR A N 1
ATOM 3760 C CA . TYR A 1 475 ? -12.374 -2.340 16.513 1.00 86.44 475 TYR A CA 1
ATOM 3761 C C . TYR A 1 475 ? -12.327 -3.819 16.110 1.00 86.44 475 TYR A C 1
ATOM 3763 O O . TYR A 1 475 ? -12.110 -4.685 16.955 1.00 86.44 475 TYR A O 1
ATOM 3771 N N . SER A 1 476 ? -12.436 -4.111 14.811 1.00 78.69 476 SER A N 1
ATOM 3772 C CA . SER A 1 476 ? -12.378 -5.481 14.286 1.00 78.69 476 SER A CA 1
ATOM 3773 C C . SER A 1 476 ? -11.035 -6.162 14.568 1.00 78.69 476 SER A C 1
ATOM 3775 O O . SER A 1 476 ? -10.998 -7.353 14.874 1.00 78.69 476 SER A O 1
ATOM 3777 N N . ALA A 1 477 ? -9.928 -5.420 14.480 1.00 78.81 477 ALA A N 1
ATOM 3778 C CA . ALA A 1 477 ? -8.595 -5.919 14.804 1.00 78.81 477 ALA A CA 1
ATOM 3779 C C . ALA A 1 477 ? -8.451 -6.206 16.307 1.00 78.81 477 ALA A C 1
ATOM 3781 O O . ALA A 1 477 ? -7.996 -7.283 16.683 1.00 78.81 477 ALA A O 1
ATOM 3782 N N . CYS A 1 478 ? -8.909 -5.291 17.163 1.00 81.38 478 CYS A N 1
ATOM 3783 C CA . CYS A 1 478 ? -8.847 -5.442 18.616 1.00 81.38 478 CYS A CA 1
ATOM 3784 C C . CYS A 1 478 ? -9.762 -6.571 19.109 1.00 81.38 478 CYS A C 1
ATOM 3786 O O . CYS A 1 478 ? -9.379 -7.327 19.995 1.00 81.38 478 CYS A O 1
ATOM 3788 N N . LYS A 1 479 ? -10.930 -6.776 18.487 1.00 80.88 479 LYS A N 1
ATOM 3789 C CA . LYS A 1 479 ? -11.832 -7.890 18.819 1.00 80.88 479 LYS A CA 1
ATOM 3790 C C . LYS A 1 479 ? -11.140 -9.253 18.689 1.00 80.88 479 LYS A C 1
ATOM 3792 O O . LYS A 1 479 ? -11.358 -10.119 19.530 1.00 80.88 479 LYS A O 1
ATOM 3797 N N . LYS A 1 480 ? -10.257 -9.414 17.695 1.00 74.25 480 LYS A N 1
ATOM 3798 C CA . LYS A 1 480 ? -9.469 -10.643 17.486 1.00 74.25 480 LYS A CA 1
ATOM 3799 C C . LYS A 1 480 ? -8.423 -10.898 18.577 1.00 74.25 480 LYS A C 1
ATOM 3801 O O . LYS A 1 480 ? -8.016 -12.043 18.752 1.00 74.25 480 LYS A O 1
ATOM 3806 N N . LEU A 1 481 ? -8.000 -9.855 19.301 1.00 67.50 481 LEU A N 1
ATOM 3807 C CA . LEU A 1 481 ? -7.116 -9.982 20.466 1.00 67.50 481 LEU A CA 1
ATOM 3808 C C . LEU A 1 481 ? -7.869 -10.542 21.682 1.00 67.50 481 LEU A C 1
ATOM 3810 O O . LEU A 1 481 ? -7.285 -11.285 22.461 1.00 67.50 481 LEU A O 1
ATOM 3814 N N . ASN A 1 482 ? -9.164 -10.229 21.819 1.00 59.62 482 ASN A N 1
ATOM 3815 C CA . ASN A 1 482 ? -10.009 -10.729 22.911 1.00 59.62 482 ASN A CA 1
ATOM 3816 C C . ASN A 1 482 ? -10.546 -12.145 22.685 1.00 59.62 482 ASN A C 1
ATOM 3818 O O . ASN A 1 482 ? -10.873 -12.824 23.649 1.00 59.62 482 ASN A O 1
ATOM 3822 N N . SER A 1 483 ? -10.647 -12.605 21.437 1.00 47.00 483 SER A N 1
ATOM 3823 C CA . SER A 1 483 ? -11.200 -13.925 21.109 1.00 47.00 483 SER A CA 1
ATOM 3824 C C . SER A 1 483 ? -10.223 -15.093 21.289 1.00 47.00 483 SER A C 1
ATOM 3826 O O . SER A 1 483 ? -10.523 -16.190 20.833 1.00 47.00 483 SER A O 1
ATOM 3828 N N . GLY A 1 484 ? -9.037 -14.889 21.875 1.00 44.34 484 GLY A N 1
ATOM 3829 C CA . GLY A 1 484 ? -8.039 -15.959 22.038 1.00 44.34 484 GLY A CA 1
ATOM 3830 C C . GLY A 1 484 ? -7.479 -16.523 20.720 1.00 44.34 484 GLY A C 1
ATOM 3831 O O . GLY A 1 484 ? -6.621 -17.395 20.735 1.00 44.34 484 GLY A O 1
ATOM 3832 N N . THR A 1 485 ? -7.878 -15.991 19.561 1.00 35.84 485 THR A N 1
ATOM 3833 C CA . THR A 1 485 ? -7.357 -16.356 18.228 1.00 35.84 485 THR A CA 1
ATOM 3834 C C . THR A 1 485 ? -6.052 -15.635 17.888 1.00 35.84 485 THR A C 1
ATOM 3836 O O . THR A 1 485 ? -5.754 -15.335 16.734 1.00 35.84 485 THR A O 1
ATOM 3839 N N . VAL A 1 486 ? -5.259 -15.342 18.906 1.00 43.25 486 VAL A N 1
ATOM 3840 C CA . VAL A 1 486 ? -3.811 -15.323 18.786 1.00 43.25 486 VAL A CA 1
ATOM 3841 C C . VAL A 1 486 ? -3.400 -16.408 19.751 1.00 43.25 486 VAL A C 1
ATOM 3843 O O . VAL A 1 486 ? -3.209 -16.145 20.932 1.00 43.25 486 VAL A O 1
ATOM 38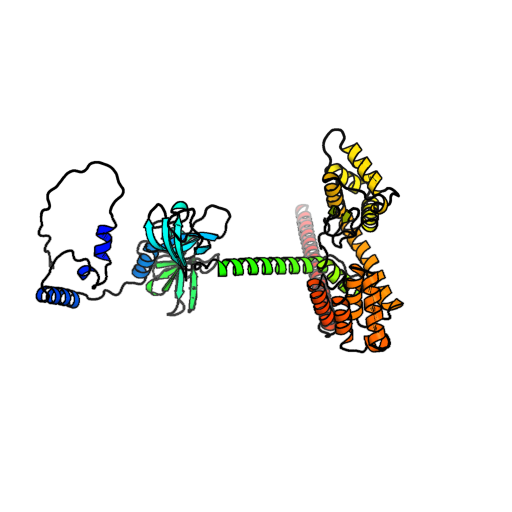46 N N . ASP A 1 487 ? -3.400 -17.640 19.251 1.00 43.34 487 ASP A N 1
ATOM 3847 C CA . ASP A 1 487 ? -2.948 -18.809 19.985 1.00 43.34 487 ASP A CA 1
ATOM 3848 C C . ASP A 1 487 ? -1.454 -18.596 20.255 1.00 43.34 487 ASP A C 1
ATOM 3850 O O . ASP A 1 487 ? -0.577 -18.947 19.465 1.00 43.34 487 ASP A O 1
ATOM 3854 N N . THR A 1 488 ? -1.170 -17.855 21.322 1.00 41.44 488 THR A N 1
ATOM 3855 C CA . THR A 1 488 ? 0.169 -17.516 21.791 1.00 41.44 488 THR A CA 1
ATOM 3856 C C . THR A 1 488 ? 0.944 -18.796 22.036 1.00 41.44 488 THR A C 1
ATOM 3858 O O . THR A 1 488 ? 2.132 -18.827 21.754 1.00 41.44 488 THR A O 1
ATOM 3861 N N . ILE A 1 489 ? 0.265 -19.885 22.404 1.00 43.50 489 ILE A N 1
ATOM 3862 C CA . ILE A 1 489 ? 0.844 -21.221 22.510 1.00 43.50 489 ILE A CA 1
ATOM 3863 C C . ILE A 1 489 ? 1.247 -21.748 21.124 1.00 43.50 489 ILE A C 1
ATOM 3865 O O . ILE A 1 489 ? 2.362 -22.243 20.972 1.00 43.50 489 ILE A O 1
ATOM 3869 N N . ALA A 1 490 ? 0.415 -21.612 20.087 1.00 44.50 490 ALA A N 1
ATOM 3870 C CA . ALA A 1 490 ? 0.790 -22.011 18.723 1.00 44.50 490 ALA A CA 1
ATOM 3871 C C . ALA A 1 490 ? 1.888 -21.129 18.104 1.00 44.50 490 ALA A C 1
ATOM 3873 O O . ALA A 1 490 ? 2.756 -21.640 17.391 1.00 44.50 490 ALA A O 1
ATOM 3874 N N . ILE A 1 491 ? 1.889 -19.821 18.372 1.00 47.59 491 ILE A N 1
ATOM 3875 C CA . ILE A 1 491 ? 2.935 -18.900 17.904 1.00 47.59 491 ILE A CA 1
ATOM 3876 C C . ILE A 1 491 ? 4.256 -19.189 18.617 1.00 47.59 491 ILE A C 1
ATOM 3878 O O . ILE A 1 491 ? 5.289 -19.256 17.949 1.00 47.59 491 ILE A O 1
ATOM 3882 N N . GLU A 1 492 ? 4.237 -19.429 19.929 1.00 50.97 492 GLU A N 1
ATOM 3883 C CA . GLU A 1 492 ? 5.437 -19.772 20.695 1.00 50.97 492 GLU A CA 1
ATOM 3884 C C . GLU A 1 492 ? 5.961 -21.158 20.299 1.00 50.97 492 GLU A C 1
ATOM 3886 O O . GLU A 1 492 ? 7.153 -21.303 20.032 1.00 50.97 492 GLU A O 1
ATOM 3891 N N . LYS A 1 493 ? 5.077 -22.145 20.085 1.00 57.72 493 LYS A N 1
ATOM 3892 C CA . LYS A 1 493 ? 5.443 -23.453 19.507 1.00 57.72 493 LYS A CA 1
ATOM 3893 C C . LYS A 1 493 ? 6.057 -23.310 18.116 1.00 57.72 493 LYS A C 1
ATOM 3895 O O . LYS A 1 493 ? 7.035 -23.986 17.800 1.00 57.72 493 LYS A O 1
ATOM 3900 N N . LYS A 1 494 ? 5.532 -22.417 17.269 1.00 64.44 494 LYS A N 1
ATOM 3901 C CA . LYS A 1 494 ? 6.078 -22.172 15.926 1.00 64.44 494 LYS A CA 1
ATOM 3902 C C . LYS A 1 494 ? 7.433 -21.463 15.984 1.00 64.44 494 LYS A C 1
ATOM 3904 O O . LYS A 1 494 ? 8.319 -21.832 15.218 1.00 64.44 494 LYS A O 1
ATOM 3909 N N . LYS A 1 495 ? 7.624 -20.506 16.900 1.00 68.06 495 LYS A N 1
ATOM 3910 C CA . LYS A 1 495 ? 8.921 -19.855 17.159 1.00 68.06 495 LYS A CA 1
ATOM 3911 C C . LYS A 1 495 ? 9.958 -20.849 17.682 1.00 68.06 495 LYS A C 1
ATOM 3913 O O . LYS A 1 495 ? 11.064 -20.878 17.152 1.00 68.06 495 LYS A O 1
ATOM 3918 N N . GLN A 1 496 ? 9.591 -21.694 18.646 1.00 65.06 496 GLN A N 1
ATOM 3919 C CA . GLN A 1 496 ? 10.455 -22.751 19.177 1.00 65.06 496 GLN A CA 1
ATOM 3920 C C . GLN A 1 496 ? 10.844 -23.752 18.086 1.00 65.06 496 GLN A C 1
ATOM 3922 O O . GLN A 1 496 ? 12.024 -24.056 17.929 1.00 65.06 496 GLN A O 1
ATOM 3927 N N . LYS A 1 497 ? 9.887 -24.181 17.252 1.00 78.62 497 LYS A N 1
ATOM 3928 C CA . LYS A 1 497 ? 10.159 -25.075 16.118 1.00 78.62 497 LYS A CA 1
ATOM 3929 C C . LYS A 1 497 ? 11.106 -24.437 15.096 1.00 78.62 497 LYS A C 1
ATOM 3931 O O . LYS A 1 497 ? 12.035 -25.092 14.635 1.00 78.62 497 LYS A O 1
ATOM 3936 N N . LEU A 1 498 ? 10.928 -23.147 14.786 1.00 71.31 498 LEU A N 1
ATOM 3937 C CA . LEU A 1 498 ? 11.826 -22.416 13.883 1.00 71.31 498 LEU A CA 1
ATOM 3938 C C . LEU A 1 498 ? 13.239 -22.250 14.468 1.00 71.31 498 LEU A C 1
ATOM 3940 O O . LEU A 1 498 ? 14.221 -22.316 13.730 1.00 71.31 498 LEU A O 1
ATOM 3944 N N . ALA A 1 499 ? 13.347 -22.015 15.779 1.00 74.31 499 ALA A N 1
ATOM 3945 C CA . ALA A 1 499 ? 14.623 -21.902 16.480 1.00 74.31 499 ALA A CA 1
ATOM 3946 C C . ALA A 1 499 ? 15.372 -23.244 16.496 1.00 74.31 499 ALA A C 1
ATOM 3948 O O . ALA A 1 499 ? 16.558 -23.281 16.170 1.00 74.31 499 ALA A O 1
ATOM 3949 N N . GLN A 1 500 ? 14.666 -24.347 16.766 1.00 77.94 500 GLN A N 1
ATOM 3950 C CA . GLN A 1 500 ? 15.208 -25.708 16.692 1.00 77.94 500 GLN A CA 1
ATOM 3951 C C . GLN A 1 500 ? 15.680 -26.059 15.275 1.00 77.94 500 GLN A C 1
ATOM 3953 O O . GLN A 1 500 ? 16.769 -26.603 15.098 1.00 77.94 500 GLN A O 1
ATOM 3958 N N . GLU A 1 501 ? 14.912 -25.699 14.243 1.00 83.00 501 GLU A N 1
ATOM 3959 C CA . GLU A 1 501 ? 15.287 -25.971 12.852 1.00 83.00 501 GLU A CA 1
ATOM 3960 C C . GLU A 1 501 ? 16.515 -25.153 12.410 1.00 83.00 501 GLU A C 1
ATOM 3962 O O . GLU A 1 501 ? 17.381 -25.658 11.691 1.00 83.00 501 GLU A O 1
ATOM 3967 N N . LYS A 1 502 ? 16.635 -23.901 12.877 1.00 83.25 502 LYS A N 1
ATOM 3968 C CA . LYS A 1 502 ? 17.833 -23.072 12.661 1.00 83.25 502 LYS A CA 1
ATOM 3969 C C . LYS A 1 502 ? 19.059 -23.635 13.380 1.00 83.25 502 LYS A C 1
ATOM 3971 O O . LYS A 1 502 ? 20.126 -23.675 12.771 1.00 83.25 502 LYS A O 1
ATOM 3976 N N . ALA A 1 503 ? 18.909 -24.090 14.624 1.00 81.81 503 ALA A N 1
ATOM 3977 C CA . ALA A 1 503 ? 19.990 -24.720 15.380 1.00 81.81 503 ALA A CA 1
ATOM 3978 C C . ALA A 1 503 ? 20.478 -26.003 14.688 1.00 81.81 503 ALA A C 1
ATOM 3980 O O . ALA A 1 503 ? 21.676 -26.158 14.458 1.00 81.81 503 ALA A O 1
ATOM 3981 N N . LYS A 1 504 ? 19.552 -26.855 14.228 1.00 85.94 504 LYS A N 1
ATOM 3982 C CA . LYS A 1 504 ? 19.879 -28.081 13.486 1.00 85.94 504 LYS A CA 1
ATOM 3983 C C . LYS A 1 504 ? 20.629 -27.793 12.179 1.00 85.94 504 LYS A C 1
ATOM 3985 O O . LYS A 1 504 ? 21.647 -28.420 11.903 1.00 85.94 504 LYS A O 1
ATOM 3990 N N . LYS A 1 505 ? 20.188 -26.794 11.403 1.00 85.56 505 LYS A N 1
ATOM 3991 C CA . LYS A 1 505 ? 20.888 -26.364 10.174 1.00 85.56 505 LYS A CA 1
ATOM 3992 C C . LYS A 1 505 ? 22.280 -25.790 10.460 1.00 85.56 505 LYS A C 1
ATOM 3994 O O . LYS A 1 505 ? 23.194 -25.995 9.663 1.00 85.56 505 LYS A O 1
ATOM 3999 N N . ALA A 1 506 ? 22.456 -25.077 11.573 1.00 80.38 506 ALA A N 1
ATOM 4000 C CA . ALA A 1 506 ? 23.764 -24.572 11.990 1.00 80.38 506 ALA A CA 1
ATOM 4001 C C . ALA A 1 506 ? 24.716 -25.719 12.371 1.00 80.38 506 ALA A C 1
ATOM 4003 O O . ALA A 1 506 ? 25.876 -25.714 11.958 1.00 80.38 506 ALA A O 1
ATOM 4004 N N . GLU A 1 507 ? 24.214 -26.732 13.079 1.00 84.75 507 GLU A N 1
ATOM 4005 C CA . GLU A 1 507 ? 24.992 -27.911 13.465 1.00 84.75 507 GLU A CA 1
ATOM 4006 C C . GLU A 1 507 ? 25.375 -28.782 12.255 1.00 84.75 507 GLU A C 1
ATOM 4008 O O . GLU A 1 507 ? 26.532 -29.180 12.119 1.00 84.75 507 GLU A O 1
ATOM 4013 N N . GLU A 1 508 ? 24.454 -29.007 11.311 1.00 88.00 508 GLU A N 1
ATOM 4014 C CA . GLU A 1 508 ? 24.748 -29.701 10.046 1.00 88.00 508 GLU A CA 1
ATOM 4015 C C . GLU A 1 508 ? 25.801 -28.957 9.212 1.00 88.00 508 GLU A C 1
ATOM 4017 O O . GLU A 1 508 ? 26.688 -29.574 8.615 1.00 88.00 508 GLU A O 1
ATOM 4022 N N . LYS A 1 509 ? 25.745 -27.618 9.189 1.00 85.88 509 LYS A N 1
ATOM 4023 C CA . LYS A 1 509 ? 26.753 -26.793 8.511 1.00 85.88 509 LYS A CA 1
ATOM 4024 C C . LYS A 1 509 ? 28.125 -26.925 9.177 1.00 85.88 509 LYS A C 1
ATOM 4026 O O . LYS A 1 509 ? 29.116 -27.040 8.457 1.00 85.88 509 LYS A O 1
ATOM 4031 N N . LYS A 1 510 ? 28.179 -26.962 10.514 1.00 86.50 510 LYS A N 1
ATOM 4032 C CA . LYS A 1 510 ? 29.416 -27.175 11.280 1.00 86.50 510 LYS A CA 1
ATOM 4033 C C . LYS A 1 510 ? 30.021 -28.554 10.989 1.00 86.50 510 LYS A C 1
ATOM 4035 O O . LYS A 1 510 ? 31.183 -28.623 10.601 1.00 86.50 510 LYS A O 1
ATOM 4040 N N . LYS A 1 511 ? 29.217 -29.627 11.019 1.00 86.94 511 LYS A N 1
ATOM 4041 C CA . LYS A 1 511 ? 29.668 -30.993 10.676 1.00 86.94 511 LYS A CA 1
ATOM 4042 C C . LYS A 1 511 ? 30.221 -31.087 9.249 1.00 86.94 511 LYS A C 1
ATOM 4044 O O . LYS A 1 511 ? 31.286 -31.658 9.038 1.00 86.94 511 LYS A O 1
ATOM 4049 N N . ARG A 1 512 ? 29.564 -30.456 8.266 1.00 85.19 512 ARG A N 1
ATOM 4050 C CA . ARG A 1 512 ? 30.073 -30.392 6.878 1.00 85.19 512 ARG A CA 1
ATOM 4051 C C . ARG A 1 512 ? 31.389 -29.622 6.755 1.00 85.19 512 ARG A C 1
ATOM 4053 O O . ARG A 1 512 ? 32.205 -29.954 5.898 1.00 85.19 512 ARG A O 1
ATOM 4060 N N . GLN A 1 513 ? 31.587 -28.572 7.553 1.00 82.00 513 GLN A N 1
ATOM 4061 C CA . GLN A 1 513 ? 32.847 -27.823 7.573 1.00 82.00 513 GLN A CA 1
ATOM 4062 C C . GLN A 1 513 ? 33.976 -28.646 8.204 1.00 82.00 513 GLN A C 1
ATOM 4064 O O . GLN A 1 513 ? 35.066 -28.693 7.640 1.00 82.00 513 GLN A O 1
ATOM 4069 N N . GLU A 1 514 ? 33.702 -29.354 9.300 1.00 85.31 514 GLU A N 1
ATOM 4070 C CA . GLU A 1 514 ? 34.658 -30.260 9.950 1.00 85.31 514 GLU A CA 1
ATOM 4071 C C . GLU A 1 514 ? 35.051 -31.436 9.042 1.00 85.31 514 GLU A C 1
ATOM 4073 O O . GLU A 1 514 ? 36.231 -31.764 8.929 1.00 85.31 514 GLU A O 1
ATOM 4078 N N . GLU A 1 515 ? 34.098 -32.035 8.322 1.00 87.12 515 GLU A N 1
ATOM 4079 C CA . GLU A 1 515 ? 34.381 -33.121 7.375 1.00 87.12 515 GLU A CA 1
ATOM 4080 C C . GLU A 1 515 ? 35.241 -32.641 6.193 1.00 87.12 515 GLU A C 1
ATOM 4082 O O . GLU A 1 515 ? 36.190 -33.316 5.788 1.00 87.12 515 GLU A O 1
ATOM 4087 N N . LYS A 1 516 ? 34.965 -31.437 5.668 1.00 85.81 516 LYS A N 1
ATOM 4088 C CA . LYS A 1 516 ? 35.807 -30.808 4.639 1.00 85.81 516 LYS A CA 1
ATOM 4089 C C . LYS A 1 516 ? 37.220 -30.524 5.150 1.00 85.81 516 LYS A C 1
ATOM 4091 O O . LYS A 1 516 ? 38.175 -30.747 4.411 1.00 85.81 516 LYS A O 1
ATOM 4096 N N . ALA A 1 517 ? 37.360 -30.066 6.394 1.00 83.12 517 ALA A N 1
ATOM 4097 C CA . ALA A 1 517 ? 38.663 -29.825 7.008 1.00 83.12 517 ALA A CA 1
ATOM 4098 C C . ALA A 1 517 ? 39.462 -31.129 7.181 1.00 83.12 517 ALA A C 1
ATOM 4100 O O . ALA A 1 517 ? 40.641 -31.166 6.835 1.00 83.12 517 ALA A O 1
ATOM 4101 N N . LYS A 1 518 ? 38.814 -32.220 7.620 1.00 87.50 518 LYS A N 1
ATOM 4102 C CA . LYS A 1 518 ? 39.447 -33.546 7.733 1.00 87.50 518 LYS A CA 1
ATOM 4103 C C . LYS A 1 518 ? 39.920 -34.084 6.383 1.00 87.50 518 LYS A C 1
ATOM 4105 O O . LYS A 1 518 ? 41.070 -34.496 6.278 1.00 87.50 518 LYS A O 1
ATOM 4110 N N . LYS A 1 519 ? 39.083 -34.012 5.339 1.00 86.12 519 LYS A N 1
ATOM 4111 C CA . LYS A 1 519 ? 39.467 -34.445 3.980 1.00 86.12 519 LYS A CA 1
ATOM 4112 C C . LYS A 1 519 ? 40.650 -33.647 3.434 1.00 86.12 519 LYS A C 1
ATOM 4114 O O . LYS A 1 519 ? 41.546 -34.228 2.833 1.00 86.12 519 LYS A O 1
ATOM 4119 N N . LYS A 1 520 ? 40.684 -32.333 3.684 1.00 84.69 520 LYS A N 1
ATOM 4120 C CA . LYS A 1 520 ? 41.801 -31.474 3.273 1.00 84.69 520 LYS A CA 1
ATOM 4121 C C . LYS A 1 520 ? 43.096 -31.821 4.018 1.00 84.69 520 LYS A C 1
ATOM 4123 O O . LYS A 1 520 ? 44.149 -31.888 3.400 1.00 84.69 520 LYS A O 1
ATOM 4128 N N . LEU A 1 521 ? 43.019 -32.105 5.320 1.00 82.06 521 LEU A N 1
ATOM 4129 C CA . LEU A 1 521 ? 44.174 -32.549 6.107 1.00 82.06 521 LEU A CA 1
ATOM 4130 C C . LEU A 1 521 ? 44.715 -33.902 5.618 1.00 82.06 521 LEU A C 1
ATOM 4132 O O . LEU A 1 521 ? 45.924 -34.094 5.541 1.00 82.06 521 LEU A O 1
ATOM 4136 N N . GLU A 1 522 ? 43.831 -34.837 5.277 1.00 84.94 522 GLU A N 1
ATOM 4137 C CA . GLU A 1 522 ? 44.221 -36.152 4.764 1.00 84.94 522 GLU A CA 1
ATOM 4138 C C . GLU A 1 522 ? 44.853 -36.066 3.364 1.00 84.94 522 GLU A C 1
ATOM 4140 O O . GLU A 1 522 ? 45.834 -36.756 3.088 1.00 84.94 522 GLU A O 1
ATOM 4145 N N . GLN A 1 523 ? 44.345 -35.177 2.503 1.00 81.19 523 GLN A N 1
ATOM 4146 C CA . GLN A 1 523 ? 44.959 -34.866 1.209 1.00 81.19 523 GLN A CA 1
ATOM 4147 C C . GLN A 1 523 ? 46.352 -34.255 1.374 1.00 81.19 523 GLN A C 1
ATOM 4149 O O . GLN A 1 523 ? 47.289 -34.737 0.744 1.00 81.19 523 GLN A O 1
ATOM 4154 N N . ASN A 1 524 ? 46.512 -33.279 2.272 1.00 80.94 524 ASN A N 1
ATOM 4155 C CA . ASN A 1 524 ? 47.816 -32.675 2.550 1.00 80.94 524 ASN A CA 1
ATOM 4156 C C . ASN A 1 524 ? 48.826 -33.713 3.064 1.00 80.94 524 ASN A C 1
ATOM 4158 O O . ASN A 1 524 ? 49.948 -33.757 2.578 1.00 80.94 524 ASN A O 1
ATOM 4162 N N . LYS A 1 525 ? 48.422 -34.613 3.972 1.00 84.00 525 LYS A N 1
ATOM 4163 C CA . LYS A 1 525 ? 49.297 -35.697 4.458 1.00 84.00 525 LYS A CA 1
ATOM 4164 C C . LYS A 1 525 ? 49.709 -36.676 3.355 1.00 84.00 525 LYS A C 1
ATOM 4166 O O . LYS A 1 525 ? 50.834 -37.167 3.367 1.00 84.00 525 LYS A O 1
ATOM 4171 N N . LYS A 1 526 ? 48.809 -36.987 2.414 1.00 81.19 526 LYS A N 1
ATOM 4172 C CA . LYS A 1 526 ? 49.136 -37.826 1.246 1.00 81.19 526 LYS A CA 1
ATOM 4173 C C . LYS A 1 526 ? 50.121 -37.120 0.317 1.00 81.19 526 LYS A C 1
ATOM 4175 O O . LYS A 1 526 ? 51.050 -37.761 -0.158 1.00 81.19 526 LYS A O 1
ATOM 4180 N N . GLN A 1 527 ? 49.940 -35.820 0.110 1.00 75.44 527 GLN A N 1
ATOM 4181 C CA . GLN A 1 527 ? 50.817 -35.007 -0.725 1.00 75.44 527 GLN A CA 1
ATOM 4182 C C . GLN A 1 527 ? 52.216 -34.848 -0.107 1.00 75.44 527 GLN A C 1
ATOM 4184 O O . GLN A 1 527 ? 53.199 -35.108 -0.788 1.00 75.44 527 GLN A O 1
ATOM 4189 N N . GLU A 1 528 ? 52.318 -34.583 1.199 1.00 76.50 528 GLU A N 1
ATOM 4190 C CA . GLU A 1 528 ? 53.604 -34.550 1.918 1.00 76.50 528 GLU A CA 1
ATOM 4191 C C . GLU A 1 528 ? 54.336 -35.901 1.888 1.00 76.50 528 GLU A C 1
ATOM 4193 O O . GLU A 1 528 ? 55.565 -35.949 1.873 1.00 76.50 528 GLU A O 1
ATOM 4198 N N . LYS A 1 529 ? 53.600 -37.021 1.897 1.00 77.88 529 LYS A N 1
ATOM 4199 C CA . LYS A 1 529 ? 54.201 -38.356 1.793 1.00 77.88 529 LYS A CA 1
ATOM 4200 C C . LYS A 1 529 ? 54.756 -38.617 0.387 1.00 77.88 529 LYS A C 1
ATOM 4202 O O . LYS A 1 529 ? 55.870 -39.113 0.276 1.00 77.88 529 LYS A O 1
ATOM 4207 N N . LEU A 1 530 ? 54.018 -38.218 -0.651 1.00 70.69 530 LEU A N 1
ATOM 4208 C CA . LEU A 1 530 ? 54.465 -38.258 -2.049 1.00 70.69 530 LEU A CA 1
ATOM 4209 C C . LEU A 1 530 ? 55.698 -37.373 -2.285 1.00 70.69 530 LEU A C 1
ATOM 4211 O O . LEU A 1 530 ? 56.647 -37.813 -2.922 1.00 70.69 530 LEU A O 1
ATOM 4215 N N . GLU A 1 531 ? 55.729 -36.164 -1.722 1.00 70.94 531 GLU A N 1
ATOM 4216 C CA . GLU A 1 531 ? 56.882 -35.256 -1.822 1.00 70.94 531 GLU A CA 1
ATOM 4217 C C . GLU A 1 531 ? 58.122 -35.802 -1.091 1.00 70.94 531 GLU A C 1
ATOM 4219 O O . GLU A 1 531 ? 59.246 -35.635 -1.558 1.00 70.94 531 GLU A O 1
ATOM 4224 N N . LYS A 1 532 ? 57.942 -36.511 0.032 1.00 72.12 532 LYS A N 1
ATOM 4225 C CA . LYS A 1 532 ? 59.045 -37.195 0.733 1.00 72.12 532 LYS A CA 1
ATOM 4226 C C . LYS A 1 532 ? 59.552 -38.439 0.005 1.00 72.12 532 LYS A C 1
ATOM 4228 O O . LYS A 1 532 ? 60.728 -38.755 0.136 1.00 72.12 532 LYS A O 1
ATOM 4233 N N . GLU A 1 533 ? 58.688 -39.144 -0.722 1.00 70.12 533 GLU A N 1
ATOM 4234 C CA . GLU A 1 533 ? 59.068 -40.296 -1.552 1.00 70.12 533 GLU A CA 1
ATOM 4235 C C . GLU A 1 533 ? 59.751 -39.870 -2.862 1.00 70.12 533 GLU A C 1
ATOM 4237 O O . GLU A 1 533 ? 60.551 -40.632 -3.384 1.00 70.12 533 GLU A O 1
ATOM 4242 N N . GLN A 1 534 ? 59.494 -38.657 -3.366 1.00 65.88 534 GLN A N 1
ATOM 4243 C CA . GLN A 1 534 ? 60.181 -38.094 -4.540 1.00 65.88 534 GLN A CA 1
ATOM 4244 C C . GLN A 1 534 ? 61.546 -37.459 -4.222 1.00 65.88 534 GLN A C 1
ATOM 4246 O O . GLN A 1 534 ? 62.360 -37.289 -5.124 1.00 65.88 534 GLN A O 1
ATOM 4251 N N . ASN A 1 535 ? 61.800 -37.113 -2.956 1.00 58.44 535 ASN A N 1
ATOM 4252 C CA . ASN A 1 535 ? 63.065 -36.535 -2.478 1.00 58.44 535 ASN A CA 1
ATOM 4253 C C . ASN A 1 535 ? 64.009 -37.574 -1.832 1.00 58.44 535 ASN A C 1
ATOM 4255 O O . ASN A 1 535 ? 64.944 -37.201 -1.120 1.00 58.44 535 ASN A O 1
ATOM 4259 N N . LYS A 1 536 ? 63.743 -38.864 -2.040 1.00 53.12 536 LYS A N 1
ATOM 4260 C CA . LYS A 1 536 ? 64.564 -40.003 -1.620 1.00 53.12 536 LYS A CA 1
ATOM 4261 C C . LYS A 1 536 ? 64.994 -40.770 -2.858 1.00 53.12 536 LYS A C 1
ATOM 4263 O O . LYS A 1 536 ? 66.138 -41.270 -2.841 1.00 53.12 536 LYS A O 1
#

pLDDT: mean 78.75, std 20.67, range [20.19, 98.38]

Sequence (536 aa):
MRKKVCILAISAMTICSVPVSANTHTISTTQKVLEHSSENQIVDDGVFEVDKVSEKKIIKFYKKNSKKKKLTKIDKYKLKVEDLGIVKNSRDDDFTKIKSEDNKKSKTAGYIKNNSAVKVIEYSNNFYKIKSGKVTGYIGEKNLLVDKEVEPFLLKNKNVTASFHKGNTNLRNSERSKSTVIGVCYKNSEYPIVKFSKDYKKAEIKRSETVTGWVSVKEINIGIESHKAMTTKAYKEYIAAEKKKEQEALDQALKQAINASVGTTGNSLVDASISLISRNESGDFRAARNKLSRFAGEKTITVGAWQWYGERAHNLLKEIYAADKDKAFNLAKSVYYGKKREENAKKFIADITSSDNWESTKRKFTDKEITAVKALLGSGNGVAVQKSQVKKDVNNIVSIAKNTYKLKNPALVVYFADMFWQSPNTAREVAKQTIDYFKGTDKLNADKNGLAKMHEFATKSSTFGKFSTRRNYTYSACKKLNSGTVDTIAIEKKKQKLAQEKAKKAEEKKKRQEEKAKKKLEQNKKQEKLEKEQNK